Protein AF-0000000084925122 (afdb_homodimer)

Radius of gyration: 23.97 Å; Cα contacts (8 Å, |Δi|>4): 1141; chains: 2; bounding box: 58×69×66 Å

Nearest PDB structures (foldseek):
  3clu-assembly1_C  TM=8.446E-01  e=1.693E-23  Methylophilus methylotrophus
  5ol2-assembly2_E  TM=8.027E-01  e=3.101E-23  Clostridioides difficile
  1o97-assembly1_C  TM=8.244E-01  e=6.809E-23  Methylophilus methylotrophus
  3cls-assembly1_C  TM=8.286E-01  e=2.150E-22  Methylophilus methylotrophus
  1o96-assembly4_Q  TM=8.343E-01  e=4.155E-20  Methylophilus methylotrophus

Foldseek 3Di:
DEEEEEWEKDFDPPDDWDADPQQLATDCPPTDIEIFPLSLLQLQVLQVVCVVCPPVYAYEYEYEEAPVCVVRVLQSQLLGHFAYEYAHDPPVSWADLLQVLQLVLQVCPPVDHWEYEYAQAGPRPRPSCNQVNNCVSRVAAEEEAFQEWDDDDQKIWTWHADPPRDIDIDIGGIPHYYHGDPNNDDRDGGDPVSSVVSVVHYYHYHHSVVRRDDDHPDGRDHDDDPDPPDDPPPPDDPPVRSVVVVLVCCVVPPVPND/DEEEEEWEKDFDPPDDWDQDPQQLATDCPPTDIEIFPLSLLQLQVLQVVCVVCPPVYAYEYEYEEAPVCVVRVLQSQLLGHFAYEYAHDPPVSFADLLQVLQLVLLVCPPVPHWEYEYAQAGPRPRPSPNQVNNCVSRVAAEEEAFLEWDDDDQKIWTWHADPPRDIDIDIGGIPHYYHGDPNNDDRDGGDPVSSVVSVVHYYHYHHSVVRRDDDHPDGRNHDDDPPPPDDPPPPDDPPVSSVVVVLVCCVVPPVPND

Solvent-accessible surface area (backbone atoms only — not comparable to full-atom values): 26961 Å² total; per-residue (Å²): 84,36,33,37,34,46,43,49,68,29,66,48,82,86,55,89,82,43,56,25,97,84,31,45,38,67,44,66,75,94,56,56,73,40,59,26,68,27,24,43,40,21,50,38,51,53,31,52,50,32,62,74,51,40,88,54,35,45,38,38,37,36,37,70,22,44,78,74,44,52,59,44,49,44,50,47,31,18,59,52,37,61,37,36,35,39,32,43,29,78,64,48,86,73,51,29,56,65,35,53,17,41,30,53,32,54,66,49,53,92,68,66,57,37,37,35,31,21,23,44,41,47,59,85,70,37,59,53,43,36,61,62,48,25,19,60,75,65,70,34,16,71,51,55,46,24,38,32,77,46,76,58,96,63,30,39,41,35,29,27,65,28,51,93,55,30,34,38,32,34,39,33,49,61,44,30,31,41,20,18,30,87,70,45,67,79,62,74,77,60,46,70,71,37,45,59,54,27,72,72,46,57,64,48,76,40,62,34,77,81,39,52,84,64,73,75,50,44,42,63,59,30,41,47,72,48,69,76,63,77,71,74,75,72,63,76,62,57,74,69,52,24,48,51,48,47,50,46,45,36,40,71,71,32,85,80,53,118,85,36,34,38,36,46,45,48,68,31,67,48,82,86,53,88,83,41,56,27,97,81,31,44,40,67,44,68,77,94,57,57,74,38,59,26,69,27,24,42,40,21,50,40,50,54,33,53,50,33,63,74,51,40,89,53,33,46,38,38,36,37,37,69,22,45,80,72,44,53,59,44,49,45,50,46,31,16,59,52,38,62,36,36,36,39,33,43,27,81,63,48,87,73,52,30,56,65,36,54,17,42,30,53,33,53,65,48,55,91,66,66,56,37,37,36,32,21,23,45,41,47,60,85,69,36,60,53,44,36,62,63,48,26,19,59,76,67,70,34,17,71,51,56,45,25,38,33,78,48,75,58,95,63,32,38,42,37,29,26,67,30,52,94,54,31,32,38,32,34,39,32,48,61,43,29,30,40,20,18,30,88,70,44,67,78,61,75,76,60,48,70,71,37,44,60,53,28,72,72,45,58,63,49,76,41,62,36,77,81,38,54,85,64,73,73,52,43,43,64,60,30,40,48,74,48,69,77,63,75,70,73,74,73,63,77,63,57,72,68,52,24,50,52,48,47,51,48,45,38,39,71,69,32,85,79,52,118

pLDDT: mean 87.81, std 16.46, range [34.22, 98.94]

Structure (mmCIF, N/CA/C/O backbone):
data_AF-0000000084925122-model_v1
#
loop_
_entity.id
_entity.type
_entity.pdbx_description
1 polymer 'Electron transfer flavoprotein subunit beta'
#
loop_
_atom_site.group_PDB
_atom_site.id
_atom_site.type_symbol
_atom_site.label_atom_id
_atom_site.label_alt_id
_atom_site.label_comp_id
_atom_site.label_asym_id
_atom_site.label_entity_id
_atom_site.label_seq_id
_atom_site.pdbx_PDB_ins_code
_atom_site.Cartn_x
_atom_site.Cartn_y
_atom_site.Cartn_z
_atom_site.occupancy
_atom_site.B_iso_or_equiv
_atom_site.auth_seq_id
_atom_site.auth_comp_id
_atom_site.auth_asym_id
_atom_site.auth_atom_id
_atom_site.pdbx_PDB_model_num
ATOM 1 N N . MET A 1 1 ? -11.703 -18.172 -17.25 1 97 1 MET A N 1
ATOM 2 C CA . MET A 1 1 ? -11.125 -17.109 -16.438 1 97 1 MET A CA 1
ATOM 3 C C . MET A 1 1 ? -9.602 -17.109 -16.531 1 97 1 MET A C 1
ATOM 5 O O . MET A 1 1 ? -8.969 -18.156 -16.422 1 97 1 MET A O 1
ATOM 9 N N . LYS A 1 2 ? -8.992 -15.969 -16.797 1 98.56 2 LYS A N 1
ATOM 10 C CA . LYS A 1 2 ? -7.543 -15.836 -16.859 1 98.56 2 LYS A CA 1
ATOM 11 C C . LYS A 1 2 ? -6.992 -15.219 -15.578 1 98.56 2 LYS A C 1
ATOM 13 O O . LYS A 1 2 ? -7.363 -14.094 -15.211 1 98.56 2 LYS A O 1
ATOM 18 N N . VAL A 1 3 ? -6.09 -15.938 -14.953 1 98.88 3 VAL A N 1
ATOM 19 C CA . VAL A 1 3 ? -5.547 -15.523 -13.672 1 98.88 3 VAL A CA 1
ATOM 20 C C . VAL A 1 3 ? -4.039 -15.305 -13.789 1 98.88 3 VAL A C 1
ATOM 22 O O . VAL A 1 3 ? -3.34 -16.109 -14.414 1 98.88 3 VAL A O 1
ATOM 25 N N . LEU A 1 4 ? -3.555 -14.188 -13.234 1 98.94 4 LEU A N 1
ATOM 26 C CA . LEU A 1 4 ? -2.127 -13.906 -13.125 1 98.94 4 LEU A CA 1
ATOM 27 C C . LEU A 1 4 ? -1.688 -13.906 -11.664 1 98.94 4 LEU A C 1
ATOM 29 O O . LEU A 1 4 ? -2.365 -13.328 -10.805 1 98.94 4 LEU A O 1
ATOM 33 N N . VAL A 1 5 ? -0.642 -14.586 -11.359 1 98.94 5 VAL A N 1
ATOM 34 C CA . VAL A 1 5 ? -0.018 -14.484 -10.039 1 98.94 5 VAL A CA 1
ATOM 35 C C . VAL A 1 5 ? 1.437 -14.039 -10.195 1 98.94 5 VAL A C 1
ATOM 37 O O . VAL A 1 5 ? 2.195 -14.641 -10.961 1 98.94 5 VAL A O 1
ATOM 40 N N . CYS A 1 6 ? 1.812 -12.945 -9.516 1 98.88 6 CYS A N 1
ATOM 41 C CA . CYS A 1 6 ? 3.16 -12.391 -9.586 1 98.88 6 CYS A CA 1
ATOM 42 C C . CYS A 1 6 ? 3.961 -12.734 -8.336 1 98.88 6 CYS A C 1
ATOM 44 O O . CYS A 1 6 ? 3.514 -12.477 -7.219 1 98.88 6 CYS A O 1
ATOM 46 N N . ILE A 1 7 ? 5.23 -13.258 -8.586 1 98.88 7 ILE A N 1
ATOM 47 C CA . ILE A 1 7 ? 6.031 -13.703 -7.453 1 98.88 7 ILE A CA 1
ATOM 48 C C . ILE A 1 7 ? 7.445 -13.133 -7.562 1 98.88 7 ILE A C 1
ATOM 50 O O . ILE A 1 7 ? 7.891 -12.773 -8.656 1 98.88 7 ILE A O 1
ATOM 54 N N . LYS A 1 8 ? 8.016 -12.984 -6.43 1 98.38 8 LYS A N 1
ATOM 55 C CA . LYS A 1 8 ? 9.406 -12.547 -6.34 1 98.38 8 LYS A CA 1
ATOM 56 C C . LYS A 1 8 ? 10.258 -13.57 -5.602 1 98.38 8 LYS A C 1
ATOM 58 O O . LYS A 1 8 ? 9.805 -14.18 -4.625 1 98.38 8 LYS A O 1
ATOM 63 N N . GLN A 1 9 ? 11.445 -13.883 -6.129 1 97.75 9 GLN A N 1
ATOM 64 C CA . GLN A 1 9 ? 12.438 -14.625 -5.355 1 97.75 9 GLN A CA 1
ATOM 65 C C . GLN A 1 9 ? 13.227 -13.703 -4.434 1 97.75 9 GLN A C 1
ATOM 67 O O . GLN A 1 9 ? 13.672 -12.633 -4.852 1 97.75 9 GLN A O 1
ATOM 72 N N . VAL A 1 10 ? 13.367 -14.117 -3.178 1 95.38 10 VAL A N 1
ATOM 73 C CA . VAL A 1 10 ? 14.055 -13.297 -2.184 1 95.38 10 VAL A CA 1
ATOM 74 C C . VAL A 1 10 ? 15.055 -14.156 -1.415 1 95.38 10 VAL A C 1
ATOM 76 O O . VAL A 1 10 ? 14.961 -15.383 -1.409 1 95.38 10 VAL A O 1
ATOM 79 N N . PRO A 1 11 ? 16.031 -13.484 -0.81 1 92 11 PRO A N 1
ATOM 80 C CA . PRO A 1 11 ? 16.922 -14.258 0.067 1 92 11 PRO A CA 1
ATOM 81 C C . PRO A 1 11 ? 16.203 -14.773 1.315 1 92 11 PRO A C 1
ATOM 83 O O . PRO A 1 11 ? 15.234 -14.164 1.772 1 92 11 PRO A O 1
ATOM 86 N N . ASP A 1 12 ? 16.766 -15.922 1.723 1 88.88 12 ASP A N 1
ATOM 87 C CA . ASP A 1 12 ? 16.312 -16.391 3.033 1 88.88 12 ASP A CA 1
ATOM 88 C C . ASP A 1 12 ? 16.656 -15.375 4.121 1 88.88 12 ASP A C 1
ATOM 90 O O . ASP A 1 12 ? 17.828 -15.023 4.309 1 88.88 12 ASP A O 1
ATOM 94 N N . MET A 1 13 ? 15.703 -14.945 4.836 1 81.88 13 MET A N 1
ATOM 95 C CA . MET A 1 13 ? 15.867 -13.852 5.785 1 81.88 13 MET A CA 1
ATOM 96 C C . MET A 1 13 ? 16.719 -14.281 6.977 1 81.88 13 MET A C 1
ATOM 98 O O . MET A 1 13 ? 17.188 -13.445 7.75 1 81.88 13 MET A O 1
ATOM 102 N N . GLU A 1 14 ? 16.922 -15.547 7.105 1 79.94 14 GLU A N 1
ATOM 103 C CA . GLU A 1 14 ? 17.797 -16.078 8.156 1 79.94 14 GLU A CA 1
ATOM 104 C C . GLU A 1 14 ? 19.266 -15.984 7.762 1 79.94 14 GLU A C 1
ATOM 106 O O . GLU A 1 14 ? 20.141 -16.234 8.578 1 79.94 14 GLU A O 1
ATOM 111 N N . SER A 1 15 ? 19.484 -15.484 6.609 1 79.12 15 SER A N 1
ATOM 112 C CA . SER A 1 15 ? 20.859 -15.367 6.125 1 79.12 15 SER A CA 1
ATOM 113 C C . SER A 1 15 ? 21.547 -14.148 6.738 1 79.12 15 SER A C 1
ATOM 115 O O . SER A 1 15 ? 20.891 -13.25 7.254 1 79.12 15 SER A O 1
ATOM 117 N N . ARG A 1 16 ? 22.938 -14.227 6.742 1 78 16 ARG A N 1
ATOM 118 C CA . ARG A 1 16 ? 23.719 -13.07 7.148 1 78 16 ARG A CA 1
ATOM 119 C C . ARG A 1 16 ? 23.906 -12.094 5.992 1 78 16 ARG A C 1
ATOM 121 O O . ARG A 1 16 ? 24.594 -12.398 5.016 1 78 16 ARG A O 1
ATOM 128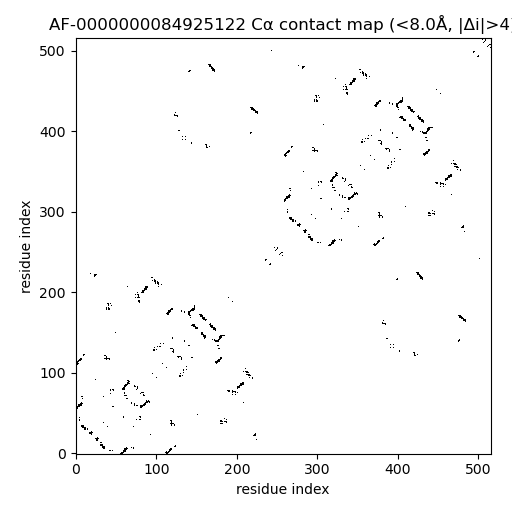 N N . PHE A 1 17 ? 23.297 -10.961 6.18 1 81.25 17 PHE A N 1
ATOM 129 C CA . PHE A 1 17 ? 23.312 -9.984 5.094 1 81.25 17 PHE A CA 1
ATOM 130 C C . PHE A 1 17 ? 24.5 -9.055 5.219 1 81.25 17 PHE A C 1
ATOM 132 O O . PHE A 1 17 ? 24.875 -8.648 6.324 1 81.25 17 PHE A O 1
ATOM 139 N N . LYS A 1 18 ? 25.125 -8.82 4.098 1 82.12 18 LYS A N 1
ATOM 140 C CA . LYS A 1 18 ? 26.125 -7.781 3.945 1 82.12 18 LYS A CA 1
ATOM 141 C C . LYS A 1 18 ? 25.812 -6.867 2.768 1 82.12 18 LYS A C 1
ATOM 143 O O . LYS A 1 18 ? 25.266 -7.316 1.757 1 82.12 18 LYS A O 1
ATOM 148 N N . ALA A 1 19 ? 26.062 -5.605 3.027 1 84.06 19 ALA A N 1
ATOM 149 C CA . ALA A 1 19 ? 25.891 -4.68 1.913 1 84.06 19 ALA A CA 1
ATOM 150 C C . ALA A 1 19 ? 26.828 -5.016 0.76 1 84.06 19 ALA A C 1
ATOM 152 O O . ALA A 1 19 ? 27.969 -5.449 0.98 1 84.06 19 ALA A O 1
ATOM 153 N N . ASN A 1 20 ? 26.312 -4.832 -0.345 1 86.5 20 ASN A N 1
ATOM 154 C CA . ASN A 1 20 ? 27.203 -5.02 -1.492 1 86.5 20 ASN A CA 1
ATOM 155 C C . ASN A 1 20 ? 28.203 -3.883 -1.619 1 86.5 20 ASN A C 1
ATOM 157 O O . ASN A 1 20 ? 28.188 -2.939 -0.828 1 86.5 20 ASN A O 1
ATOM 161 N N . SER A 1 21 ? 29.062 -3.93 -2.629 1 86.62 21 SER A N 1
ATOM 162 C CA . SER A 1 21 ? 30.156 -2.975 -2.762 1 86.62 21 SER A CA 1
ATOM 163 C C . SER A 1 21 ? 29.641 -1.562 -3.002 1 86.62 21 SER A C 1
ATOM 165 O O . SER A 1 21 ? 30.25 -0.586 -2.559 1 86.62 21 SER A O 1
ATOM 167 N N . SER A 1 22 ? 28.484 -1.466 -3.609 1 85.62 22 SER A N 1
ATOM 168 C CA . SER A 1 22 ? 27.906 -0.163 -3.918 1 85.62 22 SER A CA 1
ATOM 169 C C . SER A 1 22 ? 27.125 0.388 -2.73 1 85.62 22 SER A C 1
ATOM 171 O O . SER A 1 22 ? 26.781 1.571 -2.703 1 85.62 22 SER A O 1
ATOM 173 N N . GLY A 1 23 ? 26.75 -0.489 -1.809 1 83.75 23 GLY A N 1
ATOM 174 C CA . GLY A 1 23 ? 26.062 -0.076 -0.601 1 83.75 23 GLY A CA 1
ATOM 175 C C . GLY A 1 23 ? 24.562 0.126 -0.811 1 83.75 23 GLY A C 1
ATOM 176 O O . GLY A 1 23 ? 23.875 0.599 0.087 1 83.75 23 GLY A O 1
ATOM 177 N N . ASN A 1 24 ? 24.031 -0.193 -1.963 1 83.19 24 ASN A N 1
ATOM 178 C CA . ASN A 1 24 ? 22.641 0.105 -2.27 1 83.19 24 ASN A CA 1
ATOM 179 C C . ASN A 1 24 ? 21.781 -1.157 -2.268 1 83.19 24 ASN A C 1
ATOM 181 O O . ASN A 1 24 ? 20.562 -1.089 -2.477 1 83.19 24 ASN A O 1
ATOM 185 N N . TRP A 1 25 ? 22.453 -2.236 -2.039 1 85.69 25 TRP A N 1
ATOM 186 C CA . TRP A 1 25 ? 21.781 -3.529 -1.97 1 85.69 25 TRP A CA 1
ATOM 187 C C . TRP A 1 25 ? 22.594 -4.527 -1.163 1 85.69 25 TRP A C 1
ATOM 189 O O . TRP A 1 25 ? 23.688 -4.207 -0.69 1 85.69 25 TRP A O 1
ATOM 199 N N . TYR A 1 26 ? 22.047 -5.672 -0.87 1 84.81 26 TYR A N 1
ATOM 200 C CA . TYR A 1 26 ? 22.828 -6.707 -0.198 1 84.81 26 TYR A CA 1
ATOM 201 C C . TYR A 1 26 ? 23.656 -7.508 -1.199 1 84.81 26 TYR A C 1
ATOM 203 O O . TYR A 1 26 ? 23.266 -7.648 -2.361 1 84.81 26 TYR A O 1
ATOM 211 N N . ASP A 1 27 ? 24.766 -8.008 -0.667 1 86.62 27 ASP A N 1
ATOM 212 C CA . ASP A 1 27 ? 25.594 -8.914 -1.452 1 86.62 27 ASP A CA 1
ATOM 213 C C . ASP A 1 27 ? 24.922 -10.266 -1.635 1 86.62 27 ASP A C 1
ATOM 215 O O . ASP A 1 27 ? 24.594 -10.945 -0.656 1 86.62 27 ASP A O 1
ATOM 219 N N . GLU A 1 28 ? 24.734 -10.633 -2.812 1 88.69 28 GLU A N 1
ATOM 220 C CA . GLU A 1 28 ? 23.938 -11.82 -3.105 1 88.69 28 GLU A CA 1
ATOM 221 C C . GLU A 1 28 ? 24.781 -13.086 -3.055 1 88.69 28 GLU A C 1
ATOM 223 O O . GLU A 1 28 ? 24.25 -14.195 -3.1 1 88.69 28 GLU A O 1
ATOM 228 N N . ALA A 1 29 ? 26.047 -12.812 -2.9 1 85.75 29 ALA A N 1
ATOM 229 C CA . ALA A 1 29 ? 26.938 -13.969 -2.867 1 85.75 29 ALA A CA 1
ATOM 230 C C . ALA A 1 29 ? 26.656 -14.852 -1.654 1 85.75 29 ALA A C 1
ATOM 232 O O . ALA A 1 29 ? 26.406 -14.344 -0.556 1 85.75 29 ALA A O 1
ATOM 233 N N . ASP A 1 30 ? 26.453 -16.156 -1.784 1 85.38 30 ASP A N 1
ATOM 234 C CA . ASP A 1 30 ? 26.359 -17.188 -0.748 1 85.38 30 ASP A CA 1
ATOM 235 C C . ASP A 1 30 ? 24.984 -17.141 -0.066 1 85.38 30 ASP A C 1
ATOM 237 O O . ASP A 1 30 ? 24.859 -17.547 1.093 1 85.38 30 ASP A O 1
ATOM 241 N N . LEU A 1 31 ? 24.141 -16.422 -0.669 1 89.94 31 LEU A N 1
ATOM 242 C CA . LEU A 1 31 ? 22.797 -16.422 -0.108 1 89.94 31 LEU A CA 1
ATOM 243 C C . LEU A 1 31 ? 21.938 -17.516 -0.731 1 89.94 31 LEU A C 1
ATOM 245 O O . LEU A 1 31 ? 22.078 -17.812 -1.922 1 89.94 31 LEU A O 1
ATOM 249 N N . ALA A 1 32 ? 21.156 -18.078 0.18 1 93.12 32 ALA A N 1
ATOM 250 C CA . ALA A 1 32 ? 20.094 -18.953 -0.323 1 93.12 32 ALA A CA 1
ATOM 251 C C . ALA A 1 32 ? 18.859 -18.156 -0.697 1 93.12 32 ALA A C 1
ATOM 253 O O . ALA A 1 32 ? 18.484 -17.219 0.004 1 93.12 32 ALA A O 1
ATOM 254 N N . PHE A 1 33 ? 18.25 -18.562 -1.841 1 95.81 33 PHE A N 1
ATOM 255 C CA . PHE A 1 33 ? 17.094 -17.828 -2.336 1 95.81 33 PHE A CA 1
ATOM 256 C C . PHE A 1 33 ? 15.852 -18.719 -2.33 1 95.81 33 PHE A C 1
ATOM 258 O O . PHE A 1 33 ? 15.961 -19.953 -2.459 1 95.81 33 PHE A O 1
ATOM 265 N N . ARG A 1 34 ? 14.75 -18.062 -2.156 1 96.38 34 ARG A N 1
ATOM 266 C CA . ARG A 1 34 ? 13.469 -18.766 -2.135 1 96.38 34 ARG A CA 1
ATOM 267 C C . ARG A 1 34 ? 12.344 -17.844 -2.619 1 96.38 34 ARG A C 1
ATOM 269 O O . ARG A 1 34 ? 12.547 -16.641 -2.801 1 96.38 34 ARG A O 1
ATOM 276 N N . MET A 1 35 ? 11.227 -18.484 -2.84 1 97.81 35 MET A N 1
ATOM 277 C CA . MET A 1 35 ? 10.039 -17.688 -3.133 1 97.81 35 MET A CA 1
ATOM 278 C C . MET A 1 35 ? 9.648 -16.828 -1.936 1 97.81 35 MET A C 1
ATOM 280 O O . MET A 1 35 ? 9.664 -17.297 -0.797 1 97.81 35 MET A O 1
ATOM 284 N N . ASN A 1 36 ? 9.344 -15.562 -2.217 1 97.19 36 ASN A N 1
ATOM 285 C CA . ASN A 1 36 ? 8.836 -14.664 -1.184 1 97.19 36 ASN A CA 1
ATOM 286 C C . ASN A 1 36 ? 7.656 -15.281 -0.434 1 97.19 36 ASN A C 1
ATOM 288 O O . ASN A 1 36 ? 6.719 -15.781 -1.053 1 97.19 36 ASN A O 1
ATOM 292 N N . GLU A 1 37 ? 7.688 -15.219 0.879 1 96.06 37 GLU A N 1
ATOM 293 C CA . GLU A 1 37 ? 6.699 -15.898 1.712 1 96.06 37 GLU A CA 1
ATOM 294 C C . GLU A 1 37 ? 5.285 -15.445 1.373 1 96.06 37 GLU A C 1
ATOM 296 O O . GLU A 1 37 ? 4.379 -16.266 1.232 1 96.06 37 GLU A O 1
ATOM 301 N N . TYR A 1 38 ? 5.043 -14.188 1.256 1 97.19 38 TYR A N 1
ATOM 302 C CA . TYR A 1 38 ? 3.721 -13.641 0.97 1 97.19 38 TYR A CA 1
ATOM 303 C C . TYR A 1 38 ? 3.213 -14.125 -0.382 1 97.19 38 TYR A C 1
ATOM 305 O O . TYR A 1 38 ? 2.006 -14.289 -0.578 1 97.19 38 TYR A O 1
ATOM 313 N N . ASP A 1 39 ? 4.141 -14.352 -1.251 1 98.62 39 ASP A N 1
ATOM 314 C CA . ASP A 1 39 ? 3.764 -14.812 -2.582 1 98.62 39 ASP A CA 1
ATOM 315 C C . ASP A 1 39 ? 3.305 -16.266 -2.549 1 98.62 39 ASP A C 1
ATOM 317 O O . ASP A 1 39 ? 2.553 -16.719 -3.422 1 98.62 39 ASP A O 1
ATOM 321 N N . GLU A 1 40 ? 3.77 -17.031 -1.575 1 98.62 40 GLU A N 1
ATOM 322 C CA . GLU A 1 40 ? 3.314 -18.406 -1.442 1 98.62 40 GLU A CA 1
ATOM 323 C C . GLU A 1 40 ? 1.812 -18.469 -1.178 1 98.62 40 GLU A C 1
ATOM 325 O O . GLU A 1 40 ? 1.115 -19.328 -1.726 1 98.62 40 GLU A O 1
ATOM 330 N N . TYR A 1 41 ? 1.35 -17.562 -0.351 1 98.75 41 TYR A N 1
ATOM 331 C CA . TYR A 1 41 ? -0.085 -17.5 -0.092 1 98.75 41 TYR A CA 1
ATOM 332 C C . TYR A 1 41 ? -0.851 -17.141 -1.36 1 98.75 41 TYR A C 1
ATOM 334 O O . TYR A 1 41 ? -1.95 -17.656 -1.593 1 98.75 41 TYR A O 1
ATOM 342 N N . ALA A 1 42 ? -0.28 -16.297 -2.146 1 98.88 42 ALA A N 1
ATOM 343 C CA . ALA A 1 42 ? -0.897 -15.875 -3.4 1 98.88 42 ALA A CA 1
ATOM 344 C C . ALA A 1 42 ? -0.973 -17.031 -4.391 1 98.88 42 ALA A C 1
ATOM 346 O O . ALA A 1 42 ? -2.014 -17.266 -5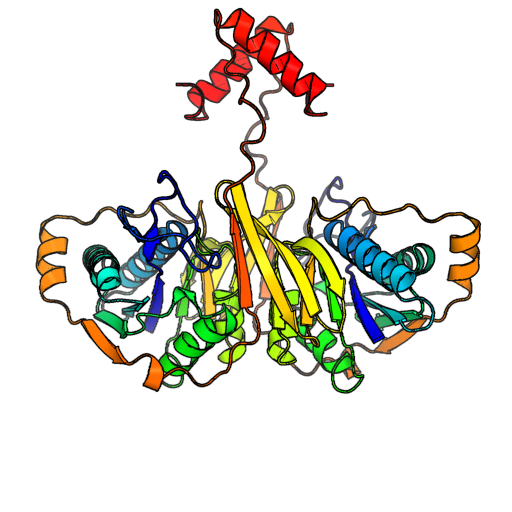.012 1 98.88 42 ALA A O 1
ATOM 347 N N . VAL A 1 43 ? 0.116 -17.781 -4.527 1 98.94 43 VAL A N 1
ATOM 348 C CA . VAL A 1 43 ? 0.151 -18.922 -5.426 1 98.94 43 VAL A CA 1
ATOM 349 C C . VAL A 1 43 ? -0.879 -19.953 -4.98 1 98.94 43 VAL A C 1
ATOM 351 O O . VAL A 1 43 ? -1.659 -20.453 -5.797 1 98.94 43 VAL A O 1
ATOM 354 N N . GLU A 1 44 ? -0.887 -20.219 -3.699 1 98.94 44 GLU A N 1
ATOM 355 C CA . GLU A 1 44 ? -1.826 -21.219 -3.178 1 98.94 44 GLU A CA 1
ATOM 356 C C . GLU A 1 44 ? -3.27 -20.812 -3.471 1 98.94 44 GLU A C 1
ATOM 358 O O . GLU A 1 44 ? -4.07 -21.641 -3.92 1 98.94 44 GLU A O 1
ATOM 363 N N . GLN A 1 45 ? -3.551 -19.547 -3.297 1 98.88 45 GLN A N 1
ATOM 364 C CA . GLN A 1 45 ? -4.922 -19.094 -3.521 1 98.88 45 GLN A CA 1
ATOM 365 C C . GLN A 1 45 ? -5.293 -19.188 -5 1 98.88 45 GLN A C 1
ATOM 367 O O . GLN A 1 45 ? -6.414 -19.547 -5.344 1 98.88 45 GLN A O 1
ATOM 372 N N . ALA A 1 46 ? -4.395 -18.797 -5.871 1 98.88 46 ALA A N 1
ATOM 373 C CA . ALA A 1 46 ? -4.613 -18.891 -7.312 1 98.88 46 ALA A CA 1
ATOM 374 C C . ALA A 1 46 ? -4.871 -20.344 -7.73 1 98.88 46 ALA A C 1
ATOM 376 O O . ALA A 1 46 ? -5.766 -20.609 -8.531 1 98.88 46 ALA A O 1
ATOM 377 N N . VAL A 1 47 ? -4.137 -21.234 -7.168 1 98.75 47 VAL A N 1
ATOM 378 C CA . VAL A 1 47 ? -4.254 -22.656 -7.496 1 98.75 47 VAL A CA 1
ATOM 379 C C . VAL A 1 47 ? -5.59 -23.203 -6.992 1 98.75 47 VAL A C 1
ATOM 381 O O . VAL A 1 47 ? -6.266 -23.953 -7.691 1 98.75 47 VAL A O 1
ATOM 384 N N . GLN A 1 48 ? -5.969 -22.797 -5.762 1 98.75 48 GLN A N 1
ATOM 385 C CA . GLN A 1 48 ? -7.266 -23.203 -5.238 1 98.75 48 GLN A CA 1
ATOM 386 C C . GLN A 1 48 ? -8.398 -22.719 -6.133 1 98.75 48 GLN A C 1
ATOM 388 O O . GLN A 1 48 ? -9.367 -23.438 -6.379 1 98.75 48 GLN A O 1
ATOM 393 N N . LEU A 1 49 ? -8.266 -21.547 -6.598 1 98.75 49 LEU A N 1
ATOM 394 C CA . LEU A 1 49 ? -9.281 -21.016 -7.5 1 98.75 49 LEU A CA 1
ATOM 395 C C . LEU A 1 49 ? -9.312 -21.797 -8.812 1 98.75 49 LEU A C 1
ATOM 397 O O . LEU A 1 49 ? -10.383 -22.109 -9.32 1 98.75 49 LEU A O 1
ATOM 401 N N . ARG A 1 50 ? -8.188 -22.078 -9.344 1 98.19 50 ARG A N 1
ATOM 402 C CA . ARG A 1 50 ? -8.062 -22.891 -10.547 1 98.19 50 ARG A CA 1
ATOM 403 C C . ARG A 1 50 ? -8.742 -24.234 -10.375 1 98.19 50 ARG A C 1
ATOM 405 O O . ARG A 1 50 ? -9.469 -24.703 -11.266 1 98.19 50 ARG A O 1
ATOM 412 N N . GLU A 1 51 ? -8.523 -24.844 -9.273 1 98.12 51 GLU A N 1
ATOM 413 C CA . GLU A 1 51 ? -9.141 -26.125 -8.977 1 98.12 51 GLU A CA 1
ATOM 414 C C . GLU A 1 51 ? -10.656 -26 -8.867 1 98.12 51 GLU A C 1
ATOM 416 O O . GLU A 1 51 ? -11.391 -26.875 -9.344 1 98.12 51 GLU A O 1
ATOM 421 N N . GLN A 1 52 ? -11.078 -25.016 -8.203 1 98.06 52 GLN A N 1
ATOM 422 C CA . GLN A 1 52 ? -12.508 -24.75 -8.062 1 98.06 52 GLN A CA 1
ATOM 423 C C . GLN A 1 52 ? -13.18 -24.625 -9.43 1 98.06 52 GLN A C 1
ATOM 425 O O . GLN A 1 52 ? -14.281 -25.125 -9.633 1 98.06 52 GLN A O 1
ATOM 430 N N . LEU A 1 53 ? -12.523 -24.031 -10.406 1 97.75 53 LEU A N 1
ATOM 431 C CA . LEU A 1 53 ? -13.148 -23.672 -11.672 1 97.75 53 LEU A CA 1
ATOM 432 C C . LEU A 1 53 ? -12.836 -24.703 -12.75 1 97.75 53 LEU A C 1
ATOM 434 O O . LEU A 1 53 ? -13.453 -24.719 -13.812 1 97.75 53 LEU A O 1
ATOM 438 N N . GLY A 1 54 ? -11.883 -25.5 -12.523 1 96.12 54 GLY A N 1
ATOM 439 C CA . GLY A 1 54 ? -11.492 -26.531 -13.477 1 96.12 54 GLY A CA 1
ATOM 440 C C . GLY A 1 54 ? -10.945 -25.953 -14.773 1 96.12 54 GLY A C 1
ATOM 441 O O . GLY A 1 54 ? -10.125 -25.031 -14.758 1 96.12 54 GLY A O 1
ATOM 442 N N . ASP A 1 55 ? -11.398 -26.453 -15.875 1 94.75 55 ASP A N 1
ATOM 443 C CA . ASP A 1 55 ? -10.867 -26.109 -17.188 1 94.75 55 ASP A CA 1
ATOM 444 C C . ASP A 1 55 ? -11.289 -24.703 -17.594 1 94.75 55 ASP A C 1
ATOM 446 O O . ASP A 1 55 ? -10.773 -24.156 -18.578 1 94.75 55 ASP A O 1
ATOM 450 N N . ALA A 1 56 ? -12.125 -24.125 -16.797 1 96.06 56 ALA A N 1
ATOM 451 C CA . ALA A 1 56 ? -12.609 -22.781 -17.094 1 96.06 56 ALA A CA 1
ATOM 452 C C . ALA A 1 56 ? -11.602 -21.719 -16.656 1 96.06 56 ALA A C 1
ATOM 454 O O . ALA A 1 56 ? -11.789 -20.531 -16.922 1 96.06 56 ALA A O 1
ATOM 455 N N . ALA A 1 57 ? -10.547 -22.172 -16.016 1 97.44 57 ALA A N 1
ATOM 456 C CA . ALA A 1 57 ? -9.547 -21.219 -15.539 1 97.44 57 ALA A CA 1
ATOM 457 C C . ALA A 1 57 ? -8.148 -21.625 -15.992 1 97.44 57 ALA A C 1
ATOM 459 O O . ALA A 1 57 ? -7.855 -22.812 -16.156 1 97.44 57 ALA A O 1
ATOM 460 N N . ASP A 1 58 ? -7.34 -20.625 -16.141 1 98 58 ASP A N 1
ATOM 461 C CA . ASP A 1 58 ? -5.926 -20.75 -16.484 1 98 58 ASP A CA 1
ATOM 462 C C . ASP A 1 58 ? -5.07 -19.797 -15.648 1 98 58 ASP A C 1
ATOM 464 O O . ASP A 1 58 ? -5.363 -18.609 -15.578 1 98 58 ASP A O 1
ATOM 468 N N . VAL A 1 59 ? -4.016 -20.406 -15.047 1 98.75 59 VAL A N 1
ATOM 469 C CA . VAL A 1 59 ? -3.199 -19.609 -14.141 1 98.75 59 VAL A CA 1
ATOM 470 C C . VAL A 1 59 ? -1.799 -19.422 -14.719 1 98.75 59 VAL A C 1
ATOM 472 O O . VAL A 1 59 ? -1.065 -20.406 -14.898 1 98.75 59 VAL A O 1
ATOM 475 N N . THR A 1 60 ? -1.426 -18.234 -14.992 1 98.88 60 THR A N 1
ATOM 476 C CA . THR A 1 60 ? -0.075 -17.844 -15.383 1 98.88 60 THR A CA 1
ATOM 477 C C . THR A 1 60 ? 0.697 -17.281 -14.195 1 98.88 60 THR A C 1
ATOM 479 O O . THR A 1 60 ? 0.202 -16.406 -13.484 1 98.88 60 THR A O 1
ATOM 482 N N . VAL A 1 61 ? 1.907 -17.828 -13.961 1 98.94 61 VAL A N 1
ATOM 483 C CA . VAL A 1 61 ? 2.789 -17.281 -12.938 1 98.94 61 VAL A CA 1
ATOM 484 C C . VAL A 1 61 ? 3.898 -16.469 -13.602 1 98.94 61 VAL A C 1
ATOM 486 O O . VAL A 1 61 ? 4.461 -16.875 -14.617 1 98.94 61 VAL A O 1
ATOM 489 N N . LEU A 1 62 ? 4.184 -15.227 -13.008 1 98.94 62 LEU A N 1
ATOM 490 C CA . LEU A 1 62 ? 5.164 -14.305 -13.562 1 98.94 62 LEU A CA 1
ATOM 491 C C . LEU A 1 62 ? 6.191 -13.898 -12.508 1 98.94 62 LEU A C 1
ATOM 493 O O . LEU A 1 62 ? 5.836 -13.617 -11.367 1 98.94 62 LEU A O 1
ATOM 497 N N . SER A 1 63 ? 7.457 -13.922 -12.875 1 98.88 63 SER A N 1
ATOM 498 C CA . SER A 1 63 ? 8.531 -13.406 -12.039 1 98.88 63 SER A CA 1
ATOM 499 C C . SER A 1 63 ? 9.516 -12.562 -12.852 1 98.88 63 SER A C 1
ATOM 501 O O . SER A 1 63 ? 9.766 -12.852 -14.016 1 98.88 63 SER A O 1
ATOM 503 N N . ILE A 1 64 ? 10.008 -11.5 -12.258 1 98.69 64 ILE A N 1
ATOM 504 C CA . ILE A 1 64 ? 10.992 -10.602 -12.836 1 98.69 64 ILE A CA 1
ATOM 505 C C . ILE A 1 64 ? 12.336 -10.781 -12.133 1 98.69 64 ILE A C 1
ATOM 507 O O . ILE A 1 64 ? 12.406 -10.75 -10.898 1 98.69 64 ILE A O 1
ATOM 511 N N . GLY A 1 65 ? 13.414 -10.977 -12.898 1 98.19 65 GLY A N 1
ATOM 512 C CA . GLY A 1 65 ? 14.719 -11.078 -12.258 1 98.19 65 GLY A CA 1
ATOM 513 C C . GLY A 1 65 ? 15.742 -11.797 -13.109 1 98.19 65 GLY A C 1
ATOM 514 O O . GLY A 1 65 ? 15.531 -12.008 -14.305 1 98.19 65 GLY A O 1
ATOM 515 N N . PRO A 1 66 ? 16.891 -12.141 -12.5 1 97.62 66 PRO A N 1
ATOM 516 C CA . PRO A 1 66 ? 17.906 -12.922 -13.211 1 97.62 66 PRO A CA 1
ATOM 517 C C . PRO A 1 66 ? 17.484 -14.375 -13.438 1 97.62 66 PRO A C 1
ATOM 519 O O . PRO A 1 66 ? 16.359 -14.758 -13.078 1 97.62 66 PRO A O 1
ATOM 522 N N . ASP A 1 67 ? 18.328 -15.18 -13.984 1 97.5 67 ASP A N 1
ATOM 523 C CA . ASP A 1 67 ? 18 -16.547 -14.367 1 97.5 67 ASP A CA 1
ATOM 524 C C . ASP A 1 67 ? 17.594 -17.375 -13.156 1 97.5 67 ASP A C 1
ATOM 526 O O . ASP A 1 67 ? 16.766 -18.281 -13.266 1 97.5 67 ASP A O 1
ATOM 530 N N . ARG A 1 68 ? 18.078 -17.016 -12.016 1 96.69 68 ARG A N 1
ATOM 531 C CA . ARG A 1 68 ? 17.844 -17.812 -10.82 1 96.69 68 ARG A CA 1
ATOM 532 C C . ARG A 1 68 ? 16.359 -17.844 -10.469 1 96.69 68 ARG A C 1
ATOM 534 O O . ARG A 1 68 ? 15.898 -18.75 -9.773 1 96.69 68 ARG A O 1
ATOM 541 N N . VAL A 1 69 ? 15.57 -16.891 -10.906 1 98.25 69 VAL A N 1
ATOM 542 C CA . VAL A 1 69 ? 14.18 -16.828 -10.469 1 98.25 69 VAL A CA 1
ATOM 543 C C . VAL A 1 69 ? 13.375 -17.953 -11.117 1 98.25 69 VAL A C 1
ATOM 545 O O . VAL A 1 69 ? 12.25 -18.234 -10.711 1 98.25 69 VAL A O 1
ATOM 548 N N . VAL A 1 70 ? 13.914 -18.641 -12.125 1 98.31 70 VAL A N 1
ATOM 549 C CA . VAL A 1 70 ? 13.273 -19.766 -12.789 1 98.31 70 VAL A CA 1
ATOM 550 C C . VAL A 1 70 ? 12.984 -20.8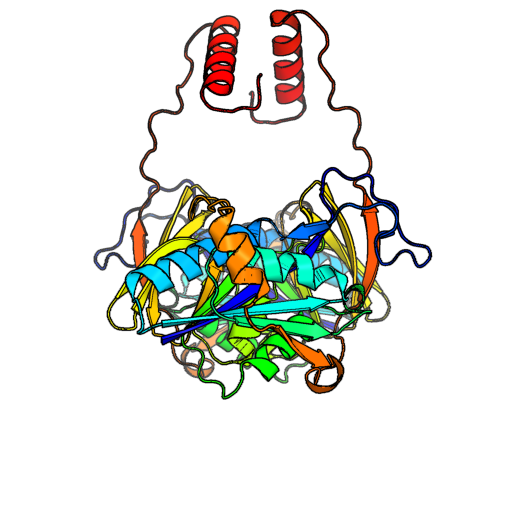59 -11.781 1 98.31 70 VAL A C 1
ATOM 552 O O . VAL A 1 70 ? 11.961 -21.547 -11.875 1 98.31 70 VAL A O 1
ATOM 555 N N . GLU A 1 71 ? 13.805 -20.969 -10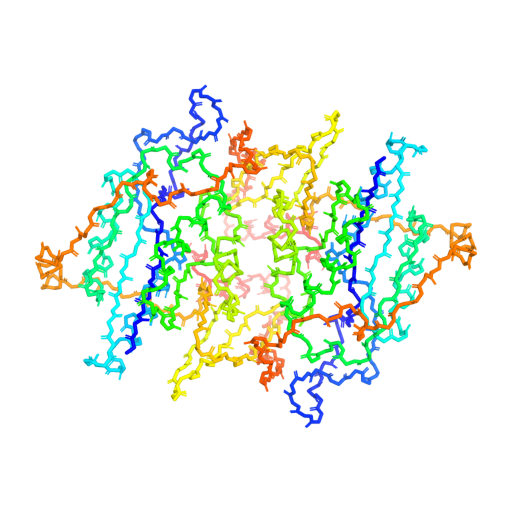.789 1 97.56 71 GLU A N 1
ATOM 556 C CA . GLU A 1 71 ? 13.57 -21.953 -9.742 1 97.56 71 GLU A CA 1
ATOM 557 C C . GLU A 1 71 ? 12.258 -21.688 -9.008 1 97.56 71 GLU A C 1
ATOM 559 O O . GLU A 1 71 ? 11.484 -22.625 -8.758 1 97.56 71 GLU A O 1
ATOM 564 N N . ALA A 1 72 ? 12.031 -20.453 -8.672 1 98.38 72 ALA A N 1
ATOM 565 C CA . ALA A 1 72 ? 10.773 -20.078 -8.023 1 98.38 72 ALA A CA 1
ATOM 566 C C . ALA A 1 72 ? 9.586 -20.328 -8.953 1 98.38 72 ALA A C 1
ATOM 568 O O . ALA A 1 72 ? 8.523 -20.766 -8.508 1 98.38 72 ALA A O 1
ATOM 569 N N . LEU A 1 73 ? 9.758 -20.078 -10.227 1 98.81 73 LEU A N 1
ATOM 570 C CA . LEU A 1 73 ? 8.711 -20.328 -11.219 1 98.81 73 LEU A CA 1
ATOM 571 C C . LEU A 1 73 ? 8.375 -21.812 -11.289 1 98.81 73 LEU A C 1
ATOM 573 O O . LEU A 1 73 ? 7.203 -22.203 -11.289 1 98.81 73 LEU A O 1
ATOM 577 N N . LYS A 1 74 ? 9.391 -22.594 -11.297 1 98.38 74 LYS A N 1
ATOM 578 C CA . LYS A 1 74 ? 9.188 -24.031 -11.344 1 98.38 74 LYS A CA 1
ATOM 579 C C . LYS A 1 74 ? 8.438 -24.531 -10.117 1 98.38 74 LYS A C 1
ATOM 581 O O . LYS A 1 74 ? 7.57 -25.406 -10.219 1 98.38 74 LYS A O 1
ATOM 586 N N . LYS A 1 75 ? 8.766 -23.969 -8.969 1 98.5 75 LYS A N 1
ATOM 587 C CA . LYS A 1 75 ? 8.055 -24.328 -7.754 1 98.5 75 LYS A CA 1
ATOM 588 C C . LYS A 1 75 ? 6.57 -23.984 -7.867 1 98.5 75 LYS A C 1
ATOM 590 O O . LYS A 1 75 ? 5.711 -24.812 -7.523 1 98.5 75 LYS A O 1
ATOM 595 N N . ALA A 1 76 ? 6.254 -22.859 -8.375 1 98.88 76 ALA A N 1
ATOM 596 C CA . ALA A 1 76 ? 4.867 -22.438 -8.539 1 98.88 76 ALA A CA 1
ATOM 597 C C . ALA A 1 76 ? 4.133 -23.344 -9.523 1 98.88 76 ALA A C 1
ATOM 599 O O . ALA A 1 76 ? 2.973 -23.703 -9.297 1 98.88 76 ALA A O 1
ATOM 600 N N . LEU A 1 77 ? 4.805 -23.719 -10.602 1 98.81 77 LEU A N 1
ATOM 601 C CA . LEU A 1 77 ? 4.238 -24.641 -11.57 1 98.81 77 LEU A CA 1
ATOM 602 C C . LEU A 1 77 ? 3.963 -26 -10.93 1 98.81 77 LEU A C 1
ATOM 604 O O . LEU A 1 77 ? 2.926 -26.609 -11.188 1 98.81 77 LEU A O 1
ATOM 608 N N . ALA A 1 78 ? 4.863 -26.391 -10.062 1 98.69 78 ALA A N 1
ATOM 609 C CA . ALA A 1 78 ? 4.707 -27.656 -9.367 1 98.69 78 ALA A CA 1
ATOM 610 C C . ALA A 1 78 ? 3.555 -27.594 -8.367 1 98.69 78 ALA A C 1
ATOM 612 O O . ALA A 1 78 ? 2.898 -28.609 -8.102 1 98.69 78 ALA A O 1
ATOM 613 N N . MET A 1 79 ? 3.316 -26.422 -7.84 1 98.56 79 MET A N 1
ATOM 614 C CA . MET A 1 79 ? 2.219 -26.25 -6.898 1 98.56 79 MET A CA 1
ATOM 615 C C . MET A 1 79 ? 0.872 -26.312 -7.609 1 98.56 79 MET A C 1
ATOM 617 O O . MET A 1 79 ? -0.149 -26.609 -6.984 1 98.56 79 MET A O 1
ATOM 621 N N . GLY A 1 80 ? 0.875 -25.859 -8.93 1 98.12 80 GLY A N 1
ATOM 622 C CA . GLY A 1 80 ? -0.388 -26.047 -9.625 1 98.12 80 GLY A CA 1
ATOM 623 C C . GLY A 1 80 ? -0.64 -25 -10.688 1 98.12 80 GLY A C 1
ATOM 624 O O . GLY A 1 80 ? -1.655 -25.031 -11.383 1 98.12 80 GLY A O 1
ATOM 625 N N . CYS A 1 81 ? 0.245 -24.062 -10.898 1 98.69 81 CYS A N 1
ATOM 626 C CA . CYS A 1 81 ? 0.096 -23.094 -11.984 1 98.69 81 CYS A CA 1
ATOM 627 C C . CYS A 1 81 ? 0.218 -23.766 -13.344 1 98.69 81 CYS A C 1
ATOM 629 O O . CYS A 1 81 ? 0.833 -24.828 -13.453 1 98.69 81 CYS A O 1
ATOM 631 N N . ASP A 1 82 ? -0.331 -23.094 -14.375 1 98.44 82 ASP A N 1
ATOM 632 C CA . ASP A 1 82 ? -0.42 -23.75 -15.68 1 98.44 82 ASP A CA 1
ATOM 633 C C . ASP A 1 82 ? 0.759 -23.359 -16.562 1 98.44 82 ASP A C 1
ATOM 635 O O . ASP A 1 82 ? 1.27 -24.203 -17.328 1 98.44 82 ASP A O 1
ATOM 639 N N . ARG A 1 83 ? 1.169 -22.203 -16.594 1 98.25 83 ARG A N 1
ATOM 640 C CA . ARG A 1 83 ? 2.279 -21.719 -17.422 1 98.25 83 ARG A CA 1
ATOM 641 C C . ARG A 1 83 ? 3.059 -20.625 -16.703 1 98.25 83 ARG A C 1
ATOM 643 O O . ARG A 1 83 ? 2.559 -20.016 -15.758 1 98.25 83 ARG A O 1
ATOM 650 N N . GLY A 1 84 ? 4.316 -20.422 -17.141 1 98.75 84 GLY A N 1
ATOM 651 C CA . GLY A 1 84 ? 5.195 -19.438 -16.5 1 98.75 84 GLY A CA 1
ATOM 652 C C . GLY A 1 84 ? 5.695 -18.375 -17.469 1 98.75 84 GLY A C 1
ATOM 653 O O . GLY A 1 84 ? 5.758 -18.609 -18.672 1 98.75 84 GLY A O 1
ATOM 654 N N . VAL A 1 85 ? 5.992 -17.25 -16.906 1 98.88 85 VAL A N 1
ATOM 655 C CA . VAL A 1 85 ? 6.625 -16.156 -17.641 1 98.88 85 VAL A CA 1
ATOM 656 C C . VAL A 1 85 ? 7.816 -15.617 -16.844 1 98.88 85 VAL A C 1
ATOM 658 O O . VAL A 1 85 ? 7.668 -15.227 -15.68 1 98.88 85 VAL A O 1
ATOM 661 N N . HIS A 1 86 ? 8.969 -15.656 -17.453 1 98.88 86 HIS A N 1
ATOM 662 C CA . HIS A 1 86 ? 10.188 -15.078 -16.922 1 98.88 86 HIS A CA 1
ATOM 663 C C . HIS A 1 86 ? 10.531 -13.766 -17.609 1 98.88 86 HIS A C 1
ATOM 665 O O . HIS A 1 86 ? 10.938 -13.766 -18.781 1 98.88 86 HIS A O 1
ATOM 671 N N . VAL A 1 87 ? 10.32 -12.648 -16.953 1 98.75 87 VAL A N 1
ATOM 672 C CA . VAL A 1 87 ? 10.828 -11.375 -17.438 1 98.75 87 VAL A CA 1
ATOM 673 C C . VAL A 1 87 ? 12.297 -11.211 -17.031 1 98.75 87 VAL A C 1
ATOM 675 O O . VAL A 1 87 ? 12.594 -10.961 -15.867 1 98.75 87 VAL A O 1
ATOM 678 N N . GLN A 1 88 ? 13.109 -11.258 -17.969 1 98.44 88 GLN A N 1
ATOM 679 C CA . GLN A 1 88 ? 14.547 -11.297 -17.734 1 98.44 88 GLN A CA 1
ATOM 680 C C . GLN A 1 88 ? 15.086 -9.898 -17.422 1 98.44 88 GLN A C 1
ATOM 682 O O . GLN A 1 88 ? 15.086 -9.023 -18.281 1 98.44 88 GLN A O 1
ATOM 687 N N . ASP A 1 89 ? 15.578 -9.766 -16.188 1 97.25 89 ASP A N 1
ATOM 688 C CA . ASP A 1 89 ? 16.156 -8.492 -15.734 1 97.25 89 ASP A CA 1
ATOM 689 C C . ASP A 1 89 ? 17.234 -8.719 -14.68 1 97.25 89 ASP A C 1
ATOM 691 O O . ASP A 1 89 ? 16.938 -8.727 -13.484 1 97.25 89 ASP A O 1
ATOM 695 N N . PRO A 1 90 ? 18.469 -8.797 -15.109 1 94.5 90 PRO A N 1
ATOM 696 C CA . PRO A 1 90 ? 19.562 -9.023 -14.164 1 94.5 90 PRO A CA 1
ATOM 697 C C . PRO A 1 90 ? 19.781 -7.844 -13.211 1 94.5 90 PRO A C 1
ATOM 699 O O . PRO A 1 90 ? 20.406 -7.992 -12.164 1 94.5 90 PRO A O 1
ATOM 702 N N . ALA A 1 91 ? 19.234 -6.66 -13.547 1 92.88 91 ALA A N 1
ATOM 703 C CA . ALA A 1 91 ? 19.438 -5.457 -12.742 1 92.88 91 ALA A CA 1
ATOM 704 C C . ALA A 1 91 ? 18.156 -5.086 -11.992 1 92.88 91 ALA A C 1
ATOM 706 O O . ALA A 1 91 ? 17.906 -3.906 -11.734 1 92.88 91 ALA A O 1
ATOM 707 N N . VAL A 1 92 ? 17.359 -6.07 -11.617 1 94.31 92 VAL A N 1
ATOM 708 C CA . VAL A 1 92 ? 16.047 -5.84 -11.016 1 94.31 92 VAL A CA 1
ATOM 709 C C . VAL A 1 92 ? 16.219 -5.137 -9.672 1 94.31 92 VAL A C 1
ATOM 711 O O . VAL A 1 92 ? 15.344 -4.359 -9.266 1 94.31 92 VAL A O 1
ATOM 714 N N . SER A 1 93 ? 17.344 -5.363 -8.992 1 89.44 93 SER A N 1
ATOM 715 C CA . SER A 1 93 ? 17.594 -4.789 -7.672 1 89.44 93 SER A CA 1
ATOM 716 C C . SER A 1 93 ? 17.688 -3.268 -7.738 1 89.44 93 SER A C 1
ATOM 718 O O . SER A 1 93 ? 17.531 -2.584 -6.727 1 89.44 93 SER A O 1
ATOM 720 N N . LEU A 1 94 ? 17.922 -2.732 -8.906 1 89.31 94 LEU A N 1
ATOM 721 C CA . LEU A 1 94 ? 18.062 -1.293 -9.086 1 89.31 94 LEU A CA 1
ATOM 722 C C . LEU A 1 94 ? 16.734 -0.645 -9.445 1 89.31 94 LEU A C 1
ATOM 724 O O . LEU A 1 94 ? 16.625 0.583 -9.492 1 89.31 94 LEU A O 1
ATOM 728 N N . LYS A 1 95 ? 15.719 -1.428 -9.609 1 92.69 95 LYS A N 1
ATOM 729 C CA . LYS A 1 95 ? 14.414 -0.906 -10.008 1 92.69 95 LYS A CA 1
ATOM 730 C C . LYS A 1 95 ? 13.555 -0.585 -8.781 1 92.69 95 LYS A C 1
ATOM 732 O O . LYS A 1 95 ? 13.539 -1.345 -7.812 1 92.69 95 LYS A O 1
ATOM 737 N N . ASP A 1 96 ? 12.875 0.489 -8.898 1 90.88 96 ASP A N 1
ATOM 738 C CA . ASP A 1 96 ? 11.961 0.841 -7.816 1 90.88 96 ASP A CA 1
ATOM 739 C C . ASP A 1 96 ? 10.594 0.188 -8.008 1 90.88 96 ASP A C 1
ATOM 741 O O . ASP A 1 96 ? 10.336 -0.429 -9.047 1 90.88 96 ASP A O 1
ATOM 745 N N . PRO A 1 97 ? 9.734 0.28 -7 1 93.25 97 PRO A N 1
ATOM 746 C CA . PRO A 1 97 ? 8.43 -0.387 -7.07 1 93.25 97 PRO A CA 1
ATOM 747 C C . PRO A 1 97 ? 7.574 0.103 -8.234 1 93.25 97 PRO A C 1
ATOM 749 O O . PRO A 1 97 ? 6.793 -0.667 -8.797 1 93.25 97 PRO A O 1
ATOM 752 N N . TRP A 1 98 ? 7.734 1.325 -8.633 1 92.56 98 TRP A N 1
ATOM 753 C CA . TRP A 1 98 ? 6.988 1.875 -9.758 1 92.56 98 TRP A CA 1
ATOM 754 C C . TRP A 1 98 ? 7.391 1.191 -11.062 1 92.56 98 TRP A C 1
ATOM 756 O O . TRP A 1 98 ? 6.531 0.832 -11.875 1 92.56 98 TRP A O 1
ATOM 766 N N . GLN A 1 99 ? 8.641 1.076 -11.242 1 94.81 99 GLN A N 1
ATOM 767 C CA . GLN A 1 99 ? 9.148 0.392 -12.43 1 94.81 99 GLN A CA 1
ATOM 768 C C . GLN A 1 99 ? 8.695 -1.063 -12.461 1 94.81 99 GLN A C 1
ATOM 770 O O . GLN A 1 99 ? 8.273 -1.566 -13.508 1 94.81 99 GLN A O 1
ATOM 775 N N . ILE A 1 100 ? 8.766 -1.721 -11.297 1 96.75 100 ILE A N 1
ATOM 776 C CA . ILE A 1 100 ? 8.336 -3.113 -11.203 1 96.75 100 ILE A CA 1
ATOM 777 C C . ILE A 1 100 ? 6.855 -3.223 -11.555 1 96.75 100 ILE A C 1
ATOM 779 O O . ILE A 1 100 ? 6.465 -4.07 -12.367 1 96.75 100 ILE A O 1
ATOM 783 N N . ALA A 1 101 ? 6.047 -2.342 -11 1 97.06 101 ALA A N 1
ATOM 784 C CA . ALA A 1 101 ? 4.613 -2.33 -11.289 1 97.06 101 ALA A CA 1
ATOM 785 C C . ALA A 1 101 ? 4.352 -2.076 -12.773 1 97.06 101 ALA A C 1
ATOM 787 O O . ALA A 1 101 ? 3.469 -2.695 -13.367 1 97.06 101 ALA A O 1
ATOM 788 N N . SER A 1 102 ? 5.129 -1.216 -13.375 1 96.38 102 SER A N 1
ATOM 789 C CA . SER A 1 102 ? 4.949 -0.873 -14.781 1 96.38 102 SER A CA 1
ATOM 790 C C . SER A 1 102 ? 5.25 -2.064 -15.688 1 96.38 102 SER A C 1
ATOM 792 O O . SER A 1 102 ? 4.555 -2.287 -16.672 1 96.38 102 SER A O 1
ATOM 794 N N . ILE A 1 103 ? 6.27 -2.836 -15.352 1 97.81 103 ILE A N 1
ATOM 795 C CA . ILE A 1 103 ? 6.609 -4.035 -16.109 1 97.81 103 ILE A CA 1
ATOM 796 C C . ILE A 1 103 ? 5.441 -5.016 -16.078 1 97.81 103 ILE A C 1
ATOM 798 O O . ILE A 1 103 ? 5.008 -5.52 -17.109 1 97.81 103 ILE A O 1
ATOM 802 N N . ILE A 1 104 ? 4.863 -5.227 -14.898 1 98.38 104 ILE A N 1
ATOM 803 C CA . ILE A 1 104 ? 3.756 -6.16 -14.727 1 98.38 104 ILE A CA 1
ATOM 804 C C . ILE A 1 104 ? 2.531 -5.652 -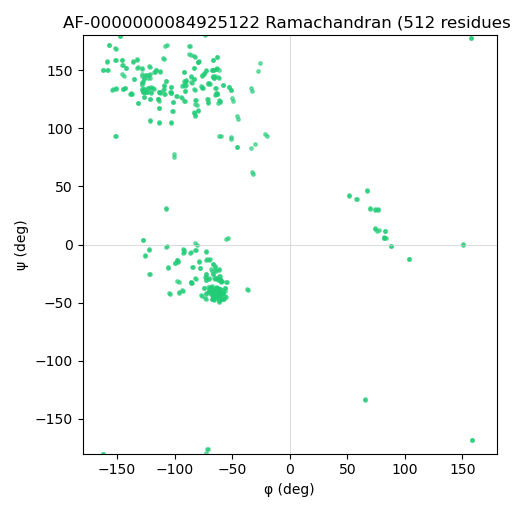15.484 1 98.38 104 ILE A C 1
ATOM 806 O O . ILE A 1 104 ? 1.892 -6.41 -16.219 1 98.38 104 ILE A O 1
ATOM 810 N N . ALA A 1 105 ? 2.236 -4.387 -15.352 1 97.88 105 ALA A N 1
ATOM 811 C CA . ALA A 1 105 ? 1.063 -3.799 -15.992 1 97.88 105 ALA A CA 1
ATOM 812 C C . ALA A 1 105 ? 1.188 -3.85 -17.516 1 97.88 105 ALA A C 1
ATOM 814 O O . ALA A 1 105 ? 0.214 -4.141 -18.219 1 97.88 105 ALA A O 1
ATOM 815 N N . THR A 1 106 ? 2.316 -3.541 -18.062 1 97.62 106 THR A N 1
ATOM 816 C CA . THR A 1 106 ? 2.553 -3.588 -19.5 1 97.62 106 THR A CA 1
ATOM 817 C C . THR A 1 106 ? 2.346 -5 -20.031 1 97.62 106 THR A C 1
ATOM 819 O O . THR A 1 106 ? 1.695 -5.188 -21.062 1 97.62 106 THR A O 1
ATOM 822 N N . TYR A 1 107 ? 2.877 -5.984 -19.328 1 97.88 107 TYR A N 1
ATOM 823 C CA . TYR A 1 107 ? 2.67 -7.371 -19.734 1 97.88 107 TYR A CA 1
ATOM 824 C C . TYR A 1 107 ? 1.188 -7.73 -19.703 1 97.88 107 TYR A C 1
ATOM 826 O O . TYR A 1 107 ? 0.684 -8.367 -20.641 1 97.88 107 TYR A O 1
ATOM 834 N N . ALA A 1 108 ? 0.518 -7.297 -18.641 1 98.12 108 ALA A N 1
ATOM 835 C CA . ALA A 1 108 ? -0.854 -7.734 -18.391 1 98.12 108 ALA A CA 1
ATOM 836 C C . ALA A 1 108 ? -1.839 -6.984 -19.281 1 98.12 108 ALA A C 1
ATOM 838 O O . ALA A 1 108 ? -2.945 -7.465 -19.531 1 98.12 108 ALA A O 1
ATOM 839 N N . LYS A 1 109 ? -1.304 -5.867 -19.719 1 95.31 109 LYS A N 1
ATOM 840 C CA . LYS A 1 109 ? -2.195 -4.992 -20.484 1 95.31 109 LYS A CA 1
ATOM 841 C C . LYS A 1 109 ? -2.711 -5.684 -21.734 1 95.31 109 LYS A C 1
ATOM 843 O O . LYS A 1 109 ? -1.933 -6.277 -22.484 1 95.31 109 LYS A O 1
ATOM 848 N N . ASP A 1 110 ? -3.916 -5.863 -22.016 1 92 110 ASP A N 1
ATOM 849 C CA . ASP A 1 110 ? -4.605 -6.348 -23.219 1 92 110 ASP A CA 1
ATOM 850 C C . ASP A 1 110 ? -4.605 -7.875 -23.266 1 92 110 ASP A C 1
ATOM 852 O O . ASP A 1 110 ? -4.812 -8.461 -24.328 1 92 110 ASP A O 1
ATOM 856 N N . LYS A 1 111 ? -4.148 -8.57 -22.266 1 96.94 111 LYS A N 1
ATOM 857 C CA . LYS A 1 111 ? -4.176 -10.031 -22.25 1 96.94 111 LYS A CA 1
ATOM 858 C C . LYS A 1 111 ? -5.441 -10.547 -21.578 1 96.94 111 LYS A C 1
ATOM 860 O O . LYS A 1 111 ? -5.688 -11.758 -21.547 1 96.94 111 LYS A O 1
ATOM 865 N N . GLY A 1 112 ? -6.172 -9.664 -21.031 1 96.81 112 GLY A N 1
ATOM 866 C CA . GLY A 1 112 ? -7.508 -10 -20.547 1 96.81 112 GLY A CA 1
ATOM 867 C C . GLY A 1 112 ? -7.504 -10.758 -19.25 1 96.81 112 GLY A C 1
ATOM 868 O O . GLY A 1 112 ? -8.344 -11.641 -19.031 1 96.81 112 GLY A O 1
ATOM 869 N N . PHE A 1 113 ? -6.496 -10.523 -18.391 1 98.69 113 PHE A N 1
ATOM 870 C CA . PHE A 1 113 ? -6.516 -11.148 -17.062 1 98.69 113 PHE A CA 1
ATOM 871 C C . PHE A 1 113 ? -7.695 -10.641 -16.25 1 98.69 113 PHE A C 1
ATOM 873 O O . PHE A 1 113 ? -7.887 -9.43 -16.109 1 98.69 113 PHE A O 1
ATOM 880 N N . ASP A 1 114 ? -8.445 -11.594 -15.672 1 98.56 114 ASP A N 1
ATOM 881 C CA . ASP A 1 114 ? -9.617 -11.266 -14.867 1 98.56 114 ASP A CA 1
ATOM 882 C C . ASP A 1 114 ? -9.219 -10.984 -13.414 1 98.56 114 ASP A C 1
ATOM 884 O O . ASP A 1 114 ? -9.859 -10.18 -12.742 1 98.56 114 ASP A O 1
ATOM 888 N N . LEU A 1 115 ? -8.219 -11.656 -12.945 1 98.75 115 LEU A N 1
ATOM 889 C CA . LEU A 1 115 ? -7.801 -11.57 -11.555 1 98.75 115 LEU A CA 1
ATOM 890 C C . LEU A 1 115 ? -6.285 -11.672 -11.43 1 98.75 115 LEU A C 1
ATOM 892 O O . LEU A 1 115 ? -5.664 -12.516 -12.086 1 98.75 115 LEU A O 1
ATOM 896 N N . ILE A 1 116 ? -5.727 -10.773 -10.641 1 98.94 116 ILE A N 1
ATOM 897 C CA . ILE A 1 116 ? -4.293 -10.781 -10.383 1 98.94 116 ILE A CA 1
ATOM 898 C C . ILE A 1 116 ? -4.035 -10.945 -8.883 1 98.94 116 ILE A C 1
ATOM 900 O O . ILE A 1 116 ? -4.629 -10.242 -8.062 1 98.94 116 ILE A O 1
ATOM 904 N N . PHE A 1 117 ? -3.156 -11.875 -8.539 1 98.94 117 PHE A N 1
ATOM 905 C CA . PHE A 1 117 ? -2.719 -12.109 -7.164 1 98.94 117 PHE A CA 1
ATOM 906 C C . PHE A 1 117 ? -1.274 -11.664 -6.973 1 98.94 117 PHE A C 1
ATOM 908 O O . PHE A 1 117 ? -0.423 -11.914 -7.832 1 98.94 117 PHE A O 1
ATOM 915 N N . THR A 1 118 ? -0.982 -11 -5.895 1 98.69 118 THR A N 1
ATOM 916 C CA . THR A 1 118 ? 0.371 -10.727 -5.426 1 98.69 118 THR A CA 1
ATOM 917 C C . THR A 1 118 ? 0.481 -10.969 -3.922 1 98.69 118 THR A C 1
ATOM 919 O O . THR A 1 118 ? -0.532 -11.031 -3.223 1 98.69 118 THR A O 1
ATOM 922 N N . GLY A 1 119 ? 1.705 -11.203 -3.414 1 98.12 119 GLY A N 1
ATOM 923 C CA . GLY A 1 119 ? 1.914 -11.008 -1.988 1 98.12 119 GLY A CA 1
ATOM 924 C C . GLY A 1 119 ? 1.721 -9.57 -1.545 1 98.12 119 GLY A C 1
ATOM 925 O O . GLY A 1 119 ? 1.818 -8.648 -2.355 1 98.12 119 GLY A O 1
ATOM 926 N N . MET A 1 120 ? 1.515 -9.43 -0.212 1 94.5 120 MET A N 1
ATOM 927 C CA . MET A 1 120 ? 1.313 -8.094 0.336 1 94.5 120 MET A CA 1
ATOM 928 C C . MET A 1 120 ? 2.564 -7.242 0.158 1 94.5 120 MET A C 1
ATOM 930 O O . MET A 1 120 ? 2.469 -6.047 -0.14 1 94.5 120 MET A O 1
ATOM 934 N N . GLN A 1 121 ? 3.678 -7.844 0.346 1 93.75 121 GLN A N 1
ATOM 935 C CA . GLN A 1 121 ? 4.977 -7.188 0.244 1 93.75 121 GLN A CA 1
ATOM 936 C C . GLN A 1 121 ? 6.09 -8.203 0.008 1 93.75 121 GLN A C 1
ATOM 938 O O . GLN A 1 121 ? 5.883 -9.406 0.158 1 93.75 121 GLN A O 1
ATOM 943 N N . SER A 1 122 ? 7.215 -7.691 -0.557 1 93.44 122 SER A N 1
ATOM 944 C CA . SER A 1 122 ? 8.406 -8.539 -0.556 1 93.44 122 SER A CA 1
ATOM 945 C C . SER A 1 122 ? 9.188 -8.391 0.744 1 93.44 122 SER A C 1
ATOM 947 O O . SER A 1 122 ? 9.297 -7.289 1.286 1 93.44 122 SER A O 1
ATOM 949 N N . GLN A 1 123 ? 9.758 -9.43 1.201 1 88.25 123 GLN A N 1
ATOM 950 C CA . GLN A 1 123 ? 10.422 -9.414 2.5 1 88.25 123 GLN A CA 1
ATOM 951 C C . GLN A 1 123 ? 11.734 -8.633 2.439 1 88.25 123 GLN A C 1
ATOM 953 O O . GLN A 1 123 ? 12.164 -8.055 3.438 1 88.25 123 GLN A O 1
ATOM 958 N N . ASP A 1 124 ? 12.312 -8.602 1.318 1 86.69 124 ASP A N 1
ATOM 959 C CA . ASP A 1 124 ? 13.633 -7.984 1.224 1 86.69 124 ASP A CA 1
ATOM 960 C C . ASP A 1 124 ? 13.523 -6.477 1.017 1 86.69 124 ASP A C 1
ATOM 962 O O . ASP A 1 124 ? 14.383 -5.715 1.468 1 86.69 124 ASP A O 1
ATOM 966 N N . ARG A 1 125 ? 12.469 -5.949 0.307 1 86.5 125 ARG A N 1
ATOM 967 C CA . ARG A 1 125 ? 12.281 -4.523 0.062 1 86.5 125 ARG A CA 1
ATOM 968 C C . ARG A 1 125 ? 11.195 -3.947 0.958 1 86.5 125 ARG A C 1
ATOM 970 O O . ARG A 1 125 ? 11.305 -2.814 1.431 1 86.5 125 ARG A O 1
ATOM 977 N N . GLY A 1 126 ? 10.156 -4.625 1.109 1 85.5 126 GLY A N 1
ATOM 978 C CA . GLY A 1 126 ? 9.109 -4.273 2.053 1 85.5 126 GLY A CA 1
ATOM 979 C C . GLY A 1 126 ? 8.336 -3.031 1.648 1 85.5 126 GLY A C 1
ATOM 980 O O . GLY A 1 126 ? 7.844 -2.291 2.506 1 85.5 126 GLY A O 1
ATOM 981 N N . SER A 1 127 ? 8.172 -2.742 0.439 1 84.44 127 SER A N 1
ATOM 982 C CA . SER A 1 127 ? 7.559 -1.484 0.026 1 84.44 127 SER A CA 1
ATOM 983 C C . SER A 1 127 ? 6.035 -1.566 0.084 1 84.44 127 SER A C 1
ATOM 985 O O . SER A 1 127 ? 5.359 -0.547 0.237 1 84.44 127 SER A O 1
ATOM 987 N N . ALA A 1 128 ? 5.488 -2.752 -0.109 1 90.38 128 ALA A N 1
ATOM 988 C CA . ALA A 1 128 ? 4.043 -2.973 -0.14 1 90.38 128 ALA A CA 1
ATOM 989 C C . ALA A 1 128 ? 3.361 -2.01 -1.108 1 90.38 128 ALA A C 1
ATOM 991 O O . ALA A 1 128 ? 2.303 -1.456 -0.801 1 90.38 128 ALA A O 1
ATOM 992 N N . GLN A 1 129 ? 3.949 -1.812 -2.266 1 93.19 129 GLN A N 1
ATOM 993 C CA . GLN A 1 129 ? 3.451 -0.807 -3.197 1 93.19 129 GLN A CA 1
ATOM 994 C C . GLN A 1 129 ? 3.094 -1.434 -4.543 1 93.19 129 GLN A C 1
ATOM 996 O O . GLN A 1 129 ? 2.193 -0.955 -5.234 1 93.19 129 GLN A O 1
ATOM 1001 N N . VAL A 1 130 ? 3.688 -2.516 -4.879 1 96.69 130 VAL A N 1
ATOM 1002 C CA . VAL A 1 130 ? 3.658 -3 -6.254 1 96.69 130 VAL A CA 1
ATOM 1003 C C . VAL A 1 130 ? 2.238 -3.426 -6.621 1 96.69 130 VAL A C 1
ATOM 1005 O O . VAL A 1 130 ? 1.711 -3.021 -7.66 1 96.69 130 VAL A O 1
ATOM 1008 N N . GLY A 1 131 ? 1.593 -4.172 -5.777 1 97.56 131 GLY A N 1
ATOM 1009 C CA . GLY A 1 131 ? 0.24 -4.617 -6.07 1 97.56 131 GLY A CA 1
ATOM 1010 C C . GLY A 1 131 ? -0.724 -3.471 -6.312 1 97.56 131 GLY A C 1
ATOM 1011 O O . GLY A 1 131 ? -1.434 -3.451 -7.32 1 97.56 131 GLY A O 1
ATOM 1012 N N . VAL A 1 132 ? -0.685 -2.504 -5.473 1 95.81 132 VAL A N 1
ATOM 1013 C CA . VAL A 1 132 ? -1.572 -1.349 -5.551 1 95.81 132 VAL A CA 1
ATOM 1014 C C . VAL A 1 132 ? -1.247 -0.531 -6.801 1 95.81 132 VAL A C 1
ATOM 1016 O O . VAL A 1 132 ? -2.15 -0.095 -7.516 1 95.81 132 VAL A O 1
ATOM 1019 N N . ALA A 1 133 ? 0.016 -0.369 -7.098 1 96.06 133 ALA A N 1
ATOM 1020 C CA . ALA A 1 133 ? 0.441 0.398 -8.266 1 96.06 133 ALA A CA 1
ATOM 1021 C C . ALA A 1 133 ? 0.024 -0.295 -9.555 1 96.06 133 ALA A C 1
ATOM 1023 O O . ALA A 1 133 ? -0.395 0.361 -10.516 1 96.06 133 ALA A O 1
ATOM 1024 N N . VAL A 1 134 ? 0.118 -1.595 -9.609 1 97.75 134 VAL A N 1
ATOM 1025 C CA . VAL A 1 134 ? -0.326 -2.352 -10.773 1 97.75 134 VAL A CA 1
ATOM 1026 C C . VAL A 1 134 ? -1.82 -2.131 -11 1 97.75 134 VAL A C 1
ATOM 1028 O O . VAL A 1 134 ? -2.256 -1.862 -12.117 1 97.75 134 VAL A O 1
ATOM 1031 N N . ALA A 1 135 ? -2.602 -2.25 -9.945 1 97.12 135 ALA A N 1
ATOM 1032 C CA . ALA A 1 135 ? -4.047 -2.059 -10.039 1 97.12 135 ALA A CA 1
ATOM 1033 C C . ALA A 1 135 ? -4.383 -0.673 -10.586 1 97.12 135 ALA A C 1
ATOM 1035 O O . ALA A 1 135 ? -5.242 -0.535 -11.461 1 97.12 135 ALA A O 1
ATOM 1036 N N . GLU A 1 136 ? -3.666 0.294 -10.117 1 93.75 136 GLU A N 1
ATOM 1037 C CA . GLU A 1 136 ? -3.895 1.664 -10.57 1 93.75 136 GLU A CA 1
ATOM 1038 C C . GLU A 1 136 ? -3.574 1.816 -12.055 1 93.75 136 GLU A C 1
ATOM 1040 O O . GLU A 1 136 ? -4.355 2.4 -12.805 1 93.75 136 GLU A O 1
ATOM 1045 N N . GLN A 1 137 ? -2.51 1.301 -12.445 1 94.38 137 GLN A N 1
ATOM 1046 C CA . GLN A 1 137 ? -2.057 1.447 -13.828 1 94.38 137 GLN A CA 1
ATOM 1047 C C . GLN A 1 137 ? -2.986 0.714 -14.789 1 94.38 137 GLN A C 1
ATOM 1049 O O . GLN A 1 137 ? -3.16 1.139 -15.938 1 94.38 137 GLN A O 1
ATOM 1054 N N . LEU A 1 138 ? -3.662 -0.292 -14.266 1 96.31 138 LEU A N 1
ATOM 1055 C CA . LEU A 1 138 ? -4.547 -1.087 -15.117 1 96.31 138 LEU A CA 1
ATOM 1056 C C . LEU A 1 138 ? -5.992 -0.614 -14.984 1 96.31 138 LEU A C 1
ATOM 1058 O O . LEU A 1 138 ? -6.859 -1.035 -15.75 1 96.31 138 LEU A O 1
ATOM 1062 N N . GLY A 1 139 ? -6.242 0.177 -13.992 1 93.25 139 GLY A N 1
ATOM 1063 C CA . GLY A 1 139 ? -7.617 0.57 -13.711 1 93.25 139 GLY A CA 1
ATOM 1064 C C . GLY A 1 139 ? -8.438 -0.54 -13.078 1 93.25 139 GLY A C 1
ATOM 1065 O O . GLY A 1 139 ? -9.641 -0.651 -13.336 1 93.25 139 GLY A O 1
ATOM 1066 N N . TYR A 1 140 ? -7.809 -1.44 -12.32 1 96.62 140 TYR A N 1
ATOM 1067 C CA . TYR A 1 140 ? -8.469 -2.564 -11.664 1 96.62 140 TYR A CA 1
ATOM 1068 C C . TYR A 1 140 ? -8.914 -2.191 -10.258 1 96.62 140 TYR A C 1
ATOM 1070 O O . TYR A 1 140 ? -8.266 -1.396 -9.578 1 96.62 140 TYR A O 1
ATOM 1078 N N . SER A 1 141 ? -10.078 -2.846 -9.82 1 95.12 141 SER A N 1
ATOM 1079 C CA . SER A 1 141 ? -10.375 -2.826 -8.391 1 95.12 141 SER A CA 1
ATOM 1080 C C . SER A 1 141 ? -9.305 -3.561 -7.59 1 95.12 141 SER A C 1
ATOM 1082 O O . SER A 1 141 ? -8.641 -4.453 -8.117 1 95.12 141 SER A O 1
ATOM 1084 N N . CYS A 1 142 ? -9.156 -3.061 -6.27 1 96 142 CYS A N 1
ATOM 1085 C CA . CYS A 1 142 ? -8.047 -3.621 -5.504 1 96 142 CYS A CA 1
ATOM 1086 C C . CYS A 1 142 ? -8.43 -3.783 -4.035 1 96 142 CYS A C 1
ATOM 1088 O O . CYS A 1 142 ? -9.07 -2.906 -3.455 1 96 142 CYS A O 1
ATOM 1090 N N . ALA A 1 143 ? -8.133 -4.871 -3.457 1 95 143 ALA A N 1
ATOM 1091 C CA . ALA A 1 143 ? -8.195 -5.102 -2.018 1 95 143 ALA A CA 1
ATOM 1092 C C . ALA A 1 143 ? -6.879 -5.672 -1.497 1 95 143 ALA A C 1
ATOM 1094 O O . ALA A 1 143 ? -6.32 -6.598 -2.088 1 95 143 ALA A O 1
ATOM 1095 N N . THR A 1 144 ? -6.418 -5.082 -0.388 1 93.31 144 THR A N 1
ATOM 1096 C CA . THR A 1 144 ? -5.137 -5.52 0.155 1 93.31 144 THR A CA 1
ATOM 1097 C C . THR A 1 144 ? -5.336 -6.277 1.467 1 93.31 144 THR A C 1
ATOM 1099 O O . THR A 1 144 ? -6.414 -6.227 2.059 1 93.31 144 THR A O 1
ATOM 1102 N N . THR A 1 145 ? -4.309 -7.102 1.88 1 92.19 145 THR A N 1
ATOM 1103 C CA . THR A 1 145 ? -4.203 -7.746 3.184 1 92.19 145 THR A CA 1
ATOM 1104 C C . THR A 1 145 ? -5.297 -8.797 3.357 1 92.19 145 THR A C 1
ATOM 1106 O O . THR A 1 145 ? -5.965 -8.844 4.395 1 92.19 145 THR A O 1
ATOM 1109 N N . LEU A 1 146 ? -5.473 -9.57 2.391 1 95.25 146 LEU A N 1
ATOM 1110 C CA . LEU A 1 146 ? -6.523 -10.586 2.445 1 95.25 146 LEU A CA 1
ATOM 1111 C C . LEU A 1 146 ? -6.18 -11.672 3.453 1 95.25 146 LEU A C 1
ATOM 1113 O O . LEU A 1 146 ? -5.051 -12.18 3.469 1 95.25 146 LEU A O 1
ATOM 1117 N N . VAL A 1 147 ? -7.254 -12.047 4.188 1 94.06 147 VAL A N 1
ATOM 1118 C CA . VAL A 1 147 ? -7.16 -13.188 5.094 1 94.06 147 VAL A CA 1
ATOM 1119 C C . VAL A 1 147 ? -8.297 -14.164 4.812 1 94.06 147 VAL A C 1
ATOM 1121 O O . VAL A 1 147 ? -8.453 -15.164 5.52 1 94.06 147 VAL A O 1
ATOM 1124 N N . GLY A 1 148 ? -9.055 -13.906 3.865 1 96.25 148 GLY A N 1
ATOM 1125 C CA . GLY A 1 148 ? -10.133 -14.75 3.365 1 96.25 148 GLY A CA 1
ATOM 1126 C C . GLY A 1 148 ? -10.516 -14.438 1.931 1 96.25 148 GLY A C 1
ATOM 1127 O O . GLY A 1 148 ? -10.43 -13.289 1.495 1 96.25 148 GLY A O 1
ATOM 1128 N N . PHE A 1 149 ? -10.977 -15.453 1.263 1 97.88 149 PHE A N 1
ATOM 1129 C CA . PHE A 1 149 ? -11.25 -15.312 -0.162 1 97.88 149 PHE A CA 1
ATOM 1130 C C . PHE A 1 149 ? -12.367 -16.25 -0.596 1 97.88 149 PHE A C 1
ATOM 1132 O O . PHE A 1 149 ? -12.383 -17.422 -0.218 1 97.88 149 PHE A O 1
ATOM 1139 N N . SER A 1 150 ? -13.266 -15.695 -1.339 1 97.94 150 SER A N 1
ATOM 1140 C CA . SER A 1 150 ? -14.211 -16.516 -2.09 1 97.94 150 SER A CA 1
ATOM 1141 C C . SER A 1 150 ? -14.555 -15.875 -3.43 1 97.94 150 SER A C 1
ATOM 1143 O O . SER A 1 150 ? -14.398 -14.664 -3.605 1 97.94 150 SER A O 1
ATOM 1145 N N . PHE A 1 151 ? -14.953 -16.766 -4.391 1 98.25 151 PHE A N 1
ATOM 1146 C CA . PHE A 1 151 ? -15.266 -16.281 -5.734 1 98.25 151 PHE A CA 1
ATOM 1147 C C . PHE A 1 151 ? -16.516 -16.969 -6.273 1 98.25 151 PHE A C 1
ATOM 1149 O O . PHE A 1 151 ? -16.641 -18.188 -6.203 1 98.25 151 PHE A O 1
ATOM 1156 N N . ALA A 1 152 ? -17.422 -16.141 -6.754 1 97 152 ALA A N 1
ATOM 1157 C CA . ALA A 1 152 ? -18.609 -16.641 -7.426 1 97 152 ALA A CA 1
ATOM 1158 C C . ALA A 1 152 ? -19.156 -15.602 -8.414 1 97 152 ALA A C 1
ATOM 1160 O O . ALA A 1 152 ? -19.203 -14.406 -8.109 1 97 152 ALA A O 1
ATOM 1161 N N . ASP A 1 153 ? -19.5 -15.984 -9.664 1 95 153 ASP A N 1
ATOM 1162 C CA . ASP A 1 153 ? -20.219 -15.188 -10.648 1 95 153 ASP A CA 1
ATOM 1163 C C . ASP A 1 153 ? -19.469 -13.891 -10.961 1 95 153 ASP A C 1
ATOM 1165 O O . ASP A 1 153 ? -20.062 -12.812 -10.969 1 95 153 ASP A O 1
ATOM 1169 N N . GLY A 1 154 ? -18.234 -13.992 -11.023 1 95.88 154 GLY A N 1
ATOM 1170 C CA . GLY A 1 154 ? -17.438 -12.844 -11.43 1 95.88 154 GLY A CA 1
ATOM 1171 C C . GLY A 1 154 ? -17.156 -11.883 -10.289 1 95.88 154 GLY A C 1
ATOM 1172 O O . GLY A 1 154 ? -16.625 -10.789 -10.516 1 95.88 154 GLY A O 1
ATOM 1173 N N . VAL A 1 155 ? -17.453 -12.344 -9.039 1 96.44 155 VAL A N 1
ATOM 1174 C CA . VAL A 1 155 ? -17.297 -11.469 -7.883 1 96.44 155 VAL A CA 1
ATOM 1175 C C . VAL A 1 155 ? -16.375 -12.125 -6.859 1 96.44 155 VAL A C 1
ATOM 1177 O O . VAL A 1 155 ? -16.547 -13.289 -6.512 1 96.44 155 VAL A O 1
ATOM 1180 N N . VAL A 1 156 ? -15.383 -11.273 -6.414 1 97.38 156 VAL A N 1
ATOM 1181 C CA . VAL A 1 156 ? -14.508 -11.68 -5.316 1 97.38 156 VAL A CA 1
ATOM 1182 C C . VAL A 1 156 ? -15.07 -11.148 -3.994 1 97.38 156 VAL A C 1
ATOM 1184 O O . VAL A 1 156 ? -15.398 -9.969 -3.879 1 97.38 156 VAL A O 1
ATOM 1187 N N . THR A 1 157 ? -15.25 -12.016 -3.041 1 96.12 157 THR A N 1
ATOM 1188 C CA . THR A 1 157 ? -15.484 -11.617 -1.659 1 96.12 157 THR A CA 1
ATOM 1189 C C . THR A 1 157 ? -14.211 -11.773 -0.827 1 96.12 157 THR A C 1
ATOM 1191 O O . THR A 1 157 ? -13.742 -12.898 -0.612 1 96.12 157 THR A O 1
ATOM 1194 N N . ALA A 1 158 ? -13.703 -10.648 -0.365 1 95.38 158 ALA A N 1
ATOM 1195 C CA . ALA A 1 158 ? -12.422 -10.641 0.337 1 95.38 158 ALA A CA 1
ATOM 1196 C C . ALA A 1 158 ? -12.602 -10.242 1.801 1 95.38 158 ALA A C 1
ATOM 1198 O O . ALA A 1 158 ? -13.219 -9.219 2.102 1 95.38 158 ALA A O 1
ATOM 1199 N N . LYS A 1 159 ? -12.117 -11.086 2.691 1 93.69 159 LYS A N 1
ATOM 1200 C CA . LYS A 1 159 ? -11.977 -10.719 4.098 1 93.69 159 LYS A CA 1
ATOM 1201 C C . LYS A 1 159 ? -10.609 -10.117 4.375 1 93.69 159 LYS A C 1
ATOM 1203 O O . LYS A 1 159 ? -9.586 -10.68 3.986 1 93.69 159 LYS A O 1
ATOM 1208 N N . ARG A 1 160 ? -10.68 -8.992 5.082 1 91.31 160 ARG A N 1
ATOM 1209 C CA . ARG A 1 160 ? -9.445 -8.258 5.352 1 91.31 160 ARG A CA 1
ATOM 1210 C C . ARG A 1 160 ? -9.227 -8.086 6.852 1 91.31 160 ARG A C 1
ATOM 1212 O O . ARG A 1 160 ? -10.188 -7.988 7.617 1 91.31 160 ARG A O 1
ATOM 1219 N N . GLU A 1 161 ? -7.973 -8.109 7.242 1 84.25 161 GLU A N 1
ATOM 1220 C CA . GLU A 1 161 ? -7.602 -7.77 8.609 1 84.25 161 GLU A CA 1
ATOM 1221 C C . GLU A 1 161 ? -7.289 -6.285 8.75 1 84.25 161 GLU A C 1
ATOM 1223 O O . GLU A 1 161 ? -6.473 -5.746 7.996 1 84.25 161 GLU A O 1
ATOM 1228 N N . LEU A 1 162 ? -8 -5.641 9.648 1 76.38 162 LEU A N 1
ATOM 1229 C CA . LEU A 1 162 ? -7.82 -4.223 9.945 1 76.38 162 LEU A CA 1
ATOM 1230 C C . LEU A 1 162 ? -7.137 -4.027 11.297 1 76.38 162 LEU A C 1
ATOM 1232 O O . LEU A 1 162 ? -6.832 -5.004 11.984 1 76.38 162 LEU A O 1
ATOM 1236 N N . GLU A 1 163 ? -6.781 -2.779 11.547 1 70.25 163 GLU A N 1
ATOM 1237 C CA . GLU A 1 163 ? -6.113 -2.49 12.812 1 70.25 163 GLU A CA 1
ATOM 1238 C C . GLU A 1 163 ? -7.047 -2.732 13.992 1 70.25 163 GLU A C 1
ATOM 1240 O O . GLU A 1 163 ? -8.266 -2.58 13.875 1 70.25 163 GLU A O 1
ATOM 1245 N N . GLY A 1 164 ? -6.469 -3.115 15.141 1 65.62 164 GLY A N 1
ATOM 1246 C CA . GLY A 1 164 ? -7.234 -3.305 16.359 1 65.62 164 GLY A CA 1
ATOM 1247 C C . GLY A 1 164 ? -8.078 -4.566 16.344 1 65.62 164 GLY A C 1
ATOM 1248 O O . GLY A 1 164 ? -9.047 -4.68 17.094 1 65.62 164 GLY A O 1
ATOM 1249 N N . GLY A 1 165 ? -7.805 -5.422 15.414 1 66.69 165 GLY A N 1
ATOM 1250 C CA . GLY A 1 165 ? -8.531 -6.68 15.367 1 66.69 165 GLY A CA 1
ATOM 1251 C C . GLY A 1 165 ? -9.812 -6.602 14.57 1 66.69 165 GLY A C 1
ATOM 1252 O O . GLY A 1 165 ? -10.516 -7.602 14.414 1 66.69 165 GLY A O 1
ATOM 1253 N N . LEU A 1 166 ? -10.141 -5.461 14.039 1 67.38 166 LEU A N 1
ATOM 1254 C CA . LEU A 1 166 ? -11.312 -5.309 13.188 1 67.38 166 LEU A CA 1
ATOM 1255 C C . LEU A 1 166 ? -11.148 -6.086 11.883 1 67.38 166 LEU A C 1
ATOM 1257 O O . LEU A 1 166 ? -10.016 -6.328 11.445 1 67.38 166 LEU A O 1
ATOM 1261 N N . LYS A 1 167 ? -12.352 -6.59 11.484 1 78.56 167 LYS A N 1
ATOM 1262 C CA . LYS A 1 167 ? -12.367 -7.262 10.188 1 78.56 167 LYS A CA 1
ATOM 1263 C C . LYS A 1 167 ? -13.383 -6.621 9.25 1 78.56 167 LYS A C 1
ATOM 1265 O O . LYS A 1 167 ? -14.391 -6.066 9.695 1 78.56 167 LYS A O 1
ATOM 1270 N N . GLY A 1 168 ? -12.984 -6.582 8 1 85.62 168 GLY A N 1
ATOM 1271 C CA . GLY A 1 168 ? -13.867 -6.078 6.969 1 85.62 168 GLY A CA 1
ATOM 1272 C C . GLY A 1 168 ? -14.016 -7.027 5.789 1 85.62 168 GLY A C 1
ATOM 1273 O O . GLY A 1 168 ? -13.117 -7.836 5.527 1 85.62 168 GLY A O 1
ATOM 1274 N N . VAL A 1 169 ? -15.227 -6.984 5.242 1 90.81 169 VAL A N 1
ATOM 1275 C CA . VAL A 1 169 ? -15.461 -7.742 4.02 1 90.81 169 VAL A CA 1
ATOM 1276 C C . VAL A 1 169 ? -15.727 -6.781 2.861 1 90.81 169 VAL A C 1
ATOM 1278 O O . VAL A 1 169 ? -16.516 -5.852 2.984 1 90.81 169 VAL A O 1
ATOM 1281 N N . VAL A 1 170 ? -15.016 -7.039 1.777 1 92 170 VAL A N 1
ATOM 1282 C CA . VAL A 1 170 ? -15.211 -6.207 0.595 1 92 170 VAL A CA 1
ATOM 1283 C C . VAL A 1 170 ? -15.547 -7.086 -0.607 1 92 170 VAL A C 1
ATOM 1285 O O . VAL A 1 170 ? -15.086 -8.227 -0.698 1 92 170 VAL A O 1
ATOM 1288 N N . LYS A 1 171 ? -16.375 -6.52 -1.44 1 93.25 171 LYS A N 1
ATOM 1289 C CA . LYS A 1 171 ? -16.703 -7.164 -2.707 1 93.25 171 LYS A CA 1
ATOM 1290 C C . LYS A 1 171 ? -16.109 -6.406 -3.887 1 93.25 171 LYS A C 1
ATOM 1292 O O . LYS A 1 171 ? -16.188 -5.18 -3.953 1 93.25 171 LYS A O 1
ATOM 1297 N N . LEU A 1 172 ? -15.484 -7.223 -4.777 1 95.44 172 LEU A N 1
ATOM 1298 C CA . LEU A 1 172 ? -14.859 -6.68 -5.977 1 95.44 172 LEU A CA 1
ATOM 1299 C C . LEU A 1 172 ? -15.391 -7.371 -7.227 1 95.44 172 LEU A C 1
ATOM 1301 O O . LEU A 1 172 ? -15.422 -8.602 -7.297 1 95.44 172 LEU A O 1
ATOM 1305 N N . LYS A 1 173 ? -15.758 -6.574 -8.141 1 94.81 173 LYS A N 1
ATOM 1306 C CA . LYS A 1 173 ? -16.016 -7.148 -9.461 1 94.81 173 LYS A CA 1
ATOM 1307 C C . LYS A 1 173 ? -14.727 -7.316 -10.258 1 94.81 173 LYS A C 1
ATOM 1309 O O . LYS A 1 173 ? -13.844 -6.457 -10.211 1 94.81 173 LYS A O 1
ATOM 1314 N N . THR A 1 174 ? -14.664 -8.367 -10.977 1 96.94 174 THR A N 1
ATOM 1315 C CA . THR A 1 174 ? -13.523 -8.539 -11.867 1 96.94 174 THR A CA 1
ATOM 1316 C C . THR A 1 174 ? -13.641 -7.617 -13.078 1 96.94 174 THR A C 1
ATOM 1318 O O . THR A 1 174 ? -14.75 -7.305 -13.523 1 96.94 174 THR A O 1
ATOM 1321 N N . PRO A 1 175 ? -12.516 -7.129 -13.609 1 97.81 175 PRO A N 1
ATOM 1322 C CA . PRO A 1 175 ? -11.133 -7.453 -13.258 1 97.81 175 PRO A CA 1
ATOM 1323 C C . PRO A 1 175 ? -10.688 -6.797 -11.953 1 97.81 175 PRO A C 1
ATOM 1325 O O . PRO A 1 175 ? -11.125 -5.688 -11.633 1 97.81 175 PRO A O 1
ATOM 1328 N N . ALA A 1 176 ? -9.852 -7.492 -11.203 1 98.31 176 ALA A N 1
ATOM 1329 C CA . ALA A 1 176 ? -9.438 -7.031 -9.883 1 98.31 176 ALA A CA 1
ATOM 1330 C C . ALA A 1 176 ? -8.039 -7.539 -9.539 1 98.31 176 ALA A C 1
ATOM 1332 O O . ALA A 1 176 ? -7.527 -8.453 -10.18 1 98.31 176 ALA A O 1
ATOM 1333 N N . LEU A 1 177 ? -7.418 -6.848 -8.602 1 98.5 177 LEU A N 1
ATOM 1334 C CA . LEU A 1 177 ? -6.156 -7.277 -8.008 1 98.5 177 LEU A CA 1
ATOM 1335 C C . LEU A 1 177 ? -6.277 -7.414 -6.496 1 98.5 177 LEU A C 1
ATOM 1337 O O . LEU A 1 177 ? -6.871 -6.559 -5.84 1 98.5 177 LEU A O 1
ATOM 1341 N N . VAL A 1 178 ? -5.754 -8.516 -5.93 1 98.19 178 VAL A N 1
ATOM 1342 C CA . VAL A 1 178 ? -5.77 -8.719 -4.484 1 98.19 178 VAL A CA 1
ATOM 1343 C C . VAL A 1 178 ? -4.355 -9.023 -3.992 1 98.19 178 VAL A C 1
ATOM 1345 O O . VAL A 1 178 ? -3.59 -9.711 -4.676 1 98.19 178 VAL A O 1
ATOM 1348 N N . THR A 1 179 ? -4.02 -8.516 -2.836 1 97.75 179 THR A N 1
ATOM 1349 C CA . THR A 1 179 ? -2.748 -8.852 -2.209 1 97.75 179 THR A CA 1
ATOM 1350 C C . THR A 1 179 ? -2.959 -9.781 -1.021 1 97.75 179 THR A C 1
ATOM 1352 O O . THR A 1 179 ? -3.883 -9.586 -0.228 1 97.75 179 THR A O 1
ATOM 1355 N N . CYS A 1 180 ? -2.096 -10.734 -0.868 1 98 180 CYS A N 1
ATOM 1356 C CA . CYS A 1 180 ? -2.297 -11.844 0.055 1 98 180 CYS A CA 1
ATOM 1357 C C . CYS A 1 180 ? -1.3 -11.781 1.206 1 98 180 CYS A C 1
ATOM 1359 O O . CYS A 1 180 ? -0.167 -11.328 1.028 1 98 180 CYS A O 1
ATOM 1361 N N . GLN A 1 181 ? -1.763 -12.273 2.34 1 94.5 181 GLN A N 1
ATOM 1362 C CA . GLN A 1 181 ? -0.872 -12.297 3.494 1 94.5 181 GLN A CA 1
ATOM 1363 C C . GLN A 1 181 ? -1.165 -13.5 4.387 1 94.5 181 GLN A C 1
ATOM 1365 O O . GLN A 1 181 ? -2.045 -14.305 4.082 1 94.5 181 GLN A O 1
ATOM 1370 N N . LEU A 1 182 ? -0.375 -13.57 5.453 1 93.12 182 LEU A N 1
ATOM 1371 C CA . LEU A 1 182 ? -0.518 -14.625 6.453 1 93.12 182 LEU A CA 1
ATOM 1372 C C . LEU A 1 182 ? -1.955 -14.711 6.953 1 93.12 182 LEU A C 1
ATOM 1374 O O . LEU A 1 182 ? -2.584 -13.68 7.219 1 93.12 182 LEU A O 1
ATOM 1378 N N . GLY A 1 183 ? -2.529 -15.961 7.07 1 93.5 183 GLY A N 1
ATOM 1379 C CA . GLY A 1 183 ? -3.883 -16.172 7.559 1 93.5 183 GLY A CA 1
ATOM 1380 C C . GLY A 1 183 ? -4.871 -16.484 6.457 1 93.5 183 GLY A C 1
ATOM 1381 O O . GLY A 1 183 ? -5.977 -16.969 6.727 1 93.5 183 GLY A O 1
ATOM 1382 N N . LEU A 1 184 ? -4.449 -16.281 5.258 1 96.81 184 LEU A N 1
ATOM 1383 C CA . LEU A 1 184 ? -5.344 -16.516 4.125 1 96.81 184 LEU A CA 1
ATOM 1384 C C . LEU A 1 184 ? -5.551 -18 3.889 1 96.81 184 LEU A C 1
ATOM 1386 O O . LEU A 1 184 ? -6.676 -18.453 3.658 1 96.81 184 LEU A O 1
ATOM 1390 N N . ASN A 1 185 ? -4.43 -18.734 3.91 1 97.75 185 ASN A N 1
ATOM 1391 C CA . ASN A 1 185 ? -4.414 -20.172 3.631 1 97.75 185 ASN A CA 1
ATOM 1392 C C . ASN A 1 185 ? -3.131 -20.828 4.133 1 97.75 185 ASN A C 1
ATOM 1394 O O . ASN A 1 185 ? -2.334 -20.188 4.824 1 97.75 185 ASN A O 1
ATOM 1398 N N . VAL A 1 186 ? -3.029 -22.141 3.918 1 97.81 186 VAL A N 1
ATOM 1399 C CA . VAL A 1 186 ? -1.819 -22.906 4.18 1 97.81 186 VAL A CA 1
ATOM 1400 C C . VAL A 1 186 ? -1.235 -23.422 2.863 1 97.81 186 VAL A C 1
ATOM 1402 O O . VAL A 1 186 ? -1.765 -24.359 2.262 1 97.81 186 VAL A O 1
ATOM 1405 N N . PRO A 1 187 ? -0.156 -22.812 2.422 1 98.38 187 PRO A N 1
ATOM 1406 C CA . PRO A 1 187 ? 0.414 -23.219 1.134 1 98.38 187 PRO A CA 1
ATOM 1407 C C . PRO A 1 187 ? 0.792 -24.703 1.09 1 98.38 187 PRO A C 1
ATOM 1409 O O . PRO A 1 187 ? 1.421 -25.203 2.021 1 98.38 187 PRO A O 1
ATOM 1412 N N . ARG A 1 188 ? 0.481 -25.375 -0.008 1 97.94 188 ARG A N 1
ATOM 1413 C CA . ARG A 1 188 ? 0.779 -26.797 -0.171 1 97.94 188 ARG A CA 1
ATOM 1414 C C . ARG A 1 188 ? 2.246 -27 -0.531 1 97.94 188 ARG A C 1
ATOM 1416 O O . ARG A 1 188 ? 2.891 -26.109 -1.082 1 97.94 188 ARG A O 1
ATOM 1423 N N . TYR A 1 189 ? 2.691 -28.141 -0.267 1 96 189 TYR A N 1
ATOM 1424 C CA . TYR A 1 189 ? 3.965 -28.594 -0.811 1 96 189 TYR A CA 1
ATOM 1425 C C . TYR A 1 189 ? 3.758 -29.359 -2.115 1 96 189 TYR A C 1
ATOM 1427 O O . TYR A 1 189 ? 2.852 -30.188 -2.219 1 96 189 TYR A O 1
ATOM 1435 N N . PRO A 1 190 ? 4.613 -29.047 -3.043 1 96.31 190 PRO A N 1
ATOM 1436 C CA . PRO A 1 190 ? 4.48 -29.828 -4.273 1 96.31 190 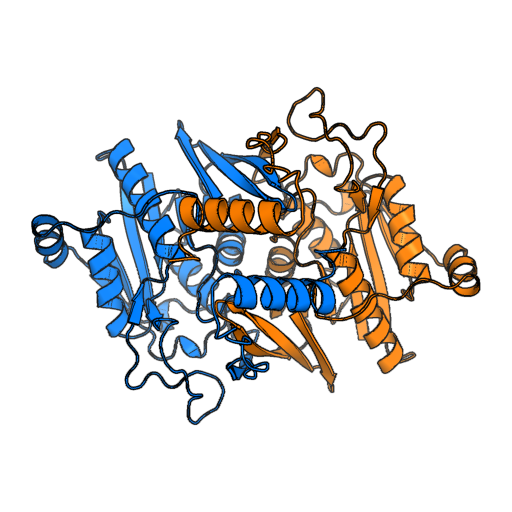PRO A CA 1
ATOM 1437 C C . PRO A 1 190 ? 4.809 -31.297 -4.066 1 96.31 190 PRO A C 1
ATOM 1439 O O . PRO A 1 190 ? 5.727 -31.641 -3.314 1 96.31 190 PRO A O 1
ATOM 1442 N N . THR A 1 191 ? 4.062 -32.125 -4.762 1 95.12 191 THR A N 1
ATOM 1443 C CA . THR A 1 191 ? 4.352 -33.531 -4.738 1 95.12 191 THR A CA 1
ATOM 1444 C C . THR A 1 191 ? 5.383 -33.906 -5.805 1 95.12 191 THR A C 1
ATOM 1446 O O . THR A 1 191 ? 5.598 -33.125 -6.75 1 95.12 191 THR A O 1
ATOM 1449 N N . LEU A 1 192 ? 5.957 -35.062 -5.676 1 95.31 192 LEU A N 1
ATOM 1450 C CA . LEU A 1 192 ? 6.988 -35.5 -6.613 1 95.31 192 LEU A CA 1
ATOM 1451 C C . LEU A 1 192 ? 6.426 -35.594 -8.023 1 95.31 192 LEU A C 1
ATOM 1453 O O . LEU A 1 192 ? 7.02 -35.094 -8.977 1 95.31 192 LEU A O 1
ATOM 1457 N N . PRO A 1 193 ? 5.293 -36.25 -8.234 1 96 193 PRO A N 1
ATOM 1458 C CA . PRO A 1 193 ? 4.727 -36.281 -9.586 1 96 193 PRO A CA 1
ATOM 1459 C C . PRO A 1 193 ? 4.488 -34.906 -10.172 1 96 193 PRO A C 1
ATOM 1461 O O . PRO A 1 193 ? 4.746 -34.656 -11.352 1 96 193 PRO A O 1
ATOM 1464 N N . ASN A 1 194 ? 4.016 -33.969 -9.367 1 95.25 194 ASN A N 1
ATOM 1465 C CA . ASN A 1 194 ? 3.76 -32.594 -9.836 1 95.25 194 ASN A CA 1
ATOM 1466 C C . ASN A 1 194 ? 5.055 -31.875 -10.195 1 95.25 194 ASN A C 1
ATOM 1468 O O . ASN A 1 194 ? 5.082 -31.078 -11.133 1 95.25 194 ASN A O 1
ATOM 1472 N N . ILE A 1 195 ? 6.035 -32.188 -9.43 1 96.31 195 ILE A N 1
ATOM 1473 C CA . ILE A 1 195 ? 7.348 -31.609 -9.711 1 96.31 195 ILE A CA 1
ATOM 1474 C C . ILE A 1 195 ? 7.832 -32.094 -11.078 1 96.31 195 ILE A C 1
ATOM 1476 O O . ILE A 1 195 ? 8.352 -31.297 -11.875 1 96.31 195 ILE A O 1
ATOM 1480 N N . MET A 1 196 ? 7.637 -33.312 -11.406 1 96.25 196 MET A N 1
ATOM 1481 C CA . MET A 1 196 ? 8.055 -33.875 -12.68 1 96.25 196 MET A CA 1
ATOM 1482 C C . MET A 1 196 ? 7.254 -33.281 -13.828 1 96.25 196 MET A C 1
ATOM 1484 O O . MET A 1 196 ? 7.816 -32.969 -14.883 1 96.25 196 MET A O 1
ATOM 1488 N N . LYS A 1 197 ? 6.035 -33.125 -13.641 1 95.75 197 LYS A N 1
ATOM 1489 C CA . LYS A 1 197 ? 5.172 -32.562 -14.664 1 95.75 197 LYS A CA 1
ATOM 1490 C C . LYS A 1 197 ? 5.527 -31.094 -14.922 1 95.75 197 LYS A C 1
ATOM 1492 O O . LYS A 1 197 ? 5.441 -30.609 -16.062 1 95.75 197 LYS A O 1
ATOM 1497 N N . ALA A 1 198 ? 5.852 -30.422 -13.867 1 95.88 198 ALA A N 1
ATOM 1498 C CA . ALA A 1 198 ? 6.199 -29 -13.961 1 95.88 198 ALA A CA 1
ATOM 1499 C C . ALA A 1 198 ? 7.406 -28.797 -14.875 1 95.88 198 ALA A C 1
ATOM 1501 O O . ALA A 1 198 ? 7.52 -27.766 -15.539 1 95.88 198 ALA A O 1
ATOM 1502 N N . LYS A 1 199 ? 8.289 -29.766 -14.883 1 94.94 199 LYS A N 1
ATOM 1503 C CA . LYS A 1 199 ? 9.5 -29.672 -15.703 1 94.94 199 LYS A CA 1
ATOM 1504 C C . LYS A 1 199 ? 9.148 -29.562 -17.188 1 94.94 199 LYS A C 1
ATOM 1506 O O . LYS A 1 199 ? 9.922 -29 -17.969 1 94.94 199 LYS A O 1
ATOM 1511 N N . LYS A 1 200 ? 8 -29.984 -17.531 1 96.12 200 LYS A N 1
ATOM 1512 C CA . LYS A 1 200 ? 7.594 -30.016 -18.922 1 96.12 200 LYS A CA 1
ATOM 1513 C C . LYS A 1 200 ? 6.754 -28.781 -19.266 1 96.12 200 LYS A C 1
ATOM 1515 O O . LYS A 1 200 ? 6.48 -28.516 -20.438 1 96.12 200 LYS A O 1
ATOM 1520 N N . LYS A 1 201 ? 6.297 -28.062 -18.344 1 96.81 201 LYS A N 1
ATOM 1521 C CA . LYS A 1 201 ? 5.461 -26.891 -18.594 1 96.81 201 LYS A CA 1
ATOM 1522 C C . LYS A 1 201 ? 6.285 -25.734 -19.156 1 96.81 201 LYS A C 1
ATOM 1524 O O . LYS A 1 201 ? 7.453 -25.562 -18.797 1 96.81 201 LYS A O 1
ATOM 1529 N N . GLU A 1 202 ? 5.641 -24.953 -19.922 1 96.25 202 GLU A N 1
ATOM 1530 C CA . GLU A 1 202 ? 6.305 -23.875 -20.625 1 96.25 202 GLU A CA 1
ATOM 1531 C C . GLU A 1 202 ? 6.586 -22.703 -19.688 1 96.25 202 GLU A C 1
ATOM 1533 O O . GLU A 1 202 ? 5.738 -22.328 -18.875 1 96.25 202 GLU A O 1
ATOM 1538 N N . ILE A 1 203 ? 7.758 -22.203 -19.828 1 98.44 203 ILE A N 1
ATOM 1539 C CA . ILE A 1 203 ? 8.125 -20.906 -19.25 1 98.44 203 ILE A CA 1
ATOM 1540 C C . ILE A 1 203 ? 8.586 -19.969 -20.375 1 98.44 203 ILE A C 1
ATOM 1542 O O . ILE A 1 203 ? 9.68 -20.141 -20.922 1 98.44 203 ILE A O 1
ATOM 1546 N N . ALA A 1 204 ? 7.766 -19.016 -20.703 1 98.25 204 ALA A N 1
ATOM 1547 C CA . ALA A 1 204 ? 8.133 -18.031 -21.719 1 98.25 204 ALA A CA 1
ATOM 1548 C C . ALA A 1 204 ? 9.117 -17.016 -21.156 1 98.25 204 ALA A C 1
ATOM 1550 O O . ALA A 1 204 ? 8.953 -16.531 -20.031 1 98.25 204 ALA A O 1
ATOM 1551 N N . ALA A 1 205 ? 10.156 -16.719 -21.922 1 98.19 205 ALA A N 1
ATOM 1552 C CA . ALA A 1 205 ? 11.133 -15.711 -21.547 1 98.19 205 ALA A CA 1
ATOM 1553 C C . ALA A 1 205 ? 10.914 -14.414 -22.312 1 98.19 205 ALA A C 1
ATOM 1555 O O . ALA A 1 205 ? 10.797 -14.43 -23.547 1 98.19 205 ALA A O 1
ATOM 1556 N N . ILE A 1 206 ? 10.867 -13.305 -21.594 1 97.44 206 ILE A N 1
ATOM 1557 C CA . ILE A 1 206 ? 10.703 -11.977 -22.172 1 97.44 206 ILE A CA 1
ATOM 1558 C C . ILE A 1 206 ? 11.812 -11.055 -21.672 1 97.44 206 ILE A C 1
ATOM 1560 O O . ILE A 1 206 ? 12 -10.906 -20.469 1 97.44 206 ILE A O 1
ATOM 1564 N N . PRO A 1 207 ? 12.562 -10.367 -22.609 1 96.69 207 PRO A N 1
ATOM 1565 C CA . PRO A 1 207 ? 13.531 -9.383 -22.141 1 96.69 207 PRO A CA 1
ATOM 1566 C C . PRO A 1 207 ? 12.875 -8.219 -21.406 1 96.69 207 PRO A C 1
ATOM 1568 O O . PRO A 1 207 ? 11.922 -7.617 -21.906 1 96.69 207 PRO A O 1
ATOM 1571 N N . GLY A 1 208 ? 13.383 -7.914 -20.219 1 95 208 GLY A N 1
ATOM 1572 C CA . GLY A 1 208 ? 12.836 -6.84 -19.406 1 95 208 GLY A CA 1
ATOM 1573 C C . GLY A 1 208 ? 12.773 -5.512 -20.141 1 95 208 GLY A C 1
ATOM 1574 O O . GLY A 1 208 ? 11.836 -4.738 -19.953 1 95 208 GLY A O 1
ATOM 1575 N N . VAL A 1 209 ? 13.672 -5.246 -21.016 1 91.75 209 VAL A N 1
ATOM 1576 C CA . VAL A 1 209 ? 13.797 -3.982 -21.734 1 91.75 209 VAL A CA 1
ATOM 1577 C C . VAL A 1 209 ? 12.625 -3.812 -22.688 1 91.75 209 VAL A C 1
ATOM 1579 O O . VAL A 1 209 ? 12.258 -2.688 -23.031 1 91.75 209 VAL A O 1
ATOM 1582 N N . ASP A 1 210 ? 11.945 -4.914 -23.078 1 92.12 210 ASP A N 1
ATOM 1583 C CA . ASP A 1 210 ? 10.836 -4.879 -24.016 1 92.12 210 ASP A CA 1
ATOM 1584 C C . ASP A 1 210 ? 9.547 -4.422 -23.328 1 92.12 210 ASP A C 1
ATOM 1586 O O . ASP A 1 210 ? 8.602 -3.996 -24 1 92.12 210 ASP A O 1
ATOM 1590 N N . VAL A 1 211 ? 9.57 -4.445 -21.953 1 92.44 211 VAL A N 1
ATOM 1591 C CA . VAL A 1 211 ? 8.305 -4.184 -21.266 1 92.44 211 VAL A CA 1
ATOM 1592 C C . VAL A 1 211 ? 8.492 -3.047 -20.266 1 92.44 211 VAL A C 1
ATOM 1594 O O . VAL A 1 211 ? 7.516 -2.549 -19.703 1 92.44 211 VAL A O 1
ATOM 1597 N N . LEU A 1 212 ? 9.641 -2.65 -20.047 1 88.56 212 LEU A N 1
ATOM 1598 C CA . LEU A 1 212 ? 9.844 -1.486 -19.188 1 88.56 212 LEU A CA 1
ATOM 1599 C C . LEU A 1 212 ? 9.641 -0.193 -19.984 1 88.56 212 LEU A C 1
ATOM 1601 O O . LEU A 1 212 ? 10.406 0.107 -20.891 1 88.56 212 LEU A O 1
ATOM 1605 N N . LYS A 1 213 ? 8.633 0.64 -19.5 1 84.69 213 LYS A N 1
ATOM 1606 C CA . LYS A 1 213 ? 8.289 1.851 -20.234 1 84.69 213 LYS A CA 1
ATOM 1607 C C . LYS A 1 213 ? 8.438 3.09 -19.359 1 84.69 213 LYS A C 1
ATOM 1609 O O . LYS A 1 213 ? 8.305 4.219 -19.844 1 84.69 213 LYS A O 1
ATOM 1614 N N . GLU A 1 214 ? 8.742 2.877 -18.109 1 85.81 214 GLU A N 1
ATOM 1615 C CA . GLU A 1 214 ? 8.75 4 -17.172 1 85.81 214 GLU A CA 1
ATOM 1616 C C . GLU A 1 214 ? 10.148 4.227 -16.594 1 85.81 214 GLU A C 1
ATOM 1618 O O . GLU A 1 214 ? 10.906 3.273 -16.406 1 85.81 214 GLU A O 1
ATOM 1623 N N . GLU A 1 215 ? 10.461 5.418 -16.297 1 85.69 215 GLU A N 1
ATOM 1624 C CA . GLU A 1 215 ? 11.695 5.77 -15.602 1 85.69 215 GLU A CA 1
ATOM 1625 C C . GLU A 1 215 ? 11.547 5.594 -14.094 1 85.69 215 GLU A C 1
ATOM 1627 O O . GLU A 1 215 ? 10.43 5.59 -13.57 1 85.69 215 GLU A O 1
ATOM 1632 N N . ALA A 1 216 ? 12.766 5.539 -13.484 1 85.75 216 ALA A N 1
ATOM 1633 C CA . ALA A 1 216 ? 12.773 5.418 -12.031 1 85.75 216 ALA A CA 1
ATOM 1634 C C . ALA A 1 216 ? 12.32 6.719 -11.367 1 85.75 216 ALA A C 1
ATOM 1636 O O . ALA A 1 216 ? 12.688 7.809 -11.812 1 85.75 216 ALA A O 1
ATOM 1637 N N . LEU A 1 217 ? 11.547 6.566 -10.359 1 83.44 217 LEU A N 1
ATOM 1638 C CA . LEU A 1 217 ? 11.094 7.738 -9.625 1 83.44 217 LEU A CA 1
ATOM 1639 C C . LEU A 1 217 ? 11.812 7.855 -8.281 1 83.44 217 LEU A C 1
ATOM 1641 O O . LEU A 1 217 ? 11.812 8.922 -7.66 1 83.44 217 LEU A O 1
ATOM 1645 N N . ALA A 1 218 ? 12.391 6.734 -7.797 1 82.44 218 ALA A N 1
ATOM 1646 C CA . ALA A 1 218 ? 13.086 6.668 -6.512 1 82.44 218 ALA A CA 1
ATOM 1647 C C . ALA A 1 218 ? 14.312 5.766 -6.598 1 82.44 218 ALA A C 1
ATOM 1649 O O . ALA A 1 218 ? 14.375 4.867 -7.438 1 82.44 218 ALA A O 1
ATOM 1650 N N . ALA A 1 219 ? 15.266 6.105 -5.734 1 83.06 219 ALA A N 1
ATOM 1651 C CA . ALA A 1 219 ? 16.469 5.281 -5.707 1 83.06 219 ALA A CA 1
ATOM 1652 C C . ALA A 1 219 ? 16.797 4.832 -4.285 1 83.06 219 ALA A C 1
ATOM 1654 O O . ALA A 1 219 ? 16.656 5.605 -3.336 1 83.06 219 ALA A O 1
ATOM 1655 N N . THR A 1 220 ? 17.203 3.535 -4.207 1 79.88 220 THR A N 1
ATOM 1656 C CA . THR A 1 220 ? 17.734 3.076 -2.93 1 79.88 220 THR A CA 1
ATOM 1657 C C . THR A 1 220 ? 19.109 3.674 -2.68 1 79.88 220 THR A C 1
ATOM 1659 O O . THR A 1 220 ? 20.016 3.533 -3.508 1 79.88 220 THR A O 1
ATOM 1662 N N . ALA A 1 221 ? 19.203 4.281 -1.581 1 83.31 221 ALA A N 1
ATOM 1663 C CA . ALA A 1 221 ? 20.469 4.938 -1.261 1 83.31 221 ALA A CA 1
ATOM 1664 C C . ALA A 1 221 ? 21.375 4.012 -0.453 1 83.31 221 ALA A C 1
ATOM 1666 O O . ALA A 1 221 ? 22.594 3.971 -0.676 1 83.31 221 ALA A O 1
ATOM 1667 N N . SER A 1 222 ? 20.781 3.27 0.477 1 79.31 222 SER A N 1
ATOM 1668 C CA . SER A 1 222 ? 21.562 2.352 1.297 1 79.31 222 SER A CA 1
ATOM 1669 C C . SER A 1 222 ? 20.672 1.312 1.966 1 79.31 222 SER A C 1
ATOM 1671 O O . SER A 1 222 ? 19.469 1.535 2.145 1 79.31 222 SER A O 1
ATOM 1673 N N . VAL A 1 223 ? 21.312 0.189 2.152 1 73.69 223 VAL A N 1
ATOM 1674 C CA . VAL A 1 223 ? 20.688 -0.88 2.922 1 73.69 223 VAL A CA 1
ATOM 1675 C C . VAL A 1 223 ? 21.625 -1.339 4.031 1 73.69 223 VAL A C 1
ATOM 1677 O O . VAL A 1 223 ? 22.844 -1.467 3.818 1 73.69 223 VAL A O 1
ATOM 1680 N N . TYR A 1 224 ? 21.016 -1.405 5.238 1 75.19 224 TYR A N 1
ATOM 1681 C CA . TYR A 1 224 ? 21.875 -1.843 6.336 1 75.19 224 TYR A CA 1
ATOM 1682 C C . TYR A 1 224 ? 21.078 -2.668 7.348 1 75.19 224 TYR A C 1
ATOM 1684 O O . TYR A 1 224 ? 19.875 -2.5 7.484 1 75.19 224 TYR A O 1
ATOM 1692 N N . PRO A 1 225 ? 21.719 -3.656 7.969 1 68 225 PRO A N 1
ATOM 1693 C CA . PRO A 1 225 ? 21.062 -4.441 9.016 1 68 225 PRO A CA 1
ATOM 1694 C C . PRO A 1 225 ? 20.75 -3.617 10.258 1 68 225 PRO A C 1
ATOM 1696 O O . PRO A 1 225 ? 21.391 -2.596 10.516 1 68 225 PRO A O 1
ATOM 1699 N N . PRO A 1 226 ? 19.562 -3.957 10.875 1 60.81 226 PRO A N 1
ATOM 1700 C CA . PRO A 1 226 ? 19.266 -3.229 12.117 1 60.81 226 PRO A CA 1
ATOM 1701 C C . PRO A 1 226 ? 20.438 -3.238 13.094 1 60.81 226 PRO A C 1
ATOM 1703 O O . PRO A 1 226 ? 21.219 -4.195 13.125 1 60.81 226 PRO A O 1
ATOM 1706 N N . ALA A 1 227 ? 20.734 -1.972 13.453 1 55.16 227 ALA A N 1
ATOM 1707 C CA . ALA A 1 227 ? 21.75 -1.963 14.5 1 55.16 227 ALA A CA 1
ATOM 1708 C C . ALA A 1 227 ? 21.438 -2.982 15.586 1 55.16 227 ALA A C 1
ATOM 1710 O O . ALA A 1 227 ? 20.266 -3.145 15.969 1 55.16 227 ALA A O 1
ATOM 1711 N N . ARG A 1 228 ? 22.266 -3.979 15.594 1 42.91 228 ARG A N 1
ATOM 1712 C CA . ARG A 1 228 ? 22.078 -4.926 16.688 1 42.91 228 ARG A CA 1
ATOM 1713 C C . ARG A 1 228 ? 21.578 -4.215 17.938 1 42.91 228 ARG A C 1
ATOM 1715 O O . ARG A 1 228 ? 22.281 -3.373 18.5 1 42.91 228 ARG A O 1
ATOM 1722 N N . LYS A 1 229 ? 20.328 -3.582 17.828 1 41.78 229 LYS A N 1
ATOM 1723 C CA . LYS A 1 229 ? 19.969 -3.188 19.188 1 41.78 229 LYS A CA 1
ATOM 1724 C C . LYS A 1 229 ? 20.484 -4.191 20.203 1 41.78 229 LYS A C 1
ATOM 1726 O O . LYS A 1 229 ? 20.672 -5.367 19.891 1 41.78 229 LYS A O 1
ATOM 1731 N N . GLY A 1 230 ? 21.062 -3.738 21.266 1 37.22 230 GLY A N 1
ATOM 1732 C CA . GLY A 1 230 ? 21.531 -4.594 22.344 1 37.22 230 GLY A CA 1
ATOM 1733 C C . GLY A 1 230 ? 20.75 -5.887 22.453 1 37.22 230 GLY A C 1
ATOM 1734 O O . GLY A 1 230 ? 19.641 -6.004 21.922 1 37.22 230 GLY A O 1
ATOM 1735 N N . GLY A 1 231 ? 21.406 -6.98 22.922 1 34.22 231 GLY A N 1
ATOM 1736 C CA . GLY A 1 231 ? 21.219 -8.375 23.281 1 34.22 231 GLY A CA 1
ATOM 1737 C C . GLY A 1 231 ? 19.828 -8.68 23.797 1 34.22 231 GLY A C 1
ATOM 1738 O O . GLY A 1 231 ? 19.281 -7.918 24.594 1 34.22 231 GLY A O 1
ATOM 1739 N N . GLY A 1 232 ? 18.891 -8.977 22.875 1 37.62 232 GLY A N 1
ATOM 1740 C CA . GLY A 1 232 ? 17.938 -9.781 23.609 1 37.62 232 GLY A CA 1
ATOM 1741 C C . GLY A 1 232 ? 18.531 -10.406 24.859 1 37.62 232 GLY A C 1
ATOM 1742 O O . GLY A 1 232 ? 19.688 -10.812 24.875 1 37.62 232 GLY A O 1
ATOM 1743 N N . ILE A 1 233 ? 18.297 -9.688 25.875 1 38.22 233 ILE A N 1
ATOM 1744 C CA . ILE A 1 233 ? 18.797 -10.305 27.094 1 38.22 233 ILE A CA 1
ATOM 1745 C C . ILE A 1 233 ? 18.406 -11.773 27.125 1 38.22 233 ILE A C 1
ATOM 1747 O O . ILE A 1 233 ? 17.219 -12.109 27.109 1 38.22 233 ILE A O 1
ATOM 1751 N N . VAL A 1 234 ? 19.188 -12.539 26.5 1 39.41 234 VAL A N 1
ATOM 1752 C CA . VAL A 1 234 ? 19 -13.961 26.797 1 39.41 234 VAL A CA 1
ATOM 1753 C C . VAL A 1 234 ? 19.016 -14.188 28.297 1 39.41 234 VAL A C 1
ATOM 1755 O O . VAL A 1 234 ? 20 -13.898 28.969 1 39.41 234 VAL A O 1
ATOM 1758 N N . LEU A 1 235 ? 17.812 -14.148 28.859 1 42.72 235 LEU A N 1
ATOM 1759 C CA . LEU A 1 235 ? 17.75 -14.531 30.266 1 42.72 235 LEU A CA 1
ATOM 1760 C C . LEU A 1 235 ? 18.203 -15.969 30.469 1 42.72 235 LEU A C 1
ATOM 1762 O O . LEU A 1 235 ? 17.703 -16.875 29.797 1 42.72 235 LEU A O 1
ATOM 1766 N N . GLU A 1 236 ? 19.422 -16.078 30.75 1 41.56 236 GLU A N 1
ATOM 1767 C CA . GLU A 1 236 ? 19.938 -17.375 31.188 1 41.56 236 GLU A CA 1
ATOM 1768 C C . GLU A 1 236 ? 19.672 -17.609 32.688 1 41.56 236 GLU A C 1
ATOM 1770 O O . GLU A 1 236 ? 19.656 -16.656 33.469 1 41.56 236 GLU A O 1
ATOM 1775 N N . GLY A 1 237 ? 19.047 -18.625 33.125 1 49.12 237 GLY A N 1
ATOM 1776 C CA . GLY A 1 237 ? 18.734 -19.109 34.469 1 49.12 237 GLY A CA 1
ATOM 1777 C C . GLY A 1 237 ? 17.547 -20.047 34.5 1 49.12 237 GLY A C 1
ATOM 1778 O O . GLY A 1 237 ? 17.047 -20.469 33.438 1 49.12 237 GLY A O 1
ATOM 1779 N N . ASP A 1 238 ? 17.297 -20.516 35.656 1 51.5 238 ASP A N 1
ATOM 1780 C CA . ASP A 1 238 ? 16.141 -21.406 35.719 1 51.5 238 ASP A CA 1
ATOM 1781 C C . ASP A 1 238 ? 14.852 -20.672 35.344 1 51.5 238 ASP A C 1
ATOM 1783 O O . ASP A 1 238 ? 14.805 -19.438 35.375 1 51.5 238 ASP A O 1
ATOM 1787 N N . LEU A 1 239 ? 13.984 -21.406 34.844 1 47.88 239 LEU A N 1
ATOM 1788 C CA . LEU A 1 239 ? 12.711 -20.922 34.312 1 47.88 239 LEU A CA 1
ATOM 1789 C C . LEU A 1 239 ? 12.172 -19.781 35.156 1 47.88 239 LEU A C 1
ATOM 1791 O O . LEU A 1 239 ? 11.672 -18.781 34.594 1 47.88 239 LEU A O 1
ATOM 1795 N N . ASN A 1 240 ? 12.352 -19.922 36.375 1 51.5 240 ASN A N 1
ATOM 1796 C CA . ASN A 1 240 ? 11.82 -18.922 37.312 1 51.5 240 ASN A CA 1
ATOM 1797 C C . ASN A 1 240 ? 12.586 -17.609 37.188 1 51.5 240 ASN A C 1
ATOM 1799 O O . ASN A 1 240 ? 11.977 -16.531 37.219 1 51.5 240 ASN A O 1
ATOM 1803 N N . GLU A 1 241 ? 13.852 -17.75 37 1 55.12 241 GLU A N 1
ATOM 1804 C CA . GLU A 1 241 ? 14.688 -16.562 36.938 1 55.12 241 GLU A CA 1
ATOM 1805 C C . GLU A 1 241 ? 14.508 -15.812 35.625 1 55.12 241 GLU A C 1
ATOM 1807 O O . GLU A 1 241 ? 14.469 -14.586 35.594 1 55.12 241 GLU A O 1
ATOM 1812 N N . MET A 1 242 ? 14.359 -16.625 34.719 1 52.75 242 MET A N 1
ATOM 1813 C CA . MET A 1 242 ? 14.211 -16.031 33.406 1 52.75 242 MET A CA 1
ATOM 1814 C C . MET A 1 242 ? 12.883 -15.305 33.281 1 52.75 242 MET A C 1
ATOM 1816 O O . MET A 1 242 ? 12.805 -14.242 32.656 1 52.75 242 MET A O 1
ATOM 1820 N N . ALA A 1 243 ? 11.93 -15.859 33.875 1 57.81 243 ALA A N 1
ATOM 1821 C CA . ALA A 1 243 ? 10.609 -15.234 33.875 1 57.81 243 ALA A CA 1
ATOM 1822 C C . ALA A 1 243 ? 10.641 -13.898 34.625 1 57.81 243 ALA A C 1
ATOM 1824 O O . ALA A 1 243 ? 10.055 -12.914 34.156 1 57.81 243 ALA A O 1
ATOM 1825 N N . ASP A 1 244 ? 11.266 -13.883 35.688 1 58.56 244 ASP A N 1
ATOM 1826 C CA . ASP A 1 244 ? 11.391 -12.656 36.469 1 58.56 244 ASP A CA 1
ATOM 1827 C C . ASP A 1 244 ? 12.133 -11.578 35.688 1 58.56 244 ASP A C 1
ATOM 1829 O O . ASP A 1 244 ? 11.742 -10.414 35.688 1 58.56 244 ASP A O 1
ATOM 1833 N N . LYS A 1 245 ? 13.125 -12.047 35.031 1 61.59 245 LYS A N 1
ATOM 1834 C CA . LYS A 1 245 ? 13.914 -11.102 34.281 1 61.59 245 LYS A CA 1
ATOM 1835 C C . LYS A 1 245 ? 13.125 -10.57 33.062 1 61.59 245 LYS A C 1
ATOM 1837 O O . LYS A 1 245 ? 13.188 -9.383 32.75 1 61.59 245 LYS A O 1
ATOM 1842 N N . LEU A 1 246 ? 12.484 -11.539 32.562 1 60.28 246 LEU A N 1
ATOM 1843 C CA . LEU A 1 246 ? 11.648 -11.125 31.438 1 60.28 246 LEU A CA 1
ATOM 1844 C C . LEU A 1 246 ? 10.594 -10.125 31.891 1 60.28 246 LEU A C 1
ATOM 1846 O O . LEU A 1 246 ? 10.367 -9.109 31.219 1 60.28 246 LEU A O 1
ATOM 1850 N N . LEU A 1 247 ? 9.977 -10.422 33 1 58.12 247 LEU A N 1
ATOM 1851 C CA . LEU A 1 247 ? 8.984 -9.508 33.531 1 58.12 247 LEU A CA 1
ATOM 1852 C C . LEU A 1 247 ? 9.617 -8.164 33.875 1 58.12 247 LEU A C 1
ATOM 1854 O O . LEU A 1 247 ? 8.992 -7.117 33.688 1 58.12 247 LEU A O 1
ATOM 1858 N N . GLY A 1 248 ? 10.719 -8.242 34.344 1 60.5 248 GLY A N 1
ATOM 1859 C CA . GLY A 1 248 ? 11.438 -7.008 34.656 1 60.5 248 GLY A CA 1
ATOM 1860 C C . GLY A 1 248 ? 11.719 -6.172 33.438 1 60.5 248 GLY A C 1
ATOM 1861 O O . GLY A 1 248 ? 11.516 -4.957 33.438 1 60.5 248 GLY A O 1
ATOM 1862 N N . ILE A 1 249 ? 12.148 -6.91 32.531 1 60.88 249 ILE A N 1
ATOM 1863 C CA . ILE A 1 249 ? 12.492 -6.211 31.297 1 60.88 249 ILE A CA 1
ATOM 1864 C C . ILE A 1 249 ? 11.227 -5.641 30.656 1 60.88 249 ILE A C 1
ATOM 1866 O O . ILE A 1 249 ? 11.227 -4.504 30.172 1 60.88 249 ILE A O 1
ATOM 1870 N N . LEU A 1 250 ? 10.273 -6.488 30.609 1 55.16 250 LEU A N 1
ATOM 1871 C CA . LEU A 1 250 ? 9.016 -6.031 30.016 1 55.16 250 LEU A CA 1
ATOM 1872 C C . LEU A 1 250 ? 8.445 -4.855 30.812 1 55.16 250 LEU A C 1
ATOM 1874 O O . LEU A 1 250 ? 7.879 -3.928 30.234 1 55.16 250 LEU A O 1
ATOM 1878 N N . LYS A 1 251 ? 8.523 -4.891 32.094 1 54.22 251 LYS A N 1
ATOM 1879 C CA . LYS A 1 251 ? 8.102 -3.781 32.969 1 54.22 251 LYS A CA 1
ATOM 1880 C C . LYS A 1 251 ? 8.922 -2.527 32.656 1 54.22 251 LYS A C 1
ATOM 1882 O O . LYS A 1 251 ? 8.391 -1.416 32.688 1 54.22 251 LYS A O 1
ATOM 1887 N N . GLU A 1 252 ? 10.125 -2.814 32.5 1 56.03 252 GLU A N 1
ATOM 1888 C CA . GLU A 1 252 ? 11.023 -1.682 32.312 1 56.03 252 GLU A CA 1
ATOM 1889 C C . GLU A 1 252 ? 10.906 -1.142 30.875 1 56.03 252 GLU A C 1
ATOM 1891 O O . GLU A 1 252 ? 10.945 0.072 30.672 1 56.03 252 GLU A O 1
ATOM 1896 N N . LYS A 1 253 ? 10.875 -2.164 30.109 1 51.56 253 LYS A N 1
ATOM 1897 C CA . LYS A 1 253 ? 11.008 -1.678 28.734 1 51.56 253 LYS A CA 1
ATOM 1898 C C . LYS A 1 253 ? 9.641 -1.564 28.062 1 51.56 253 LYS A C 1
ATOM 1900 O O . LYS A 1 253 ? 9.508 -0.91 27.031 1 51.56 253 LYS A O 1
ATOM 1905 N N . THR A 1 254 ? 8.727 -2.391 28.422 1 48.5 254 THR A N 1
ATOM 1906 C CA . THR A 1 254 ? 7.418 -2.275 27.781 1 48.5 254 THR A CA 1
ATOM 1907 C C . THR A 1 254 ? 6.355 -1.854 28.797 1 48.5 254 THR A C 1
ATOM 1909 O O . THR A 1 254 ? 6.434 -2.209 29.969 1 48.5 254 THR A O 1
ATOM 1912 N N . ALA A 1 255 ? 5.621 -0.763 28.531 1 43.72 255 ALA A N 1
ATOM 1913 C CA . ALA A 1 255 ? 4.496 -0.333 29.359 1 43.72 255 ALA A CA 1
ATOM 1914 C C . ALA A 1 255 ? 3.473 -1.453 29.516 1 43.72 255 ALA A C 1
ATOM 1916 O O . ALA A 1 255 ? 2.385 -1.237 30.062 1 43.72 255 ALA A O 1
ATOM 1917 N N . VAL A 1 256 ? 3.646 -2.557 29.078 1 39.41 256 VAL A N 1
ATOM 1918 C CA . VAL A 1 256 ? 2.59 -3.562 29.094 1 39.41 256 VAL A CA 1
ATOM 1919 C C . VAL A 1 256 ? 2.379 -4.07 30.516 1 39.41 256 VAL A C 1
ATOM 1921 O O . VAL A 1 256 ? 1.268 -4.453 30.891 1 39.41 256 VAL A O 1
ATOM 1924 N N . VAL A 1 257 ? 3.564 -4.297 31.219 1 39.97 257 VAL A N 1
ATOM 1925 C CA . VAL A 1 257 ? 3.322 -4.836 32.562 1 39.97 257 VAL A CA 1
ATOM 1926 C C . VAL A 1 257 ? 3.449 -3.727 33.594 1 39.97 257 VAL A C 1
ATOM 1928 O O . VAL A 1 257 ? 4.508 -3.105 33.719 1 39.97 257 VAL A O 1
ATOM 1931 N N . ARG A 1 258 ? 2.309 -2.906 33.625 1 35.88 258 ARG A N 1
ATOM 1932 C CA . ARG A 1 258 ? 2.211 -2.074 34.812 1 35.88 258 ARG A CA 1
ATOM 1933 C C . ARG A 1 258 ? 1.865 -2.914 36.031 1 35.88 258 ARG A C 1
ATOM 1935 O O . ARG A 1 258 ? 1.1 -3.875 35.938 1 35.88 258 ARG A O 1
ATOM 1942 N N . MET B 1 1 ? 8.555 26.234 -0.916 1 96.94 1 MET B N 1
ATOM 1943 C CA . MET B 1 1 ? 8.125 24.844 -1.035 1 96.94 1 MET B CA 1
ATOM 1944 C C . MET B 1 1 ? 6.664 24.688 -0.611 1 96.94 1 MET B C 1
ATOM 1946 O O . MET B 1 1 ? 6.258 25.219 0.429 1 96.94 1 MET B O 1
ATOM 1950 N N . LYS B 1 2 ? 5.855 24.031 -1.416 1 98.56 2 LYS B N 1
ATOM 1951 C CA . LYS B 1 2 ? 4.453 23.781 -1.091 1 98.56 2 LYS B CA 1
ATOM 1952 C C . LYS B 1 2 ? 4.258 22.344 -0.597 1 98.56 2 LYS B C 1
ATOM 1954 O O . LYS B 1 2 ? 4.555 21.391 -1.315 1 98.56 2 LYS B O 1
ATOM 1959 N N . VAL B 1 3 ? 3.719 22.25 0.594 1 98.88 3 VAL B N 1
ATOM 1960 C CA . VAL B 1 3 ? 3.553 20.953 1.235 1 98.88 3 VAL B CA 1
ATOM 1961 C C . VAL B 1 3 ? 2.068 20.672 1.48 1 98.88 3 VAL B C 1
ATOM 1963 O O . VAL B 1 3 ? 1.332 21.562 1.909 1 98.88 3 VAL B O 1
ATOM 1966 N N . LEU B 1 4 ? 1.629 19.469 1.145 1 98.94 4 LEU B N 1
ATOM 1967 C CA . LEU B 1 4 ? 0.287 18.984 1.459 1 98.94 4 LEU B CA 1
ATOM 1968 C C . LEU B 1 4 ? 0.337 17.844 2.475 1 98.94 4 LEU B C 1
ATOM 1970 O O . LEU B 1 4 ? 1.157 16.938 2.352 1 98.94 4 LEU B O 1
ATOM 1974 N N . VAL B 1 5 ? -0.448 17.922 3.494 1 98.94 5 VAL B N 1
ATOM 1975 C CA . VAL B 1 5 ? -0.632 16.812 4.406 1 98.94 5 VAL B CA 1
ATOM 1976 C C . VAL B 1 5 ? -2.107 16.422 4.457 1 98.94 5 VAL B C 1
ATOM 1978 O O . VAL B 1 5 ? -2.975 17.266 4.668 1 98.94 5 VAL B O 1
ATOM 1981 N N . CYS B 1 6 ? -2.406 15.125 4.191 1 98.88 6 CYS B N 1
ATOM 1982 C CA . CYS B 1 6 ? -3.775 14.617 4.172 1 98.88 6 CYS B CA 1
ATOM 1983 C C . CYS B 1 6 ? -4.078 13.812 5.43 1 98.88 6 CYS B C 1
ATOM 1985 O O . CYS B 1 6 ? -3.34 12.891 5.777 1 98.88 6 CYS B O 1
ATOM 1987 N N . ILE B 1 7 ? -5.273 14.164 6.059 1 98.88 7 ILE B N 1
ATOM 1988 C CA . ILE B 1 7 ? -5.605 13.516 7.324 1 98.88 7 ILE B CA 1
ATOM 1989 C C . ILE B 1 7 ? -7.047 13.023 7.289 1 98.88 7 ILE B C 1
ATOM 1991 O O . ILE B 1 7 ? -7.863 13.523 6.516 1 98.88 7 ILE B O 1
ATOM 1995 N N . LYS B 1 8 ? -7.25 12 8.039 1 98.38 8 LYS B N 1
ATOM 1996 C CA . LYS B 1 8 ? -8.586 11.445 8.211 1 98.38 8 LYS B CA 1
ATOM 1997 C C . LYS B 1 8 ? -9.008 11.469 9.68 1 98.38 8 LYS B C 1
ATOM 1999 O O . LYS B 1 8 ? -8.188 11.227 10.57 1 98.38 8 LYS B O 1
ATOM 2004 N N . GLN B 1 9 ? -10.242 11.875 9.969 1 97.69 9 GLN B N 1
ATOM 2005 C CA . GLN B 1 9 ? -10.82 11.656 11.289 1 97.69 9 GLN B CA 1
ATOM 2006 C C . GLN B 1 9 ? -11.398 10.25 11.414 1 97.69 9 GLN B C 1
ATOM 2008 O O . GLN B 1 9 ? -12.102 9.781 10.523 1 97.69 9 GLN B O 1
ATOM 2013 N N . VAL B 1 10 ? -11.078 9.594 12.523 1 95.25 10 VAL B N 1
ATOM 2014 C CA . VAL B 1 10 ? -11.531 8.227 12.742 1 95.25 10 VAL B CA 1
ATOM 2015 C C . VAL B 1 10 ? -12.109 8.094 14.148 1 95.25 10 VAL B C 1
ATOM 2017 O O . VAL B 1 10 ? -11.836 8.922 15.023 1 95.25 10 VAL B O 1
ATOM 2020 N N . PRO B 1 11 ? -12.93 7.051 14.328 1 91.81 11 PRO B N 1
ATOM 2021 C CA . PRO B 1 11 ? -13.367 6.797 15.703 1 91.81 11 PRO B CA 1
ATOM 2022 C C . PRO B 1 11 ? -12.234 6.332 16.609 1 91.81 11 PRO B C 1
ATOM 2024 O O . PRO B 1 11 ? -11.266 5.734 16.141 1 91.81 11 PRO B O 1
ATOM 2027 N N . ASP B 1 12 ? -12.461 6.727 17.875 1 88.62 12 ASP B N 1
ATOM 2028 C CA . ASP B 1 12 ? -11.562 6.145 18.875 1 88.62 12 ASP B CA 1
ATOM 2029 C C . ASP B 1 12 ? -11.68 4.621 18.891 1 88.62 12 ASP B C 1
ATOM 2031 O O . ASP B 1 12 ? -12.766 4.082 19.109 1 88.62 12 ASP B O 1
ATOM 2035 N N . MET B 1 13 ? -10.625 3.947 18.703 1 81.5 13 MET B N 1
ATOM 2036 C CA . MET B 1 13 ? -10.633 2.498 18.531 1 81.5 13 MET B CA 1
ATOM 2037 C C . MET B 1 13 ? -10.992 1.793 19.828 1 81.5 13 MET B C 1
ATOM 2039 O O . MET B 1 13 ? -11.312 0.603 19.828 1 81.5 13 MET B O 1
ATOM 2043 N N . GLU B 1 14 ? -10.977 2.523 20.906 1 79.69 14 GLU B N 1
ATOM 2044 C CA . GLU B 1 14 ? -11.383 1.977 22.188 1 79.69 14 GLU B CA 1
ATOM 2045 C C . GLU B 1 14 ? -12.898 2 22.359 1 79.69 14 GLU B C 1
ATOM 2047 O O . GLU B 1 14 ? -13.438 1.433 23.312 1 79.69 14 GLU B O 1
ATOM 2052 N N . SER B 1 15 ? -13.531 2.467 21.359 1 78.88 15 SER B N 1
ATOM 2053 C CA . SER B 1 15 ? -14.984 2.545 21.406 1 78.88 15 SER B CA 1
ATOM 2054 C C . SER B 1 15 ? -15.625 1.191 21.109 1 78.88 15 SER B C 1
ATOM 2056 O O . SER B 1 15 ? -14.977 0.306 20.547 1 78.88 15 SER B O 1
ATOM 2058 N N . ARG B 1 16 ? -16.922 1.04 21.609 1 77.88 16 ARG B N 1
ATOM 2059 C CA . ARG B 1 16 ? -17.688 -0.143 21.25 1 77.88 16 ARG B CA 1
ATOM 2060 C C . ARG B 1 16 ? -18.359 0.028 19.891 1 77.88 16 ARG B C 1
ATOM 2062 O O . ARG B 1 16 ? -19.281 0.837 19.75 1 77.88 16 ARG B O 1
ATOM 2069 N N . PHE B 1 17 ? -17.891 -0.776 18.984 1 81 17 PHE B N 1
ATOM 2070 C CA . PHE B 1 17 ? -18.391 -0.636 17.625 1 81 17 PHE B CA 1
ATOM 2071 C C . PHE B 1 17 ? -19.609 -1.518 17.391 1 81 17 PHE B C 1
ATOM 2073 O O . PHE B 1 17 ? -19.672 -2.646 17.891 1 81 17 PHE B O 1
ATOM 2080 N N . LYS B 1 18 ? -20.562 -0.932 16.734 1 82.06 18 LYS B N 1
ATOM 2081 C CA . LYS B 1 18 ? -21.719 -1.66 16.203 1 82.06 18 LYS B CA 1
ATOM 2082 C C . LYS B 1 18 ? -21.922 -1.362 14.727 1 82.06 18 LYS B C 1
ATOM 2084 O O . LYS B 1 18 ? -21.656 -0.245 14.273 1 82.06 18 LYS B O 1
ATOM 2089 N N . ALA B 1 19 ? -22.266 -2.438 14.047 1 83.94 19 ALA B N 1
ATOM 2090 C CA . ALA B 1 19 ? -22.578 -2.217 12.633 1 83.94 19 ALA B CA 1
ATOM 2091 C C . ALA B 1 19 ? -23.781 -1.285 12.477 1 83.94 19 ALA B C 1
ATOM 2093 O O . ALA B 1 19 ? -24.703 -1.32 13.289 1 83.94 19 ALA B O 1
ATOM 2094 N N . ASN B 1 20 ? -23.672 -0.53 11.5 1 86.31 20 ASN B N 1
ATOM 2095 C CA . ASN B 1 20 ? -24.828 0.309 11.227 1 86.31 20 ASN B CA 1
ATOM 2096 C C . ASN B 1 20 ? -25.984 -0.501 10.633 1 86.31 20 ASN B C 1
ATOM 2098 O O . ASN B 1 20 ? -25.844 -1.706 10.414 1 86.31 20 ASN B O 1
ATOM 2102 N N . SER B 1 21 ? -27.094 0.154 10.344 1 86.5 21 SER B N 1
ATOM 2103 C CA . SER B 1 21 ? -28.312 -0.544 9.914 1 86.5 21 SER B CA 1
ATOM 2104 C C . SER B 1 21 ? -28.094 -1.233 8.57 1 86.5 21 SER B C 1
ATOM 2106 O O . SER B 1 21 ? -28.672 -2.295 8.312 1 86.5 21 SER B O 1
ATOM 2108 N N . SER B 1 22 ? -27.234 -0.693 7.762 1 85.44 22 SER B N 1
ATOM 2109 C CA . SER B 1 22 ? -26.969 -1.254 6.441 1 85.44 22 SER B CA 1
ATOM 2110 C C . SER B 1 22 ? -25.938 -2.377 6.508 1 85.44 22 SER B C 1
ATOM 2112 O O . SER B 1 22 ? -25.781 -3.133 5.547 1 85.44 22 SER B O 1
ATOM 2114 N N . GLY B 1 23 ? -25.172 -2.406 7.59 1 83.5 23 GLY B N 1
ATOM 2115 C CA . GLY B 1 23 ? -24.188 -3.465 7.797 1 83.5 23 GLY B CA 1
ATOM 2116 C C . GLY B 1 23 ? -22.891 -3.23 7.051 1 83.5 23 GLY B C 1
ATOM 2117 O O . GLY B 1 23 ? -22.016 -4.098 7.039 1 83.5 23 GLY B O 1
ATOM 2118 N N . ASN B 1 24 ? -22.719 -2.096 6.414 1 82.81 24 ASN B N 1
ATOM 2119 C CA . ASN B 1 24 ? -21.547 -1.871 5.566 1 82.81 24 ASN B CA 1
ATOM 2120 C C . ASN B 1 24 ? -20.562 -0.908 6.219 1 82.81 24 ASN B C 1
ATOM 2122 O O . ASN B 1 24 ? -19.5 -0.627 5.66 1 82.81 24 ASN B O 1
ATOM 2126 N N . TRP B 1 25 ? -20.953 -0.454 7.359 1 85.5 25 TRP B N 1
ATOM 2127 C CA . TRP B 1 25 ? -20.109 0.453 8.133 1 85.5 25 TRP B CA 1
ATOM 2128 C C . TRP B 1 25 ? -20.484 0.41 9.609 1 85.5 25 TRP B C 1
ATOM 2130 O O . TRP B 1 25 ? -21.406 -0.303 10.008 1 85.5 25 TRP B O 1
ATOM 2140 N N . TYR B 1 26 ? -19.703 1.041 10.453 1 84.69 26 TYR B N 1
ATOM 2141 C CA . TYR B 1 26 ? -20.078 1.127 11.867 1 84.69 26 TYR B CA 1
ATOM 2142 C C . TYR B 1 26 ? -21.047 2.273 12.109 1 84.69 26 TYR B C 1
ATOM 2144 O O . TYR B 1 26 ? -21.031 3.273 11.383 1 84.69 26 TYR B O 1
ATOM 2152 N N . ASP B 1 27 ? -21.844 2.061 13.148 1 86.56 27 ASP B N 1
ATOM 2153 C CA . ASP B 1 27 ? -22.75 3.117 13.602 1 86.56 27 ASP B CA 1
ATOM 2154 C C . ASP B 1 27 ? -21.969 4.25 14.266 1 86.56 27 ASP B C 1
ATOM 2156 O O . ASP B 1 27 ? -21.266 4.027 15.25 1 86.56 27 ASP B O 1
ATOM 2160 N N . GLU B 1 28 ? -22.125 5.383 13.766 1 88.62 28 GLU B N 1
ATOM 2161 C CA . GLU B 1 28 ? -21.297 6.5 14.203 1 88.62 28 GLU B CA 1
ATOM 2162 C C . GLU B 1 28 ? -21.891 7.184 15.43 1 88.62 28 GLU B C 1
ATOM 2164 O O . GLU B 1 28 ? -21.25 8.031 16.047 1 88.62 28 GLU B O 1
ATOM 2169 N N . ALA B 1 29 ? -23.062 6.715 15.719 1 85.81 29 ALA B N 1
ATOM 2170 C CA . ALA B 1 29 ? -23.719 7.332 16.859 1 85.81 29 ALA B CA 1
ATOM 2171 C C . ALA B 1 29 ? -22.938 7.07 18.156 1 85.81 29 ALA B C 1
ATOM 2173 O O . ALA B 1 29 ? -22.438 5.961 18.359 1 85.81 29 ALA B O 1
ATOM 2174 N N . ASP B 1 30 ? -22.625 8.062 18.984 1 85.5 30 ASP B N 1
ATOM 2175 C CA . ASP B 1 30 ? -22.062 7.996 20.328 1 85.5 30 ASP B CA 1
ATOM 2176 C C . ASP B 1 30 ? -20.562 7.664 20.281 1 85.5 30 ASP B C 1
ATOM 2178 O O . ASP B 1 30 ? -20.016 7.102 21.234 1 85.5 30 ASP B O 1
ATOM 2182 N N . LEU B 1 31 ? -20.062 7.75 19.125 1 90 31 LEU B N 1
ATOM 2183 C CA . LEU B 1 31 ? -18.625 7.527 19.031 1 90 31 LEU B CA 1
ATOM 2184 C C . LEU B 1 31 ? -17.859 8.836 19.188 1 90 31 LEU B C 1
ATOM 2186 O O . LEU B 1 31 ? -18.312 9.883 18.734 1 90 31 LEU B O 1
ATOM 2190 N N . ALA B 1 32 ? -16.75 8.664 19.906 1 93.06 32 ALA B N 1
ATOM 2191 C CA . ALA B 1 32 ? -15.797 9.766 19.906 1 93.06 32 ALA B CA 1
ATOM 2192 C C . ALA B 1 32 ? -14.859 9.68 18.703 1 93.06 32 ALA B C 1
ATOM 2194 O O . ALA B 1 32 ? -14.43 8.594 18.312 1 93.06 32 ALA B O 1
ATOM 2195 N N . PHE B 1 33 ? -14.594 10.883 18.125 1 95.75 33 PHE B N 1
ATOM 2196 C CA . PHE B 1 33 ? -13.766 10.922 16.922 1 95.75 33 PHE B CA 1
ATOM 2197 C C . PHE B 1 33 ? -12.469 11.688 17.188 1 95.75 33 PHE B C 1
ATOM 2199 O O . PHE B 1 33 ? -12.438 12.578 18.047 1 95.75 33 PHE B O 1
ATOM 2206 N N . ARG B 1 34 ? -11.484 11.281 16.469 1 96.38 34 ARG B N 1
ATOM 2207 C CA . ARG B 1 34 ? -10.172 11.906 16.578 1 96.38 34 ARG B CA 1
ATOM 2208 C C . ARG B 1 34 ? -9.398 11.82 15.266 1 96.38 34 ARG B C 1
ATOM 2210 O O . ARG B 1 34 ? -9.82 11.125 14.336 1 96.38 34 ARG B O 1
ATOM 2217 N N . MET B 1 35 ? -8.336 12.555 15.242 1 97.75 35 MET B N 1
ATOM 2218 C CA . MET B 1 35 ? -7.422 12.414 14.109 1 97.75 35 MET B CA 1
ATOM 2219 C C . MET B 1 35 ? -6.805 11.023 14.078 1 97.75 35 MET B C 1
ATOM 2221 O O . MET B 1 35 ? -6.391 10.5 15.117 1 97.75 35 MET B O 1
ATOM 2225 N N . ASN B 1 36 ? -6.797 10.438 12.883 1 97.19 36 ASN B N 1
ATOM 2226 C CA . ASN B 1 36 ? -6.121 9.156 12.688 1 97.19 36 ASN B CA 1
ATOM 2227 C C . ASN B 1 36 ? -4.691 9.195 13.219 1 97.19 36 ASN B C 1
ATOM 2229 O O . ASN B 1 36 ? -3.934 10.117 12.914 1 97.19 36 ASN B O 1
ATOM 2233 N N . GLU B 1 37 ? -4.305 8.172 13.977 1 96.06 37 GLU B N 1
ATOM 2234 C CA . GLU B 1 37 ? -3.02 8.164 14.672 1 96.06 37 GLU B CA 1
ATOM 2235 C C . GLU B 1 37 ? -1.861 8.312 13.688 1 96.06 37 GLU B C 1
ATOM 2237 O O . GLU B 1 37 ? -0.939 9.094 13.914 1 96.06 37 GLU B O 1
ATOM 2242 N N . TYR B 1 38 ? -1.859 7.59 12.617 1 97.12 38 TYR B N 1
ATOM 2243 C CA . TYR B 1 38 ? -0.787 7.633 11.625 1 97.12 38 TYR B CA 1
ATOM 2244 C C . TYR B 1 38 ? -0.668 9.016 11.008 1 97.12 38 TYR B C 1
ATOM 2246 O O . TYR B 1 38 ? 0.427 9.445 10.633 1 97.12 38 TYR B O 1
ATOM 2254 N N . ASP B 1 39 ? -1.775 9.68 10.93 1 98.62 39 ASP B N 1
ATOM 2255 C CA . ASP B 1 39 ? -1.778 11.016 10.344 1 98.62 39 ASP B CA 1
ATOM 2256 C C . ASP B 1 39 ? -1.128 12.023 11.281 1 98.62 39 ASP B C 1
ATOM 2258 O O . ASP B 1 39 ? -0.638 13.07 10.844 1 98.62 39 ASP B O 1
ATOM 2262 N N . GLU B 1 40 ? -1.146 11.75 12.57 1 98.62 40 GLU B N 1
ATOM 2263 C CA . GLU B 1 40 ? -0.48 12.633 13.516 1 98.62 40 GLU B CA 1
ATOM 2264 C C . GLU B 1 40 ? 1.021 12.703 13.25 1 98.62 40 GLU B C 1
ATOM 2266 O O . GLU B 1 40 ? 1.624 13.773 13.328 1 98.62 40 GLU B O 1
ATOM 2271 N N . TYR B 1 41 ? 1.59 11.562 12.945 1 98.75 41 TYR B N 1
ATOM 2272 C CA . TYR B 1 41 ? 3.006 11.531 12.602 1 98.75 41 TYR B CA 1
ATOM 2273 C C . TYR B 1 41 ? 3.273 12.336 11.328 1 98.75 41 TYR B C 1
ATOM 2275 O O . TYR B 1 41 ? 4.305 13.008 11.219 1 98.75 41 TYR B O 1
ATOM 2283 N N . ALA B 1 42 ? 2.365 12.258 10.414 1 98.88 42 ALA B N 1
ATOM 2284 C CA . ALA B 1 42 ? 2.486 12.984 9.156 1 98.88 42 ALA B CA 1
ATOM 2285 C C . ALA B 1 42 ? 2.412 14.492 9.383 1 98.88 42 ALA B C 1
ATOM 2287 O O . ALA B 1 42 ? 3.225 15.25 8.844 1 98.88 42 ALA B O 1
ATOM 2288 N N . VAL B 1 43 ? 1.46 14.93 10.188 1 98.94 43 VAL B N 1
ATOM 2289 C CA . VAL B 1 43 ? 1.311 16.344 10.5 1 98.94 43 VAL B CA 1
ATOM 2290 C C . VAL B 1 43 ? 2.568 16.859 11.195 1 98.94 43 VAL B C 1
ATOM 2292 O O . VAL B 1 43 ? 3.115 17.906 10.82 1 98.94 43 VAL B O 1
ATOM 2295 N N . GLU B 1 44 ? 3.014 16.109 12.164 1 98.94 44 GLU B N 1
ATOM 2296 C CA . GLU B 1 44 ? 4.203 16.516 12.906 1 98.94 44 GLU B CA 1
ATOM 2297 C C . GLU B 1 44 ? 5.402 16.672 11.984 1 98.94 44 GLU B C 1
ATOM 2299 O O . GLU B 1 44 ? 6.133 17.672 12.062 1 98.94 44 GLU B O 1
ATOM 2304 N N . GLN B 1 45 ? 5.543 15.734 11.062 1 98.88 45 GLN B N 1
ATOM 2305 C CA . GLN B 1 45 ? 6.695 15.805 10.172 1 98.88 45 GLN B CA 1
ATOM 2306 C C . GLN B 1 45 ? 6.586 16.984 9.219 1 98.88 45 GLN B C 1
ATOM 2308 O O . GLN B 1 45 ? 7.582 17.656 8.93 1 98.88 45 GLN B O 1
ATOM 2313 N N . ALA B 1 46 ? 5.414 17.25 8.703 1 98.88 46 ALA B N 1
ATOM 2314 C CA . ALA B 1 46 ? 5.176 18.406 7.832 1 98.88 46 ALA B CA 1
ATOM 2315 C C . ALA B 1 46 ? 5.492 19.703 8.555 1 98.88 46 ALA B C 1
ATOM 2317 O O . ALA B 1 46 ? 6.117 20.609 7.984 1 98.88 46 ALA B O 1
ATOM 2318 N N . VAL B 1 47 ? 5.113 19.781 9.789 1 98.75 47 VAL B N 1
ATOM 2319 C CA . VAL B 1 47 ? 5.324 20.984 10.594 1 98.75 47 VAL B CA 1
ATOM 2320 C C . VAL B 1 47 ? 6.816 21.172 10.867 1 98.75 47 VAL B C 1
ATOM 2322 O O . VAL B 1 47 ? 7.336 22.281 10.781 1 98.75 47 VAL B O 1
ATOM 2325 N N . GLN B 1 48 ? 7.496 20.047 11.195 1 98.75 48 GLN B N 1
ATOM 2326 C CA . GLN B 1 48 ? 8.938 20.125 11.398 1 98.75 48 GLN B CA 1
ATOM 2327 C C . GLN B 1 48 ? 9.648 20.625 10.141 1 98.75 48 GLN B C 1
ATOM 2329 O O . GLN B 1 48 ? 10.578 21.422 10.227 1 98.75 48 GLN B O 1
ATOM 2334 N N . LEU B 1 49 ? 9.211 20.172 9.047 1 98.75 49 LEU B N 1
ATOM 2335 C CA . LEU B 1 49 ? 9.797 20.609 7.789 1 98.75 49 LEU B CA 1
ATOM 2336 C C . LEU B 1 49 ? 9.523 22.094 7.562 1 98.75 49 LEU B C 1
ATOM 2338 O O . LEU B 1 49 ? 10.414 22.844 7.145 1 98.75 49 LEU B O 1
ATOM 2342 N N . ARG B 1 50 ? 8.344 22.516 7.805 1 98.19 50 ARG B N 1
ATOM 2343 C CA . ARG B 1 50 ? 7.961 23.922 7.707 1 98.19 50 ARG B CA 1
ATOM 2344 C C . ARG B 1 50 ? 8.852 24.797 8.586 1 98.19 50 ARG B C 1
ATOM 2346 O O . ARG B 1 50 ? 9.312 25.844 8.148 1 98.19 50 ARG B O 1
ATOM 2353 N N . GLU B 1 51 ? 9.086 24.359 9.766 1 98.12 51 GLU B N 1
ATOM 2354 C CA . GLU B 1 51 ? 9.945 25.078 10.695 1 98.12 51 GLU B CA 1
ATOM 2355 C C . GLU B 1 51 ? 11.383 25.141 10.188 1 98.12 51 GLU B C 1
ATOM 2357 O O . GLU B 1 51 ? 12.047 26.172 10.297 1 98.12 51 GLU B O 1
ATOM 2362 N N . GLN B 1 52 ? 11.844 24.062 9.727 1 98.06 52 GLN B N 1
ATOM 2363 C CA . GLN B 1 52 ? 13.188 23.984 9.164 1 98.06 52 GLN B CA 1
ATOM 2364 C C . GLN B 1 52 ? 13.367 25 8.031 1 98.06 52 GLN B C 1
ATOM 2366 O O . GLN B 1 52 ? 14.414 25.641 7.926 1 98.06 52 GLN B O 1
ATOM 2371 N N . LEU B 1 53 ? 12.352 25.234 7.219 1 97.75 53 LEU B N 1
ATOM 2372 C CA . LEU B 1 53 ? 12.484 26 5.992 1 97.75 53 LEU B CA 1
ATOM 2373 C C . LEU B 1 53 ? 12 27.438 6.203 1 97.75 53 LEU B C 1
ATOM 2375 O O . LEU B 1 53 ? 12.25 28.312 5.367 1 97.75 53 LEU B O 1
ATOM 2379 N N . GLY B 1 54 ? 11.297 27.656 7.227 1 96.12 54 GLY B N 1
ATOM 2380 C CA . GLY B 1 54 ? 10.789 28.984 7.523 1 96.12 54 GLY B CA 1
ATOM 2381 C C . GLY B 1 54 ? 9.781 29.484 6.504 1 96.12 54 GLY B C 1
ATOM 2382 O O . GLY B 1 54 ? 8.883 28.734 6.098 1 96.12 54 GLY B O 1
ATOM 2383 N N . ASP B 1 55 ? 9.922 30.688 6.059 1 94.75 55 ASP B N 1
ATOM 2384 C CA . ASP B 1 55 ? 8.961 31.344 5.18 1 94.75 55 ASP B CA 1
ATOM 2385 C C . ASP B 1 55 ? 9.023 30.766 3.77 1 94.75 55 ASP B C 1
ATOM 2387 O O . ASP B 1 55 ? 8.156 31.047 2.941 1 94.75 55 ASP B O 1
ATOM 2391 N N . ALA B 1 56 ? 9.969 29.906 3.564 1 96.06 56 ALA B N 1
ATOM 2392 C CA . ALA B 1 56 ? 10.133 29.297 2.244 1 96.06 56 ALA B CA 1
ATOM 2393 C C . ALA B 1 56 ? 9.172 28.125 2.057 1 96.06 56 ALA B C 1
ATOM 2395 O O . ALA B 1 56 ? 9.094 27.562 0.969 1 96.06 56 ALA B O 1
ATOM 2396 N N . ALA B 1 57 ? 8.453 27.812 3.102 1 97.44 57 ALA B N 1
ATOM 2397 C CA . ALA B 1 57 ? 7.531 26.688 3.012 1 97.44 57 ALA B CA 1
ATOM 2398 C C . ALA B 1 57 ? 6.129 27.078 3.471 1 97.44 57 ALA B C 1
ATOM 2400 O O . ALA B 1 57 ? 5.977 27.953 4.332 1 97.44 57 ALA B O 1
ATOM 2401 N N . ASP B 1 58 ? 5.191 26.406 2.92 1 98 58 ASP B N 1
ATOM 2402 C CA . ASP B 1 58 ? 3.777 26.547 3.264 1 98 58 ASP B CA 1
ATOM 2403 C C . ASP B 1 58 ? 3.1 25.172 3.334 1 98 58 ASP B C 1
ATOM 2405 O O . ASP B 1 58 ? 3.227 24.375 2.412 1 98 58 ASP B O 1
ATOM 2409 N N . VAL B 1 59 ? 2.389 24.984 4.465 1 98.75 59 VAL B N 1
ATOM 2410 C CA . VAL B 1 59 ? 1.796 23.672 4.684 1 98.75 59 VAL B CA 1
ATOM 2411 C C . VAL B 1 59 ? 0.273 23.766 4.648 1 98.75 59 VAL B C 1
ATOM 2413 O O . VAL B 1 59 ? -0.33 24.453 5.484 1 98.75 59 VAL B O 1
ATOM 2416 N N . THR B 1 60 ? -0.334 23.125 3.732 1 98.88 60 THR B N 1
ATOM 2417 C CA . THR B 1 60 ? -1.781 22.953 3.639 1 98.88 60 THR B CA 1
ATOM 2418 C C . THR B 1 60 ? -2.211 21.609 4.191 1 98.88 60 THR B C 1
ATOM 2420 O O . THR B 1 60 ? -1.651 20.562 3.816 1 98.88 60 THR B O 1
ATOM 2423 N N . VAL B 1 61 ? -3.188 21.625 5.113 1 98.94 61 VAL B N 1
ATOM 2424 C CA . VAL B 1 61 ? -3.773 20.375 5.602 1 98.94 61 VAL B CA 1
ATOM 2425 C C . VAL B 1 61 ? -5.141 20.156 4.961 1 98.94 61 VAL B C 1
ATOM 2427 O O . VAL B 1 61 ? -5.934 21.094 4.836 1 98.94 61 VAL B O 1
ATOM 2430 N N . LEU B 1 62 ? -5.402 18.875 4.504 1 98.94 62 LEU B N 1
ATOM 2431 C CA . LEU B 1 62 ? -6.637 18.516 3.803 1 98.94 62 LEU B CA 1
ATOM 2432 C C . LEU B 1 62 ? -7.324 17.328 4.469 1 98.94 62 LEU B C 1
ATOM 2434 O O . LEU B 1 62 ? -6.668 16.359 4.832 1 98.94 62 LEU B O 1
ATOM 2438 N N . SER B 1 63 ? -8.617 17.438 4.656 1 98.88 63 SER B N 1
ATOM 2439 C CA . SER B 1 63 ? -9.438 16.328 5.125 1 98.88 63 SER B CA 1
ATOM 2440 C C . SER B 1 63 ? -10.734 16.219 4.328 1 98.88 63 SER B C 1
ATOM 2442 O O . SER B 1 63 ? -11.305 17.234 3.92 1 98.88 63 SER B O 1
ATOM 2444 N N . ILE B 1 64 ? -11.164 15.008 4.066 1 98.69 64 ILE B N 1
ATOM 2445 C CA . ILE B 1 64 ? -12.406 14.695 3.371 1 98.69 64 ILE B CA 1
ATOM 2446 C C . ILE B 1 64 ? -13.414 14.109 4.355 1 98.69 64 ILE B C 1
ATOM 2448 O O . ILE B 1 64 ? -13.102 13.172 5.09 1 98.69 64 ILE B O 1
ATOM 2452 N N . GLY B 1 65 ? -14.641 14.641 4.383 1 98.25 65 GLY B N 1
ATOM 2453 C CA . GLY B 1 65 ? -15.648 14.055 5.25 1 98.25 65 GLY B CA 1
ATOM 2454 C C . GLY B 1 65 ? -16.781 15.008 5.59 1 98.25 65 GLY B C 1
ATOM 2455 O O . GLY B 1 65 ? -16.922 16.047 4.953 1 98.25 65 GLY B O 1
ATOM 2456 N N . PRO B 1 66 ? -17.609 14.625 6.57 1 97.69 66 PRO B N 1
ATOM 2457 C CA . PRO B 1 66 ? -18.672 15.523 7.035 1 97.69 66 PRO B CA 1
ATOM 2458 C C . PRO B 1 66 ? -18.141 16.703 7.832 1 97.69 66 PRO B C 1
ATOM 2460 O O . PRO B 1 66 ? -16.922 16.859 7.973 1 97.69 66 PRO B O 1
ATOM 2463 N N . ASP B 1 67 ? -19 17.516 8.352 1 97.5 67 ASP B N 1
ATOM 2464 C CA . ASP B 1 67 ? -18.609 18.75 9.023 1 97.5 67 ASP B CA 1
ATOM 2465 C C . ASP B 1 67 ? -17.719 18.469 10.234 1 97.5 67 ASP B C 1
ATOM 2467 O O . ASP B 1 67 ? -16.844 19.281 10.578 1 97.5 67 ASP B O 1
ATOM 2471 N N . ARG B 1 68 ? -17.859 17.328 10.805 1 96.69 68 ARG B N 1
ATOM 2472 C CA . ARG B 1 68 ? -17.141 17.016 12.039 1 96.69 68 ARG B CA 1
ATOM 2473 C C . ARG B 1 68 ? -15.633 16.984 11.805 1 96.69 68 ARG B C 1
ATOM 2475 O O . ARG B 1 68 ? -14.852 17.156 12.742 1 96.69 68 ARG B O 1
ATOM 2482 N N . VAL B 1 69 ? -15.172 16.797 10.594 1 98.25 69 VAL B N 1
ATOM 2483 C CA . VAL B 1 69 ? -13.742 16.641 10.367 1 98.25 69 VAL B CA 1
ATOM 2484 C C . VAL B 1 69 ? -13.039 17.969 10.547 1 98.25 69 VAL B C 1
ATOM 2486 O O . VAL B 1 69 ? -11.805 18.031 10.648 1 98.25 69 VAL B O 1
ATOM 2489 N N . VAL B 1 70 ? -13.758 19.078 10.609 1 98.31 70 VAL B N 1
ATOM 2490 C CA . VAL B 1 70 ? -13.203 20.422 10.82 1 98.31 70 VAL B CA 1
ATOM 2491 C C . VAL B 1 70 ? -12.453 20.453 12.148 1 98.31 70 VAL B C 1
ATOM 2493 O O . VAL B 1 70 ? -11.422 21.125 12.266 1 98.31 70 VAL B O 1
ATOM 2496 N N . GLU B 1 71 ? -12.891 19.688 13.094 1 97.56 71 GLU B N 1
ATOM 2497 C CA . GLU B 1 71 ? -12.203 19.609 14.375 1 97.56 71 GLU B CA 1
ATOM 2498 C C . GLU B 1 71 ? -10.773 19.078 14.203 1 97.56 71 GLU B C 1
ATOM 2500 O O . GLU B 1 71 ? -9.836 19.625 14.789 1 97.56 71 GLU B O 1
ATOM 2505 N N . ALA B 1 72 ? -10.633 18.047 13.43 1 98.38 72 ALA B N 1
ATOM 2506 C CA . ALA B 1 72 ? -9.305 17.5 13.148 1 98.38 72 ALA B CA 1
ATOM 2507 C C . ALA B 1 72 ? -8.445 18.516 12.391 1 98.38 72 ALA B C 1
ATOM 2509 O O . ALA B 1 72 ? -7.246 18.625 12.641 1 98.38 72 ALA B O 1
ATOM 2510 N N . LEU B 1 73 ? -9.055 19.25 11.492 1 98.81 73 LEU B N 1
ATOM 2511 C CA . LEU B 1 73 ? -8.352 20.297 10.75 1 98.81 73 LEU B CA 1
ATOM 2512 C C . LEU B 1 73 ? -7.844 21.375 11.695 1 98.81 73 LEU B C 1
ATOM 2514 O O . LEU B 1 73 ? -6.691 21.797 11.594 1 98.81 73 LEU B O 1
ATOM 2518 N N . LYS B 1 74 ? -8.68 21.766 12.578 1 98.44 74 LYS B N 1
ATOM 2519 C CA . LYS B 1 74 ? -8.297 22.797 13.539 1 98.44 74 LYS B CA 1
ATOM 2520 C C . LYS B 1 74 ? -7.129 22.328 14.406 1 98.44 74 LYS B C 1
ATOM 2522 O O . LYS B 1 74 ? -6.223 23.109 14.711 1 98.44 74 LYS B O 1
ATOM 2527 N N . LYS B 1 75 ? -7.168 21.062 14.781 1 98.5 75 LYS B N 1
ATOM 2528 C CA . LYS B 1 75 ? -6.059 20.516 15.555 1 98.5 75 LYS B CA 1
ATOM 2529 C C . LYS B 1 75 ? -4.75 20.578 14.773 1 98.5 75 LYS B C 1
ATOM 2531 O O . LYS B 1 75 ? -3.719 21 15.305 1 98.5 75 LYS B O 1
ATOM 2536 N N . ALA B 1 76 ? -4.785 20.25 13.531 1 98.88 76 ALA B N 1
ATOM 2537 C CA . ALA B 1 76 ? -3.596 20.281 12.688 1 98.88 76 ALA B CA 1
ATOM 2538 C C . ALA B 1 76 ? -3.084 21.719 12.531 1 98.88 76 ALA B C 1
ATOM 2540 O O . ALA B 1 76 ? -1.875 21.953 12.555 1 98.88 76 ALA B O 1
ATOM 2541 N N . LEU B 1 77 ? -3.994 22.656 12.359 1 98.81 77 LEU B N 1
ATOM 2542 C CA . LEU B 1 77 ? -3.635 24.062 12.273 1 98.81 77 LEU B CA 1
ATOM 2543 C C . LEU B 1 77 ? -2.977 24.547 13.562 1 98.81 77 LEU B C 1
ATOM 2545 O O . LEU B 1 77 ? -1.996 25.281 13.531 1 98.81 77 LEU B O 1
ATOM 2549 N N . ALA B 1 78 ? -3.5 24.031 14.664 1 98.69 78 ALA B N 1
ATOM 2550 C CA . ALA B 1 78 ? -2.945 24.391 15.969 1 98.69 78 ALA B CA 1
ATOM 2551 C C . ALA B 1 78 ? -1.561 23.781 16.172 1 98.69 78 ALA B C 1
ATOM 2553 O O . ALA B 1 78 ? -0.714 24.359 16.859 1 98.69 78 ALA B O 1
ATOM 2554 N N . MET B 1 79 ? -1.343 22.656 15.547 1 98.56 79 MET B N 1
ATOM 2555 C CA . MET B 1 79 ? -0.043 22 15.633 1 98.56 79 MET B CA 1
ATOM 2556 C C . MET B 1 79 ? 1.008 22.75 14.828 1 98.56 79 MET B C 1
ATOM 2558 O O . MET B 1 79 ? 2.205 22.641 15.102 1 98.56 79 MET B O 1
ATOM 2562 N N . GLY B 1 80 ? 0.536 23.422 13.711 1 98.12 80 GLY B N 1
ATOM 2563 C CA . GLY B 1 80 ? 1.528 24.234 13.023 1 98.12 80 GLY B CA 1
ATOM 2564 C C . GLY B 1 80 ? 1.273 24.359 11.531 1 98.12 80 GLY B C 1
ATOM 2565 O O . GLY B 1 80 ? 2.01 25.047 10.82 1 98.12 80 GLY B O 1
ATOM 2566 N N . CYS B 1 81 ? 0.245 23.766 10.992 1 98.69 81 CYS B N 1
ATOM 2567 C CA . CYS B 1 81 ? -0.1 23.938 9.586 1 98.69 81 CYS B CA 1
ATOM 2568 C C . CYS B 1 81 ? -0.548 25.359 9.305 1 98.69 81 CYS B C 1
ATOM 2570 O O . CYS B 1 81 ? -1.004 26.062 10.211 1 98.69 81 CYS B O 1
ATOM 2572 N N . ASP B 1 82 ? -0.46 25.75 8.008 1 98.44 82 ASP B N 1
ATOM 2573 C CA . ASP B 1 82 ? -0.692 27.156 7.68 1 98.44 82 ASP B CA 1
ATOM 2574 C C . ASP B 1 82 ? -2.135 27.375 7.234 1 98.44 82 ASP B C 1
ATOM 2576 O O . ASP B 1 82 ? -2.732 28.406 7.555 1 98.44 82 ASP B O 1
ATOM 2580 N N . ARG B 1 83 ? -2.701 26.562 6.488 1 98.19 83 ARG B N 1
ATOM 2581 C CA . ARG B 1 83 ? -4.07 26.688 5.996 1 98.19 83 ARG B CA 1
ATOM 2582 C C . ARG B 1 83 ? -4.738 25.328 5.871 1 98.19 83 ARG B C 1
ATOM 2584 O O . ARG B 1 83 ? -4.055 24.297 5.84 1 98.19 83 ARG B O 1
ATOM 2591 N N . GLY B 1 84 ? -6.078 25.312 5.859 1 98.75 84 GLY B N 1
ATOM 2592 C CA . GLY B 1 84 ? -6.844 24.078 5.809 1 98.75 84 GLY B CA 1
ATOM 2593 C C . GLY B 1 84 ? -7.77 24 4.609 1 98.75 84 GLY B C 1
ATOM 2594 O O . GLY B 1 84 ? -8.18 25.031 4.066 1 98.75 84 GLY B O 1
ATOM 2595 N N . VAL B 1 85 ? -8.039 22.797 4.207 1 98.81 85 VAL B N 1
ATOM 2596 C CA . VAL B 1 85 ? -9.016 22.516 3.166 1 98.81 85 VAL B CA 1
ATOM 2597 C C . VAL B 1 85 ? -9.961 21.406 3.631 1 98.81 85 VAL B C 1
ATOM 2599 O O . VAL B 1 85 ? -9.516 20.312 3.992 1 98.81 85 VAL B O 1
ATOM 2602 N N . HIS B 1 86 ? -11.227 21.734 3.652 1 98.88 86 HIS B N 1
ATOM 2603 C CA . HIS B 1 86 ? -12.289 20.781 3.939 1 98.88 86 HIS B CA 1
ATOM 2604 C C . HIS B 1 86 ? -13.023 20.359 2.668 1 98.88 86 HIS B C 1
ATOM 2606 O O . HIS B 1 86 ? -13.766 21.156 2.094 1 98.88 86 HIS B O 1
ATOM 2612 N N . VAL B 1 87 ? -12.773 19.172 2.186 1 98.75 87 VAL B N 1
ATOM 2613 C CA . VAL B 1 87 ? -13.594 18.609 1.115 1 98.75 87 VAL B CA 1
ATOM 2614 C C . VAL B 1 87 ? -14.859 17.984 1.703 1 98.75 87 VAL B C 1
ATOM 2616 O O . VAL B 1 87 ? -14.812 16.922 2.316 1 98.75 87 VAL B O 1
ATOM 2619 N N . GLN B 1 88 ? -15.922 18.594 1.425 1 98.44 88 GLN B N 1
ATOM 2620 C CA . GLN B 1 88 ? -17.188 18.234 2.055 1 98.44 88 GLN B CA 1
ATOM 2621 C C . GLN B 1 88 ? -17.797 17 1.394 1 98.44 88 GLN B C 1
ATOM 2623 O O . GLN B 1 88 ? -18.188 17.047 0.227 1 98.44 88 GLN B O 1
ATOM 2628 N N . ASP B 1 89 ? -17.891 15.938 2.195 1 97.25 89 ASP B N 1
ATOM 2629 C CA . ASP B 1 89 ? -18.469 14.688 1.715 1 97.25 89 ASP B CA 1
ATOM 2630 C C . ASP B 1 89 ? -19.109 13.898 2.857 1 97.25 89 ASP B C 1
ATOM 2632 O O . ASP B 1 89 ? -18.453 13.078 3.498 1 97.25 89 ASP B O 1
ATOM 2636 N N . PRO B 1 90 ? -20.406 14.086 3.064 1 94.56 90 PRO B N 1
ATOM 2637 C CA . PRO B 1 90 ? -21.094 13.383 4.145 1 94.56 90 PRO B CA 1
ATOM 2638 C C . PRO B 1 90 ? -21.172 11.875 3.914 1 94.56 90 PRO B C 1
ATOM 2640 O O . PRO B 1 90 ? -21.406 11.109 4.855 1 94.56 90 PRO B O 1
ATOM 2643 N N . ALA B 1 91 ? -20.938 11.406 2.672 1 92.88 91 ALA B N 1
ATOM 2644 C CA . ALA B 1 91 ? -21.047 9.992 2.338 1 92.88 91 ALA B CA 1
ATOM 2645 C C . ALA B 1 91 ? -19.672 9.375 2.115 1 92.88 91 ALA B C 1
ATOM 2647 O O . ALA B 1 91 ? -19.516 8.438 1.323 1 92.88 91 ALA B O 1
ATOM 2648 N N . VAL B 1 92 ? -18.656 9.875 2.801 1 94.31 92 VAL B N 1
ATOM 2649 C CA . VAL B 1 92 ? -17.281 9.469 2.574 1 94.31 92 VAL B CA 1
ATOM 2650 C C . VAL B 1 92 ? -17.109 7.992 2.92 1 94.31 92 VAL B C 1
ATOM 2652 O O . VAL B 1 92 ? -16.281 7.297 2.322 1 94.31 92 VAL B O 1
ATOM 2655 N N . SER B 1 93 ? -17.922 7.48 3.859 1 89.44 93 SER B N 1
ATOM 2656 C CA . SER B 1 93 ? -17.812 6.098 4.309 1 89.44 93 SER B CA 1
ATOM 2657 C C . SER B 1 93 ? -18.141 5.125 3.184 1 89.44 93 SER B C 1
ATOM 2659 O O . SER B 1 93 ? -17.781 3.951 3.24 1 89.44 93 SER B O 1
ATOM 2661 N N . LEU B 1 94 ? -18.812 5.594 2.168 1 89.31 94 LEU B N 1
ATOM 2662 C CA . LEU B 1 94 ? -19.219 4.75 1.052 1 89.31 94 LEU B CA 1
ATOM 2663 C C . LEU B 1 94 ? -18.172 4.77 -0.061 1 89.31 94 LEU B C 1
ATOM 2665 O O . LEU B 1 94 ? -18.281 4.004 -1.024 1 89.31 94 LEU B O 1
ATOM 2669 N N . LYS B 1 95 ? -17.172 5.559 0.084 1 92.62 95 LYS B N 1
ATOM 2670 C CA . LYS B 1 95 ? -16.141 5.684 -0.95 1 92.62 95 LYS B CA 1
ATOM 2671 C C . LYS B 1 95 ? -15 4.699 -0.718 1 92.62 95 LYS B C 1
ATOM 2673 O O . LYS B 1 95 ? -14.57 4.5 0.419 1 92.62 95 LYS B O 1
ATOM 2678 N N . ASP B 1 96 ? -14.555 4.164 -1.783 1 90.75 96 ASP B N 1
ATOM 2679 C CA . ASP B 1 96 ? -13.414 3.264 -1.674 1 90.75 96 ASP B CA 1
ATOM 2680 C C . ASP B 1 96 ? -12.094 4.039 -1.745 1 90.75 96 ASP B C 1
ATOM 2682 O O . ASP B 1 96 ? -12.094 5.246 -1.997 1 90.75 96 ASP B O 1
ATOM 2686 N N . PRO B 1 97 ? -10.977 3.355 -1.476 1 93.19 97 PRO B N 1
ATOM 2687 C CA . PRO B 1 97 ? -9.68 4.035 -1.437 1 93.19 97 PRO B CA 1
ATOM 2688 C C . PRO B 1 97 ? -9.32 4.688 -2.77 1 93.19 97 PRO B C 1
ATOM 2690 O O . PRO B 1 97 ? -8.648 5.723 -2.791 1 93.19 97 PRO B O 1
ATOM 2693 N N . TRP B 1 98 ? -9.773 4.148 -3.855 1 92.56 98 TRP B N 1
ATOM 2694 C CA . TRP B 1 98 ? -9.508 4.711 -5.176 1 92.56 98 TRP B CA 1
ATOM 2695 C C . TRP B 1 98 ? -10.195 6.062 -5.336 1 92.56 98 TRP B C 1
ATOM 2697 O O . TRP B 1 98 ? -9.594 7.02 -5.832 1 92.56 98 TRP B O 1
ATOM 2707 N N . GLN B 1 99 ? -11.406 6.098 -4.961 1 94.81 99 GLN B N 1
ATOM 2708 C CA . GLN B 1 99 ? -12.156 7.348 -5.016 1 94.81 99 GLN B CA 1
ATOM 2709 C C . GLN B 1 99 ? -11.523 8.406 -4.113 1 94.81 99 GLN B C 1
ATOM 2711 O O . GLN B 1 99 ? -11.391 9.562 -4.508 1 94.81 99 GLN B O 1
ATOM 2716 N N . ILE B 1 100 ? -11.125 7.969 -2.906 1 96.75 100 ILE B N 1
ATOM 2717 C CA . ILE B 1 100 ? -10.492 8.891 -1.968 1 96.75 100 ILE B CA 1
ATOM 2718 C C . ILE B 1 100 ? -9.203 9.438 -2.568 1 96.75 100 ILE B C 1
ATOM 2720 O O . ILE B 1 100 ? -8.961 10.648 -2.557 1 96.75 100 ILE B O 1
ATOM 2724 N N . ALA B 1 101 ? -8.391 8.562 -3.131 1 97.06 101 ALA B N 1
ATOM 2725 C CA . ALA B 1 101 ? -7.141 8.969 -3.766 1 97.06 101 ALA B CA 1
ATOM 2726 C C . ALA B 1 101 ? -7.402 9.922 -4.926 1 97.06 101 ALA B C 1
ATOM 2728 O O . ALA B 1 101 ? -6.672 10.898 -5.113 1 97.06 101 ALA B O 1
ATOM 2729 N N . SER B 1 102 ? -8.445 9.68 -5.676 1 96.38 102 SER B N 1
ATOM 2730 C CA . SER B 1 102 ? -8.773 10.516 -6.832 1 96.38 102 SER B CA 1
ATOM 2731 C C . SER B 1 102 ? -9.164 11.922 -6.406 1 96.38 102 SER B C 1
ATOM 2733 O O . SER B 1 102 ? -8.789 12.898 -7.062 1 96.38 102 SER B O 1
ATOM 2735 N N . ILE B 1 103 ? -9.898 12.039 -5.332 1 97.81 103 ILE B N 1
ATOM 2736 C CA . ILE B 1 103 ? -10.281 13.344 -4.801 1 97.81 103 ILE B CA 1
ATOM 2737 C C . ILE B 1 103 ? -9.031 14.141 -4.426 1 97.81 103 ILE B C 1
ATOM 2739 O O . ILE B 1 103 ? -8.883 15.297 -4.82 1 97.81 103 ILE B O 1
ATOM 2743 N N . ILE B 1 104 ? -8.094 13.508 -3.746 1 98.38 104 ILE B N 1
ATOM 2744 C CA . ILE B 1 104 ? -6.863 14.156 -3.309 1 98.38 104 ILE B CA 1
ATOM 2745 C C . ILE B 1 104 ? -6.027 14.555 -4.523 1 98.38 104 ILE B C 1
ATOM 2747 O O . ILE B 1 104 ? -5.547 15.688 -4.613 1 98.38 104 ILE B O 1
ATOM 2751 N N . ALA B 1 105 ? -5.895 13.656 -5.465 1 97.88 105 ALA B N 1
ATOM 2752 C CA . ALA B 1 105 ? -5.082 13.906 -6.652 1 97.88 105 ALA B CA 1
ATOM 2753 C C . ALA B 1 105 ? -5.672 15.031 -7.492 1 97.88 105 ALA B C 1
ATOM 2755 O O . ALA B 1 105 ? -4.934 15.875 -8.008 1 97.88 105 ALA B O 1
ATOM 2756 N N . THR B 1 106 ? -6.941 15.062 -7.699 1 97.62 106 THR B N 1
ATOM 2757 C CA . THR B 1 106 ? -7.609 16.109 -8.461 1 97.62 106 THR B CA 1
ATOM 2758 C C . THR B 1 106 ? -7.379 17.484 -7.812 1 97.62 106 THR B C 1
ATOM 2760 O O . THR B 1 106 ? -7.07 18.453 -8.5 1 97.62 106 THR B O 1
ATOM 2763 N N . TYR B 1 107 ? -7.516 17.531 -6.496 1 97.88 107 TYR B N 1
ATOM 2764 C CA . TYR B 1 107 ? -7.25 18.781 -5.789 1 97.88 107 TYR B CA 1
ATOM 2765 C C . TYR B 1 107 ? -5.801 19.219 -5.977 1 97.88 107 TYR B C 1
ATOM 2767 O O . TYR B 1 107 ? -5.531 20.391 -6.227 1 97.88 107 TYR B O 1
ATOM 2775 N N . ALA B 1 108 ? -4.898 18.25 -5.863 1 98.12 108 ALA B N 1
ATOM 2776 C CA . ALA B 1 108 ? -3.471 18.547 -5.824 1 98.12 108 ALA B CA 1
ATOM 2777 C C . ALA B 1 108 ? -2.936 18.844 -7.223 1 98.12 108 ALA B C 1
ATOM 2779 O O . ALA B 1 108 ? -1.907 19.516 -7.375 1 98.12 108 ALA B O 1
ATOM 2780 N N . LYS B 1 109 ? -3.75 18.359 -8.133 1 95.31 109 LYS B N 1
ATOM 2781 C CA . LYS B 1 109 ? -3.279 18.453 -9.516 1 95.31 109 LYS B CA 1
ATOM 2782 C C . LYS B 1 109 ? -3.092 19.906 -9.93 1 95.31 109 LYS B C 1
ATOM 2784 O O . LYS B 1 109 ? -3.971 20.75 -9.703 1 95.31 109 LYS B O 1
ATOM 2789 N N . ASP B 1 110 ? -2.029 20.422 -10.336 1 92 110 ASP B N 1
ATOM 2790 C CA . ASP B 1 110 ? -1.69 21.703 -10.922 1 92 110 ASP B CA 1
ATOM 2791 C C . ASP B 1 110 ? -1.478 22.766 -9.836 1 92 110 ASP B C 1
ATOM 2793 O O . ASP B 1 110 ? -1.528 23.969 -10.117 1 92 110 ASP B O 1
ATOM 2797 N N . LYS B 1 111 ? -1.501 22.422 -8.586 1 96.94 111 LYS B N 1
ATOM 2798 C CA . LYS B 1 111 ? -1.255 23.391 -7.512 1 96.94 111 LYS B CA 1
ATOM 2799 C C . LYS B 1 111 ? 0.222 23.422 -7.129 1 96.94 111 LYS B C 1
ATOM 2801 O O . LYS B 1 111 ? 0.639 24.234 -6.309 1 96.94 111 LYS B O 1
ATOM 2806 N N . GLY B 1 112 ? 0.954 22.531 -7.688 1 96.75 112 GLY B N 1
ATOM 2807 C CA . GLY B 1 112 ? 2.402 22.594 -7.586 1 96.75 112 GLY B CA 1
ATOM 2808 C C . GLY B 1 112 ? 2.926 22.141 -6.234 1 96.75 112 GLY B C 1
ATOM 2809 O O . GLY B 1 112 ? 3.908 22.688 -5.73 1 96.75 112 GLY B O 1
ATOM 2810 N N . PHE B 1 113 ? 2.221 21.219 -5.57 1 98.69 113 PHE B N 1
ATOM 2811 C CA . PHE B 1 113 ? 2.746 20.656 -4.328 1 98.69 113 PHE B CA 1
ATOM 2812 C C . PHE B 1 113 ? 4.039 19.891 -4.578 1 98.69 113 PHE B C 1
ATOM 2814 O O . PHE B 1 113 ? 4.086 19.016 -5.441 1 98.69 113 PHE B O 1
ATOM 2821 N N . ASP B 1 114 ? 5.066 20.234 -3.764 1 98.56 114 ASP B N 1
ATOM 2822 C CA . ASP B 1 114 ? 6.371 19.594 -3.889 1 98.56 114 ASP B CA 1
ATOM 2823 C C . ASP B 1 114 ? 6.418 18.281 -3.1 1 98.56 114 ASP B C 1
ATOM 2825 O O . ASP B 1 114 ? 7.121 17.344 -3.482 1 98.56 114 ASP B O 1
ATOM 2829 N N . LEU B 1 115 ? 5.719 18.234 -2.012 1 98.75 115 LEU B N 1
ATOM 2830 C CA . LEU B 1 115 ? 5.758 17.094 -1.104 1 98.75 115 LEU B CA 1
ATOM 2831 C C . LEU B 1 115 ? 4.391 16.859 -0.474 1 98.75 115 LEU B C 1
ATOM 2833 O O . LEU B 1 115 ? 3.725 17.797 -0.05 1 98.75 115 LEU B O 1
ATOM 2837 N N . ILE B 1 116 ? 3.986 15.594 -0.477 1 98.94 116 ILE B N 1
ATOM 2838 C CA . ILE B 1 116 ? 2.721 15.203 0.138 1 98.94 116 ILE B CA 1
ATOM 2839 C C . ILE B 1 116 ? 2.979 14.18 1.243 1 98.94 116 ILE B C 1
ATOM 2841 O O . ILE B 1 116 ? 3.691 13.195 1.034 1 98.94 116 ILE B O 1
ATOM 2845 N N . PHE B 1 117 ? 2.4 14.422 2.412 1 98.94 117 PHE B N 1
ATOM 2846 C CA . PHE B 1 117 ? 2.459 13.508 3.549 1 98.94 117 PHE B CA 1
ATOM 2847 C C . PHE B 1 117 ? 1.1 12.859 3.795 1 98.94 117 PHE B C 1
ATOM 2849 O O . PHE B 1 117 ? 0.067 13.531 3.729 1 98.94 117 PHE B O 1
ATOM 2856 N N . THR B 1 118 ? 1.078 11.586 4.059 1 98.69 118 THR B N 1
ATOM 2857 C CA . THR B 1 118 ? -0.081 10.859 4.566 1 98.69 118 THR B CA 1
ATOM 2858 C C . THR B 1 118 ? 0.328 9.898 5.684 1 98.69 118 THR B C 1
ATOM 2860 O O . THR B 1 118 ? 1.509 9.578 5.832 1 98.69 118 THR B O 1
ATOM 2863 N N . GLY B 1 119 ? -0.631 9.516 6.555 1 98.06 119 GLY B N 1
ATOM 2864 C CA . GLY B 1 119 ? -0.405 8.312 7.344 1 98.06 119 GLY B CA 1
ATOM 2865 C C . GLY B 1 119 ? -0.292 7.059 6.496 1 98.06 119 GLY B C 1
ATOM 2866 O O . GLY B 1 119 ? -0.77 7.023 5.359 1 98.06 119 GLY B O 1
ATOM 2867 N N . MET B 1 120 ? 0.295 6.023 7.129 1 94.44 120 MET B N 1
ATOM 2868 C CA . MET B 1 120 ? 0.462 4.758 6.418 1 94.44 120 MET B CA 1
ATOM 2869 C C . MET B 1 120 ? -0.892 4.145 6.078 1 94.44 120 MET B C 1
ATOM 2871 O O . MET B 1 120 ? -1.071 3.586 4.996 1 94.44 120 MET B O 1
ATOM 2875 N N . GLN B 1 121 ? -1.787 4.238 6.992 1 93.69 121 GLN B N 1
ATOM 2876 C CA . GLN B 1 121 ? -3.129 3.684 6.859 1 93.69 121 GLN B CA 1
ATOM 2877 C C . GLN B 1 121 ? -4.105 4.367 7.812 1 93.69 121 GLN B C 1
ATOM 2879 O O . GLN B 1 121 ? -3.689 5.082 8.727 1 93.69 121 GLN B O 1
ATOM 2884 N N . SER B 1 122 ? -5.41 4.281 7.449 1 93.31 122 SER B N 1
ATOM 2885 C CA . SER B 1 122 ? -6.402 4.672 8.445 1 93.31 122 SER B CA 1
ATOM 2886 C C . SER B 1 122 ? -6.75 3.51 9.367 1 93.31 122 SER B C 1
ATOM 2888 O O . SER B 1 122 ? -6.84 2.363 8.922 1 93.31 122 SER B O 1
ATOM 2890 N N . GLN B 1 123 ? -7 3.789 10.578 1 88 123 GLN B N 1
ATOM 2891 C CA . GLN B 1 123 ? -7.215 2.732 11.562 1 88 123 GLN B CA 1
ATOM 2892 C C . GLN B 1 123 ? -8.578 2.072 11.367 1 88 123 GLN B C 1
ATOM 2894 O O . GLN B 1 123 ? -8.75 0.893 11.688 1 88 123 GLN B O 1
ATOM 2899 N N . ASP B 1 124 ? -9.477 2.785 10.852 1 86.44 124 ASP B N 1
ATOM 2900 C CA . ASP B 1 124 ? -10.836 2.256 10.758 1 86.44 124 ASP B CA 1
ATOM 2901 C C . ASP B 1 124 ? -11.016 1.424 9.492 1 86.44 124 ASP B C 1
ATOM 2903 O O . ASP B 1 124 ? -11.797 0.472 9.477 1 86.44 124 ASP B O 1
ATOM 2907 N N . ARG B 1 125 ? -10.328 1.747 8.352 1 86.25 125 ARG B N 1
ATOM 2908 C CA . ARG B 1 125 ? -10.445 1.007 7.094 1 86.25 125 ARG B CA 1
ATOM 2909 C C . ARG B 1 125 ? -9.219 0.129 6.863 1 86.25 125 ARG B C 1
ATOM 2911 O O . ARG B 1 125 ? -9.336 -0.985 6.352 1 86.25 125 ARG B O 1
ATOM 2918 N N . GLY B 1 126 ? -8.102 0.619 7.133 1 85.25 126 GLY B N 1
ATOM 2919 C CA . GLY B 1 126 ? -6.871 -0.153 7.109 1 85.25 126 GLY B CA 1
ATOM 2920 C C . GLY B 1 126 ? -6.449 -0.565 5.711 1 85.25 126 GLY B C 1
ATOM 2921 O O . GLY B 1 126 ? -5.824 -1.611 5.527 1 85.25 126 GLY B O 1
ATOM 2922 N N . SER B 1 127 ? -6.723 0.157 4.719 1 84.19 127 SER B N 1
ATOM 2923 C CA . SER B 1 127 ? -6.461 -0.285 3.354 1 84.19 127 SER B CA 1
ATOM 2924 C C . SER B 1 127 ? -5.004 -0.061 2.969 1 84.19 127 SER B C 1
ATOM 2926 O O . SER B 1 127 ? -4.473 -0.757 2.102 1 84.19 127 SER B O 1
ATOM 2928 N N . ALA B 1 128 ? -4.371 0.946 3.545 1 90.19 128 ALA B N 1
ATOM 2929 C CA . ALA B 1 128 ? -2.994 1.316 3.23 1 90.19 128 ALA B CA 1
ATOM 2930 C C . ALA B 1 128 ? -2.801 1.484 1.727 1 90.19 128 ALA B C 1
ATOM 2932 O O . ALA B 1 128 ? -1.794 1.041 1.17 1 90.19 128 ALA B O 1
ATOM 2933 N N . GLN B 1 129 ? -3.76 2.115 1.077 1 93.25 129 GLN B N 1
ATOM 2934 C CA . GLN B 1 129 ? -3.732 2.201 -0.379 1 93.25 129 GLN B CA 1
ATOM 2935 C C . GLN B 1 129 ? -3.725 3.654 -0.844 1 93.25 129 GLN B C 1
ATOM 2937 O O . GLN B 1 129 ? -3.17 3.971 -1.897 1 93.25 129 GLN B O 1
ATOM 2942 N N . VAL B 1 130 ? -4.227 4.535 -0.07 1 96.69 130 VAL B N 1
ATOM 2943 C CA . VAL B 1 130 ? -4.562 5.871 -0.554 1 96.69 130 VAL B CA 1
ATOM 2944 C C . VAL B 1 130 ? -3.285 6.625 -0.912 1 96.69 130 VAL B C 1
ATOM 2946 O O . VAL B 1 130 ? -3.176 7.195 -2 1 96.69 130 VAL B O 1
ATOM 2949 N N . GLY B 1 131 ? -2.303 6.594 -0.057 1 97.56 131 GLY B N 1
ATOM 2950 C CA . GLY B 1 131 ? -1.063 7.301 -0.338 1 97.56 131 GLY B CA 1
ATOM 2951 C C . GLY B 1 131 ? -0.401 6.852 -1.628 1 97.56 131 GLY B C 1
ATOM 2952 O O . GLY B 1 131 ? -0.053 7.68 -2.473 1 97.56 131 GLY B O 1
ATOM 2953 N N . VAL B 1 132 ? -0.319 5.586 -1.813 1 95.88 132 VAL B N 1
ATOM 2954 C CA . VAL B 1 132 ? 0.322 5.008 -2.988 1 95.88 132 VAL B CA 1
ATOM 2955 C C . VAL B 1 132 ? -0.495 5.332 -4.238 1 95.88 132 VAL B C 1
ATOM 2957 O O . VAL B 1 132 ? 0.063 5.699 -5.273 1 95.88 132 VAL B O 1
ATOM 2960 N N . ALA B 1 133 ? -1.799 5.254 -4.133 1 96.06 133 ALA B N 1
ATOM 2961 C CA . ALA B 1 133 ? -2.676 5.539 -5.266 1 96.06 133 ALA B CA 1
ATOM 2962 C C . ALA B 1 133 ? -2.592 7.008 -5.672 1 96.06 133 ALA B C 1
ATOM 2964 O O . ALA B 1 133 ? -2.596 7.328 -6.863 1 96.06 133 ALA B O 1
ATOM 2965 N N . VAL B 1 134 ? -2.502 7.902 -4.723 1 97.75 134 VAL B N 1
ATOM 2966 C CA . VAL B 1 134 ? -2.342 9.32 -5.012 1 97.75 134 VAL B CA 1
ATOM 2967 C C . VAL B 1 134 ? -1.042 9.555 -5.781 1 97.75 134 VAL B C 1
ATOM 2969 O O . VAL B 1 134 ? -1.026 10.258 -6.793 1 97.75 134 VAL B O 1
ATOM 2972 N N . ALA B 1 135 ? 0.042 8.969 -5.301 1 97.12 135 ALA B N 1
ATOM 2973 C CA . ALA B 1 135 ? 1.339 9.117 -5.957 1 97.12 135 ALA B CA 1
ATOM 2974 C C . ALA B 1 135 ? 1.278 8.641 -7.406 1 97.12 135 ALA B C 1
ATOM 2976 O O . ALA B 1 135 ? 1.788 9.312 -8.305 1 97.12 135 ALA B O 1
ATOM 2977 N N . GLU B 1 136 ? 0.612 7.559 -7.602 1 93.81 136 GLU B N 1
ATOM 2978 C CA . GLU B 1 136 ? 0.484 7.012 -8.945 1 93.81 136 GLU B CA 1
ATOM 2979 C C . GLU B 1 136 ? -0.309 7.949 -9.852 1 93.81 136 GLU B C 1
ATOM 2981 O O . GLU B 1 136 ? 0.098 8.219 -10.984 1 93.81 136 GLU B O 1
ATOM 2986 N N . GLN B 1 137 ? -1.358 8.43 -9.383 1 94.38 137 GLN B N 1
ATOM 2987 C CA . GLN B 1 137 ? -2.238 9.273 -10.18 1 94.38 137 GLN B CA 1
ATOM 2988 C C . GLN B 1 137 ? -1.564 10.602 -10.523 1 94.38 137 GLN B C 1
ATOM 2990 O O . GLN B 1 137 ? -1.821 11.18 -11.578 1 94.38 137 GLN B O 1
ATOM 2995 N N . LEU B 1 138 ? -0.622 10.992 -9.688 1 96.31 138 LEU B N 1
ATOM 2996 C CA . LEU B 1 138 ? 0.058 12.266 -9.891 1 96.31 138 LEU B CA 1
ATOM 2997 C C . LEU B 1 138 ? 1.384 12.062 -10.617 1 96.31 138 LEU B C 1
ATOM 2999 O O . LEU B 1 138 ? 2.014 13.031 -11.055 1 96.31 138 LEU B O 1
ATOM 3003 N N . GLY B 1 139 ? 1.825 10.836 -10.664 1 93.25 139 GLY B N 1
ATOM 3004 C CA . GLY B 1 139 ? 3.145 10.562 -11.219 1 93.25 139 GLY B CA 1
ATOM 3005 C C . GLY B 1 139 ? 4.273 10.969 -10.281 1 93.25 139 GLY B C 1
ATOM 3006 O O . GLY B 1 139 ? 5.332 11.398 -10.734 1 93.25 139 GLY B O 1
ATOM 3007 N N . TYR B 1 140 ? 4.059 10.922 -8.969 1 96.62 140 TYR B N 1
ATOM 3008 C CA . TYR B 1 140 ? 5.047 11.289 -7.961 1 96.62 140 TYR B CA 1
ATOM 3009 C C . TYR B 1 140 ? 5.859 10.07 -7.527 1 96.62 140 TYR B C 1
ATOM 3011 O O . TYR B 1 140 ? 5.348 8.953 -7.496 1 96.62 140 TYR B O 1
ATOM 3019 N N . SER B 1 141 ? 7.184 10.359 -7.156 1 95.19 141 SER B N 1
ATOM 3020 C CA . SER B 1 141 ? 7.914 9.344 -6.406 1 95.19 141 SER B CA 1
ATOM 3021 C C . SER B 1 141 ? 7.273 9.094 -5.047 1 95.19 141 SER B C 1
ATOM 3023 O O . SER B 1 141 ? 6.617 9.969 -4.492 1 95.19 141 SER B O 1
ATOM 3025 N N . CYS B 1 142 ? 7.473 7.758 -4.57 1 96.06 142 CYS B N 1
ATOM 3026 C CA . CYS B 1 142 ? 6.754 7.41 -3.35 1 96.06 142 CYS B CA 1
ATOM 3027 C C . CYS B 1 142 ? 7.598 6.496 -2.465 1 96.06 142 CYS B C 1
ATOM 3029 O O . CYS B 1 142 ? 8.258 5.586 -2.961 1 96.06 142 CYS B O 1
ATOM 3031 N N . ALA B 1 143 ? 7.656 6.758 -1.228 1 95.06 143 ALA B N 1
ATOM 3032 C CA . ALA B 1 143 ? 8.203 5.863 -0.209 1 95.06 143 ALA B CA 1
ATOM 3033 C C . ALA B 1 143 ? 7.219 5.676 0.941 1 95.06 143 ALA B C 1
ATOM 3035 O O . ALA B 1 143 ? 6.637 6.645 1.436 1 95.06 143 ALA B O 1
ATOM 3036 N N . THR B 1 144 ? 7.051 4.398 1.319 1 93.5 144 THR B N 1
ATOM 3037 C CA . THR B 1 144 ? 6.086 4.105 2.373 1 93.5 144 THR B CA 1
ATOM 3038 C C . THR B 1 144 ? 6.797 3.676 3.654 1 93.5 144 THR B C 1
ATOM 3040 O O . THR B 1 144 ? 7.992 3.367 3.633 1 93.5 144 THR B O 1
ATOM 3043 N N . THR B 1 145 ? 6.086 3.781 4.836 1 92.25 145 THR B N 1
ATOM 3044 C CA . THR B 1 145 ? 6.496 3.24 6.125 1 92.25 145 THR B CA 1
ATOM 3045 C C . THR B 1 145 ? 7.727 3.969 6.652 1 92.25 145 THR B C 1
ATOM 3047 O O . THR B 1 145 ? 8.688 3.336 7.098 1 92.25 145 THR B O 1
ATOM 3050 N N . LEU B 1 146 ? 7.699 5.219 6.594 1 95.25 146 LEU B N 1
ATOM 3051 C CA . LEU B 1 146 ? 8.852 6.004 7.031 1 95.25 146 LEU B CA 1
ATOM 3052 C C . LEU B 1 146 ? 9.008 5.945 8.547 1 95.25 146 LEU B C 1
ATOM 3054 O O . LEU B 1 146 ? 8.031 6.105 9.281 1 95.25 146 LEU B O 1
ATOM 3058 N N . VAL B 1 147 ? 10.297 5.801 8.922 1 94.06 147 VAL B N 1
ATOM 3059 C CA . VAL B 1 147 ? 10.656 5.883 10.336 1 94.06 147 VAL B CA 1
ATOM 3060 C C . VAL B 1 147 ? 11.781 6.902 10.523 1 94.06 147 VAL B C 1
ATOM 3062 O O . VAL B 1 147 ? 12.297 7.07 11.625 1 94.06 147 VAL B O 1
ATOM 3065 N N . GLY B 1 148 ? 12.156 7.547 9.516 1 96.12 148 GLY B N 1
ATOM 3066 C CA . GLY B 1 148 ? 13.133 8.625 9.492 1 96.12 148 GLY B CA 1
ATOM 3067 C C . GLY B 1 148 ? 12.992 9.523 8.273 1 96.12 148 GLY B C 1
ATOM 3068 O O . GLY B 1 148 ? 12.602 9.07 7.199 1 96.12 148 GLY B O 1
ATOM 3069 N N . PHE B 1 149 ? 13.352 10.758 8.477 1 97.88 149 PHE B N 1
ATOM 3070 C CA . PHE B 1 149 ? 13.141 11.75 7.422 1 97.88 149 PHE B CA 1
ATOM 3071 C C . PHE B 1 149 ? 14.188 12.852 7.496 1 97.88 149 PHE B C 1
ATOM 3073 O O . PHE B 1 149 ? 14.5 13.352 8.578 1 97.88 149 PHE B O 1
ATOM 3080 N N . SER B 1 150 ? 14.703 13.156 6.355 1 97.94 150 SER B N 1
ATOM 3081 C CA . SER B 1 150 ? 15.477 14.383 6.207 1 97.94 150 SER B CA 1
ATOM 3082 C C . SER B 1 150 ? 15.281 14.992 4.82 1 97.94 150 SER B C 1
ATOM 3084 O O . SER B 1 150 ? 14.898 14.297 3.881 1 97.94 150 SER B O 1
ATOM 3086 N N . PHE B 1 151 ? 15.484 16.344 4.746 1 98.25 151 PHE B N 1
ATOM 3087 C CA . PHE B 1 151 ? 15.281 17.047 3.494 1 98.25 151 PHE B CA 1
ATOM 3088 C C . PHE B 1 151 ? 16.375 18.078 3.27 1 98.25 151 PHE B C 1
ATOM 3090 O O . PHE B 1 151 ? 16.703 18.859 4.172 1 98.25 151 PHE B O 1
ATOM 3097 N N . ALA B 1 152 ? 16.953 18.016 2.092 1 97 152 ALA B N 1
ATOM 3098 C CA . ALA B 1 152 ? 17.938 19.016 1.668 1 97 152 ALA B CA 1
ATOM 3099 C C . ALA B 1 152 ? 17.969 19.125 0.147 1 97 152 ALA B C 1
ATOM 3101 O O . ALA B 1 152 ? 17.938 18.125 -0.561 1 97 152 ALA B O 1
ATOM 3102 N N . ASP B 1 153 ? 17.969 20.359 -0.436 1 94.94 153 ASP B N 1
ATOM 3103 C CA . ASP B 1 153 ? 18.219 20.656 -1.844 1 94.94 153 ASP B CA 1
ATOM 3104 C C . ASP B 1 153 ? 17.219 19.906 -2.742 1 94.94 153 ASP B C 1
ATOM 3106 O O . ASP B 1 153 ? 17.625 19.281 -3.727 1 94.94 153 ASP B O 1
ATOM 3110 N N . GLY B 1 154 ? 16.062 19.844 -2.318 1 95.88 154 GLY B N 1
ATOM 3111 C CA . GLY B 1 154 ? 15.016 19.25 -3.148 1 95.88 154 GLY B CA 1
ATOM 3112 C C . GLY B 1 154 ? 14.961 17.75 -3.074 1 95.88 154 GLY B C 1
ATOM 3113 O O . GLY B 1 154 ? 14.234 17.109 -3.838 1 95.88 154 GLY B O 1
ATOM 3114 N N . VAL B 1 155 ? 15.711 17.172 -2.08 1 96.5 155 VAL B N 1
ATOM 3115 C CA . VAL B 1 155 ? 15.797 15.719 -1.978 1 96.5 155 VAL B CA 1
ATOM 3116 C C . VAL B 1 155 ? 15.352 15.273 -0.587 1 96.5 155 VAL B C 1
ATOM 3118 O O . VAL B 1 155 ? 15.797 15.82 0.421 1 96.5 155 VAL B O 1
ATOM 3121 N N . VAL B 1 156 ? 14.438 14.242 -0.625 1 97.44 156 VAL B N 1
ATOM 3122 C CA . VAL B 1 156 ? 14.031 13.578 0.61 1 97.44 156 VAL B CA 1
ATOM 3123 C C . VAL B 1 156 ? 14.891 12.344 0.845 1 97.44 156 VAL B C 1
ATOM 3125 O O . VAL B 1 156 ? 15.062 11.523 -0.056 1 97.44 156 VAL B O 1
ATOM 3128 N N . THR B 1 157 ? 15.492 12.25 2.002 1 96.19 157 THR B N 1
ATOM 3129 C CA . THR B 1 157 ? 16.094 11.008 2.465 1 96.19 157 THR B CA 1
ATOM 3130 C C . THR B 1 157 ? 15.188 10.32 3.486 1 96.19 157 THR B C 1
ATOM 3132 O O . THR B 1 157 ? 14.984 10.836 4.586 1 96.19 157 THR B O 1
ATOM 3135 N N . ALA B 1 158 ? 14.695 9.148 3.098 1 95.31 158 ALA B N 1
ATOM 3136 C CA . ALA B 1 158 ? 13.711 8.445 3.918 1 95.31 158 ALA B CA 1
ATOM 3137 C C . ALA B 1 158 ? 14.289 7.133 4.453 1 95.31 158 ALA B C 1
ATOM 3139 O O . ALA B 1 158 ? 14.805 6.32 3.689 1 95.31 158 ALA B O 1
ATOM 3140 N N . LYS B 1 159 ? 14.242 6.969 5.762 1 93.62 159 LYS B N 1
ATOM 3141 C CA . LYS B 1 159 ? 14.508 5.676 6.379 1 93.62 159 LYS B CA 1
ATOM 3142 C C . LYS B 1 159 ? 13.219 4.867 6.543 1 93.62 159 LYS B C 1
ATOM 3144 O O . LYS B 1 159 ? 12.227 5.379 7.055 1 93.62 159 LYS B O 1
ATOM 3149 N N . ARG B 1 160 ? 13.344 3.621 6.113 1 91.44 160 ARG B N 1
ATOM 3150 C CA . ARG B 1 160 ? 12.172 2.756 6.133 1 91.44 160 ARG B CA 1
ATOM 3151 C C . ARG B 1 160 ? 12.422 1.513 6.98 1 91.44 160 ARG B C 1
ATOM 3153 O O . ARG B 1 160 ? 13.555 1.027 7.062 1 91.44 160 ARG B O 1
ATOM 3160 N N . GLU B 1 161 ? 11.367 1.059 7.625 1 84.38 161 GLU B N 1
ATOM 3161 C CA . GLU B 1 161 ? 11.406 -0.223 8.32 1 84.38 161 GLU B CA 1
ATOM 3162 C C . GLU B 1 161 ? 10.945 -1.361 7.418 1 84.38 161 GLU B C 1
ATOM 3164 O O . GLU B 1 161 ? 9.867 -1.298 6.836 1 84.38 161 GLU B O 1
ATOM 3169 N N . LEU B 1 162 ? 11.82 -2.361 7.266 1 76.69 162 LEU B N 1
ATOM 3170 C CA . LEU B 1 162 ? 11.547 -3.543 6.453 1 76.69 162 LEU B CA 1
ATOM 3171 C C . LEU B 1 162 ? 11.32 -4.77 7.336 1 76.69 162 LEU B C 1
ATOM 3173 O O . LEU B 1 162 ? 11.406 -4.68 8.562 1 76.69 162 LEU B O 1
ATOM 3177 N N . GLU B 1 163 ? 10.891 -5.82 6.695 1 70.69 163 GLU B N 1
ATOM 3178 C CA . GLU B 1 163 ? 10.641 -7.047 7.449 1 70.69 163 GLU B CA 1
ATOM 3179 C C . GLU B 1 163 ? 11.938 -7.625 8.008 1 70.69 163 GLU B C 1
ATOM 3181 O O . GLU B 1 163 ? 13.008 -7.438 7.422 1 70.69 163 GLU B O 1
ATOM 3186 N N . GLY B 1 164 ? 11.844 -8.312 9.148 1 65.75 164 GLY B N 1
ATOM 3187 C CA . GLY B 1 164 ? 12.992 -8.977 9.742 1 65.75 164 GLY B CA 1
ATOM 3188 C C . GLY B 1 164 ? 13.969 -8.016 10.391 1 65.75 164 GLY B C 1
ATOM 3189 O O . GLY B 1 164 ? 15.141 -8.352 10.602 1 65.75 164 GLY B O 1
ATOM 3190 N N . GLY B 1 165 ? 13.547 -6.801 10.57 1 66.94 165 GLY B N 1
ATOM 3191 C CA . GLY B 1 165 ? 14.406 -5.832 11.234 1 66.94 165 GLY B CA 1
ATOM 3192 C C . GLY B 1 165 ? 15.328 -5.098 10.281 1 66.94 165 GLY B C 1
ATOM 3193 O O . GLY B 1 165 ? 16.094 -4.227 10.703 1 66.94 165 GLY B O 1
ATOM 3194 N N . LEU B 1 166 ? 15.273 -5.418 9.023 1 67.62 166 LEU B N 1
ATOM 3195 C CA . LEU B 1 166 ? 16.062 -4.703 8.023 1 67.62 166 LEU B CA 1
ATOM 3196 C C . LEU B 1 166 ? 15.578 -3.264 7.879 1 67.62 166 LEU B C 1
ATOM 3198 O O . LEU B 1 166 ? 14.414 -2.967 8.141 1 67.62 166 LEU B O 1
ATOM 3202 N N . LYS B 1 167 ? 16.641 -2.438 7.645 1 78.56 167 LYS B N 1
ATOM 3203 C CA . LYS B 1 167 ? 16.328 -1.041 7.363 1 78.56 167 LYS B CA 1
ATOM 3204 C C . LYS B 1 167 ? 16.875 -0.618 6.004 1 78.56 167 LYS B C 1
ATOM 3206 O O . LYS B 1 167 ? 17.906 -1.145 5.551 1 78.56 167 LYS B O 1
ATOM 3211 N N . GLY B 1 168 ? 16.094 0.203 5.359 1 85.75 168 GLY B N 1
ATOM 3212 C CA . GLY B 1 168 ? 16.516 0.763 4.086 1 85.75 168 GLY B CA 1
ATOM 3213 C C . GLY B 1 168 ? 16.406 2.275 4.035 1 85.75 168 GLY B C 1
ATOM 3214 O O . GLY B 1 168 ? 15.609 2.873 4.754 1 85.75 168 GLY B O 1
ATOM 3215 N N . VAL B 1 169 ? 17.375 2.832 3.309 1 90.88 169 VAL B N 1
ATOM 3216 C CA . VAL B 1 169 ? 17.312 4.27 3.053 1 90.88 169 VAL B CA 1
ATOM 3217 C C . VAL B 1 169 ? 17.062 4.516 1.568 1 90.88 169 VAL B C 1
ATOM 3219 O O . VAL B 1 169 ? 17.719 3.928 0.708 1 90.88 169 VAL B O 1
ATOM 3222 N N . VAL B 1 170 ? 16.078 5.371 1.326 1 92.19 170 VAL B N 1
ATOM 3223 C CA . VAL B 1 170 ? 15.766 5.715 -0.057 1 92.19 170 VAL B CA 1
ATOM 3224 C C . VAL B 1 170 ? 15.828 7.227 -0.244 1 92.19 170 VAL B C 1
ATOM 3226 O O . VAL B 1 170 ? 15.523 7.984 0.679 1 92.19 170 VAL B O 1
ATOM 3229 N N . LYS B 1 171 ? 16.266 7.586 -1.413 1 93.38 171 LYS B N 1
ATOM 3230 C CA . LYS B 1 171 ? 16.266 8.992 -1.816 1 93.38 171 LYS B CA 1
ATOM 3231 C C . LYS B 1 171 ? 15.211 9.258 -2.889 1 93.38 171 LYS B C 1
ATOM 3233 O O . LYS B 1 171 ? 15.094 8.5 -3.855 1 93.38 171 LYS B O 1
ATOM 3238 N N . LEU B 1 172 ? 14.469 10.359 -2.635 1 95.5 172 LEU B N 1
ATOM 3239 C CA . LEU B 1 172 ? 13.43 10.781 -3.561 1 95.5 172 LEU B CA 1
ATOM 3240 C C . LEU B 1 172 ? 13.633 12.234 -3.979 1 95.5 172 LEU B C 1
ATOM 3242 O O . LEU B 1 172 ? 13.805 13.109 -3.129 1 95.5 172 LEU B O 1
ATOM 3246 N N . LYS B 1 173 ? 13.57 12.43 -5.23 1 94.88 173 LYS B N 1
ATOM 3247 C CA . LYS B 1 173 ? 13.484 13.812 -5.691 1 94.88 173 LYS B CA 1
ATOM 3248 C C . LYS B 1 173 ? 12.047 14.32 -5.637 1 94.88 173 LYS B C 1
ATOM 3250 O O . LYS B 1 173 ? 11.109 13.586 -5.945 1 94.88 173 LYS B O 1
ATOM 3255 N N . THR B 1 174 ? 11.922 15.531 -5.285 1 96.94 174 THR B N 1
ATOM 3256 C CA . THR B 1 174 ? 10.594 16.125 -5.336 1 96.94 174 THR B CA 1
ATOM 3257 C C . THR B 1 174 ? 10.188 16.422 -6.777 1 96.94 174 THR B C 1
ATOM 3259 O O . THR B 1 174 ? 11.039 16.703 -7.625 1 96.94 174 THR B O 1
ATOM 3262 N N . PRO B 1 175 ? 8.883 16.328 -7.09 1 97.81 175 PRO B N 1
ATOM 3263 C CA . PRO B 1 175 ? 7.75 16.094 -6.195 1 97.81 175 PRO B CA 1
ATOM 3264 C C . PRO B 1 175 ? 7.648 14.633 -5.75 1 97.81 175 PRO B C 1
ATOM 3266 O O . PRO B 1 175 ? 8 13.727 -6.512 1 97.81 175 PRO B O 1
ATOM 3269 N N . ALA B 1 176 ? 7.191 14.43 -4.523 1 98.31 176 ALA B N 1
ATOM 3270 C CA . ALA B 1 176 ? 7.156 13.094 -3.93 1 98.31 176 ALA B CA 1
ATOM 3271 C C . ALA B 1 176 ? 6.031 12.977 -2.906 1 98.31 176 ALA B C 1
ATOM 3273 O O . ALA B 1 176 ? 5.477 13.984 -2.465 1 98.31 176 ALA B O 1
ATOM 3274 N N . LEU B 1 177 ? 5.648 11.727 -2.652 1 98.5 177 LEU B N 1
ATOM 3275 C CA . LEU B 1 177 ? 4.711 11.406 -1.583 1 98.5 177 LEU B CA 1
ATOM 3276 C C . LEU B 1 177 ? 5.324 10.406 -0.609 1 98.5 177 LEU B C 1
ATOM 3278 O O . LEU B 1 177 ? 5.965 9.438 -1.027 1 98.5 177 LEU B O 1
ATOM 3282 N N . VAL B 1 178 ? 5.176 10.648 0.703 1 98.19 178 VAL B N 1
ATOM 3283 C CA . VAL B 1 178 ? 5.672 9.727 1.715 1 98.19 178 VAL B CA 1
ATOM 3284 C C . VAL B 1 178 ? 4.547 9.367 2.684 1 98.19 178 VAL B C 1
ATOM 3286 O O . VAL B 1 178 ? 3.709 10.203 3.01 1 98.19 178 VAL B O 1
ATOM 3289 N N . THR B 1 179 ? 4.527 8.133 3.123 1 97.75 179 THR B N 1
ATOM 3290 C CA . THR B 1 179 ? 3.582 7.711 4.152 1 97.75 179 THR B CA 1
ATOM 3291 C C . THR B 1 179 ? 4.293 7.492 5.484 1 97.75 179 THR B C 1
ATOM 3293 O O . THR B 1 179 ? 5.383 6.918 5.527 1 97.75 179 THR B O 1
ATOM 3296 N N . CYS B 1 180 ? 3.67 7.883 6.539 1 98 180 CYS B N 1
ATOM 3297 C CA . CYS B 1 180 ? 4.312 7.977 7.848 1 98 180 CYS B CA 1
ATOM 3298 C C . CYS B 1 180 ? 3.73 6.949 8.812 1 98 180 CYS B C 1
ATOM 3300 O O . CYS B 1 180 ? 2.545 6.621 8.734 1 98 180 CYS B O 1
ATOM 3302 N N . GLN B 1 181 ? 4.594 6.508 9.703 1 94.44 181 GLN B N 1
ATOM 3303 C CA . GLN B 1 181 ? 4.129 5.551 10.703 1 94.44 181 GLN B CA 1
ATOM 3304 C C . GLN B 1 181 ? 4.859 5.738 12.031 1 94.44 181 GLN B C 1
ATOM 3306 O O . GLN B 1 181 ? 5.699 6.633 12.156 1 94.44 181 GLN B O 1
ATOM 3311 N N . LEU B 1 182 ? 4.465 4.895 12.969 1 93.12 182 LEU B N 1
ATOM 3312 C CA . LEU B 1 182 ? 5.066 4.887 14.305 1 93.12 182 LEU B CA 1
ATOM 3313 C C . LEU B 1 182 ? 6.586 4.785 14.211 1 93.12 182 LEU B C 1
ATOM 3315 O O . LEU B 1 182 ? 7.113 4 13.422 1 93.12 182 LEU B O 1
ATOM 3319 N N . GLY B 1 183 ? 7.34 5.609 15.023 1 93.31 183 GLY B N 1
ATOM 3320 C CA . GLY B 1 183 ? 8.797 5.586 15.055 1 93.31 183 GLY B CA 1
ATOM 3321 C C . GLY B 1 183 ? 9.422 6.75 14.305 1 93.31 183 GLY B C 1
ATOM 3322 O O . GLY B 1 183 ? 10.609 7.031 14.469 1 93.31 183 GLY B O 1
ATOM 3323 N N . LEU B 1 184 ? 8.617 7.43 13.562 1 96.81 184 LEU B N 1
ATOM 3324 C CA . LEU B 1 184 ? 9.125 8.539 12.766 1 96.81 184 LEU B CA 1
ATOM 3325 C C . LEU B 1 184 ? 9.461 9.734 13.648 1 96.81 184 LEU B C 1
ATOM 3327 O O . LEU B 1 184 ? 10.508 10.359 13.484 1 96.81 184 LEU B O 1
ATOM 3331 N N . ASN B 1 185 ? 8.523 10.055 14.555 1 97.75 185 ASN B N 1
ATOM 3332 C CA . ASN B 1 185 ? 8.625 11.211 15.438 1 97.75 185 ASN B CA 1
ATOM 3333 C C . ASN B 1 185 ? 7.684 11.094 16.625 1 97.75 185 ASN B C 1
ATOM 3335 O O . ASN B 1 185 ? 7.066 10.047 16.844 1 97.75 185 ASN B O 1
ATOM 3339 N N . VAL B 1 186 ? 7.711 12.109 17.484 1 97.75 186 VAL B N 1
ATOM 3340 C CA . VAL B 1 186 ? 6.773 12.258 18.594 1 97.75 186 VAL B CA 1
ATOM 3341 C C . VAL B 1 186 ? 5.879 13.477 18.359 1 97.75 186 VAL B C 1
ATOM 3343 O O . VAL B 1 186 ? 6.32 14.617 18.516 1 97.75 186 VAL B O 1
ATOM 3346 N N . PRO B 1 187 ? 4.645 13.234 17.984 1 98.38 187 PRO B N 1
ATOM 3347 C CA . PRO B 1 187 ? 3.758 14.359 17.688 1 98.38 187 PRO B CA 1
ATOM 3348 C C . PRO B 1 187 ? 3.602 15.32 18.859 1 98.38 187 PRO B C 1
ATOM 3350 O O . PRO B 1 187 ? 3.377 14.883 20 1 98.38 187 PRO B O 1
ATOM 3353 N N . ARG B 1 188 ? 3.639 16.625 18.594 1 97.88 188 ARG B N 1
ATOM 3354 C CA . ARG B 1 188 ? 3.512 17.656 19.641 1 97.88 188 ARG B CA 1
ATOM 3355 C C . ARG B 1 188 ? 2.053 17.844 20.031 1 97.88 188 ARG B C 1
ATOM 3357 O O . ARG B 1 188 ? 1.146 17.547 19.25 1 97.88 188 ARG B O 1
ATOM 3364 N N . TYR B 1 189 ? 1.886 18.328 21.156 1 96 189 TYR B N 1
ATOM 3365 C CA . TYR B 1 189 ? 0.584 18.844 21.562 1 96 189 TYR B CA 1
ATOM 3366 C C . TYR B 1 189 ? 0.476 20.344 21.281 1 96 189 TYR B C 1
ATOM 3368 O O . TYR B 1 189 ? 1.415 21.094 21.531 1 96 189 TYR B O 1
ATOM 3376 N N . PRO B 1 190 ? -0.671 20.688 20.766 1 96.25 190 PRO B N 1
ATOM 3377 C CA . PRO B 1 190 ? -0.825 22.125 20.562 1 96.25 190 PRO B CA 1
ATOM 3378 C C . PRO B 1 190 ? -0.853 22.906 21.875 1 96.25 190 PRO B C 1
ATOM 3380 O O . PRO B 1 190 ? -1.425 22.438 22.859 1 96.25 190 PRO B O 1
ATOM 3383 N N . THR B 1 191 ? -0.25 24.062 21.812 1 95.19 191 THR B N 1
ATOM 3384 C CA . THR B 1 191 ? -0.31 24.969 22.953 1 95.19 191 THR B CA 1
ATOM 3385 C C . THR B 1 191 ? -1.56 25.828 22.906 1 95.19 191 THR B C 1
ATOM 3387 O O . THR B 1 191 ? -2.164 26 21.844 1 95.19 191 THR B O 1
ATOM 3390 N N . LEU B 1 192 ? -1.894 26.422 24.016 1 95.25 192 LEU B N 1
ATOM 3391 C CA . LEU B 1 192 ? -3.09 27.266 24.094 1 95.25 192 LEU B CA 1
ATOM 3392 C C . LEU B 1 192 ? -2.986 28.453 23.141 1 95.25 192 LEU B C 1
ATOM 3394 O O . LEU B 1 192 ? -3.916 28.719 22.375 1 95.25 192 LEU B O 1
ATOM 3398 N N . PRO B 1 193 ? -1.899 29.172 23.125 1 96 193 PRO B N 1
ATOM 3399 C CA . PRO B 1 193 ? -1.786 30.281 22.172 1 96 193 PRO B CA 1
ATOM 3400 C C . PRO B 1 193 ? -1.948 29.828 20.719 1 96 193 PRO B C 1
ATOM 3402 O O . PRO B 1 193 ? -2.594 30.5 19.922 1 96 193 PRO B O 1
ATOM 3405 N N . ASN B 1 194 ? -1.402 28.688 20.375 1 95.25 194 ASN B N 1
ATOM 3406 C CA . ASN B 1 194 ? -1.504 28.172 19.016 1 95.25 194 ASN B CA 1
ATOM 3407 C C . ASN B 1 194 ? -2.936 27.766 18.672 1 95.25 194 ASN B C 1
ATOM 3409 O O . ASN B 1 194 ? -3.369 27.906 17.531 1 95.25 194 ASN B O 1
ATOM 3413 N N . ILE B 1 195 ? -3.564 27.25 19.656 1 96.31 195 ILE B N 1
ATOM 3414 C CA . ILE B 1 195 ? -4.965 26.891 19.484 1 96.31 195 ILE B CA 1
ATOM 3415 C C . ILE B 1 195 ? -5.781 28.141 19.156 1 96.31 195 ILE B C 1
ATOM 3417 O O . ILE B 1 195 ? -6.629 28.125 18.266 1 96.31 195 ILE B O 1
ATOM 3421 N N . MET B 1 196 ? -5.523 29.219 19.797 1 96.25 196 MET B N 1
ATOM 3422 C CA . MET B 1 196 ? -6.234 30.469 19.594 1 96.25 196 MET B CA 1
ATOM 3423 C C . MET B 1 196 ? -5.934 31.047 18.203 1 96.25 196 MET B C 1
ATOM 3425 O O . MET B 1 196 ? -6.832 31.531 17.516 1 96.25 196 MET B O 1
ATOM 3429 N N . LYS B 1 197 ? -4.754 30.969 17.812 1 95.69 197 LYS B N 1
ATOM 3430 C CA . LYS B 1 197 ? -4.348 31.453 16.5 1 95.69 197 LYS B CA 1
ATOM 3431 C C . LYS B 1 197 ? -4.973 30.625 15.383 1 95.69 197 LYS B C 1
ATOM 3433 O O . LYS B 1 197 ? -5.316 31.156 14.32 1 95.69 197 LYS B O 1
ATOM 3438 N N . ALA B 1 198 ? -5.039 29.359 15.633 1 95.94 198 ALA B N 1
ATOM 3439 C CA . ALA B 1 198 ? -5.602 28.438 14.648 1 95.94 198 ALA B CA 1
ATOM 3440 C C . ALA B 1 198 ? -7.051 28.797 14.328 1 95.94 198 ALA B C 1
ATOM 3442 O O . ALA B 1 198 ? -7.516 28.578 13.203 1 95.94 198 ALA B O 1
ATOM 3443 N N . LYS B 1 199 ? -7.742 29.328 15.312 1 94.88 199 LYS B N 1
ATOM 3444 C CA . LYS B 1 199 ? -9.141 29.688 15.125 1 94.88 199 LYS B CA 1
ATOM 3445 C C . LYS B 1 199 ? -9.297 30.75 14.047 1 94.88 199 LYS B C 1
ATOM 3447 O O . LYS B 1 199 ? -10.352 30.859 13.414 1 94.88 199 LYS B O 1
ATOM 3452 N N . LYS B 1 200 ? -8.258 31.453 13.789 1 96.06 200 LYS B N 1
ATOM 3453 C CA . LYS B 1 200 ? -8.305 32.562 12.828 1 96.06 200 LYS B CA 1
ATOM 3454 C C . LYS B 1 200 ? -7.809 32.094 11.453 1 96.06 200 LYS B C 1
ATOM 3456 O O . LYS B 1 200 ? -7.957 32.812 10.469 1 96.06 200 LYS B O 1
ATOM 3461 N N . LYS B 1 201 ? -7.199 31 11.336 1 96.75 201 LYS B N 1
ATOM 3462 C CA . LYS B 1 201 ? -6.664 30.516 10.07 1 96.75 201 LYS B CA 1
ATOM 3463 C C . LYS B 1 201 ? -7.781 30.047 9.148 1 96.75 201 LYS B C 1
ATOM 3465 O O . LYS B 1 201 ? -8.789 29.516 9.609 1 96.75 201 LYS B O 1
ATOM 3470 N N . GLU B 1 202 ? -7.543 30.188 7.922 1 96.19 202 GLU B N 1
ATOM 3471 C CA . GLU B 1 202 ? -8.547 29.891 6.906 1 96.19 202 GLU B CA 1
ATOM 3472 C C . GLU B 1 202 ? -8.688 28.375 6.703 1 96.19 202 GLU B C 1
ATOM 3474 O O . GLU B 1 202 ? -7.688 27.656 6.656 1 96.19 202 GLU B O 1
ATOM 3479 N N . ILE B 1 203 ? -9.898 27.984 6.633 1 98.44 203 ILE B N 1
ATOM 3480 C CA . ILE B 1 203 ? -10.25 26.656 6.148 1 98.44 203 ILE B CA 1
ATOM 3481 C C . ILE B 1 203 ? -11.172 26.781 4.938 1 98.44 203 ILE B C 1
ATOM 3483 O O . ILE B 1 203 ? -12.344 27.156 5.074 1 98.44 203 ILE B O 1
ATOM 3487 N N . ALA B 1 204 ? -10.656 26.516 3.781 1 98.25 204 ALA B N 1
ATOM 3488 C CA . ALA B 1 204 ? -11.461 26.547 2.564 1 98.25 204 ALA B CA 1
ATOM 3489 C C . ALA B 1 204 ? -12.352 25.312 2.467 1 98.25 204 ALA B C 1
ATOM 3491 O O . ALA B 1 204 ? -11.906 24.188 2.727 1 98.25 204 ALA B O 1
ATOM 3492 N N . ALA B 1 205 ? -13.609 25.547 2.121 1 98.19 205 ALA B N 1
ATOM 3493 C CA . ALA B 1 205 ? -14.555 24.453 1.921 1 98.19 205 ALA B CA 1
ATOM 3494 C C . ALA B 1 205 ? -14.781 24.188 0.435 1 98.19 205 ALA B C 1
ATOM 3496 O O . ALA B 1 205 ? -15.055 25.109 -0.331 1 98.19 205 ALA B O 1
ATOM 3497 N N . ILE B 1 206 ? -14.664 22.922 0.042 1 97.44 206 ILE B N 1
ATOM 3498 C CA . ILE B 1 206 ? -14.891 22.484 -1.333 1 97.44 206 ILE B CA 1
ATOM 3499 C C . ILE B 1 206 ? -15.898 21.344 -1.355 1 97.44 206 ILE B C 1
ATOM 3501 O O . ILE B 1 206 ? -15.719 20.328 -0.672 1 97.44 206 ILE B O 1
ATOM 3505 N N . PRO B 1 207 ? -17 21.469 -2.191 1 96.69 207 PRO B N 1
ATOM 3506 C CA . PRO B 1 207 ? -17.906 20.328 -2.318 1 96.69 207 PRO B CA 1
ATOM 3507 C C . PRO B 1 207 ? -17.219 19.109 -2.936 1 96.69 207 PRO B C 1
ATOM 3509 O O . PRO B 1 207 ? -16.562 19.219 -3.979 1 96.69 207 PRO B O 1
ATOM 3512 N N . GLY B 1 208 ? -17.375 17.969 -2.283 1 95 208 GLY B N 1
ATOM 3513 C CA . GLY B 1 208 ? -16.75 16.734 -2.758 1 95 208 GLY B CA 1
ATOM 3514 C C . GLY B 1 208 ? -17.125 16.406 -4.188 1 95 208 GLY B C 1
ATOM 3515 O O . GLY B 1 208 ? -16.297 15.883 -4.945 1 95 208 GLY B O 1
ATOM 3516 N N . VAL B 1 209 ? -18.281 16.734 -4.617 1 91.88 209 VAL B N 1
ATOM 3517 C CA . VAL B 1 209 ? -18.812 16.406 -5.934 1 91.88 209 VAL B CA 1
ATOM 3518 C C . VAL B 1 209 ? -18.031 17.156 -7.012 1 91.88 209 VAL B C 1
ATOM 3520 O O . VAL B 1 209 ? -17.969 16.719 -8.164 1 91.88 209 VAL B O 1
ATOM 3523 N N . ASP B 1 210 ? -17.359 18.281 -6.66 1 92.25 210 ASP B N 1
ATOM 3524 C CA . ASP B 1 210 ? -16.625 19.094 -7.609 1 92.25 210 ASP B CA 1
ATOM 3525 C C . ASP B 1 210 ? -15.266 18.484 -7.938 1 92.25 210 ASP B C 1
ATOM 3527 O O . ASP B 1 210 ? -14.648 18.828 -8.945 1 92.25 210 ASP B O 1
ATOM 3531 N N . VAL B 1 211 ? -14.844 17.484 -7.082 1 92.5 211 VAL B N 1
ATOM 3532 C CA . VAL B 1 211 ? -13.484 16.984 -7.262 1 92.5 211 VAL B CA 1
ATOM 3533 C C . VAL B 1 211 ? -13.5 15.469 -7.434 1 92.5 211 VAL B C 1
ATOM 3535 O O . VAL B 1 211 ? -12.484 14.859 -7.77 1 92.5 211 VAL B O 1
ATOM 3538 N N . LEU B 1 212 ? -14.57 14.875 -7.219 1 88.56 212 LEU B N 1
ATOM 3539 C CA . LEU B 1 212 ? -14.664 13.445 -7.492 1 88.56 212 LEU B CA 1
ATOM 3540 C C . LEU B 1 212 ? -14.898 13.188 -8.977 1 88.56 212 LEU B C 1
ATOM 3542 O O . LEU B 1 212 ? -15.945 13.562 -9.516 1 88.56 212 LEU B O 1
ATOM 3546 N N . LYS B 1 213 ? -13.93 12.438 -9.617 1 84.69 213 LYS B N 1
ATOM 3547 C CA . LYS B 1 213 ? -14.016 12.219 -11.055 1 84.69 213 LYS B CA 1
ATOM 3548 C C . LYS B 1 213 ? -14.055 10.734 -11.391 1 84.69 213 LYS B C 1
ATOM 3550 O O . LYS B 1 213 ? -14.242 10.359 -12.547 1 84.69 213 LYS B O 1
ATOM 3555 N N . GLU B 1 214 ? -13.93 9.906 -10.383 1 85.62 214 GLU B N 1
ATOM 3556 C CA . GLU B 1 214 ? -13.812 8.477 -10.641 1 85.62 214 GLU B CA 1
ATOM 3557 C C . GLU B 1 214 ? -14.969 7.699 -10.016 1 85.62 214 GLU B C 1
ATOM 3559 O O . GLU B 1 214 ? -15.484 8.086 -8.969 1 85.62 214 GLU B O 1
ATOM 3564 N N . GLU B 1 215 ? -15.344 6.66 -10.617 1 85.44 215 GLU B N 1
ATOM 3565 C CA . GLU B 1 215 ? -16.328 5.738 -10.07 1 85.44 215 GLU B CA 1
ATOM 3566 C C . GLU B 1 215 ? -15.695 4.762 -9.086 1 85.44 215 GLU B C 1
ATOM 3568 O O . GLU B 1 215 ? -14.484 4.539 -9.125 1 85.44 215 GLU B O 1
ATOM 3573 N N . ALA B 1 216 ? -16.609 4.188 -8.273 1 85.44 216 ALA B N 1
ATOM 3574 C CA . ALA B 1 216 ? -16.141 3.201 -7.305 1 85.44 216 ALA B CA 1
ATOM 3575 C C . ALA B 1 216 ? -15.703 1.918 -8 1 85.44 216 ALA B C 1
ATOM 3577 O O . ALA B 1 216 ? -16.344 1.464 -8.953 1 85.44 216 ALA B O 1
ATOM 3578 N N . LEU B 1 217 ? -14.641 1.382 -7.539 1 83.56 217 LEU B N 1
ATOM 3579 C CA . LEU B 1 217 ? -14.148 0.127 -8.102 1 83.56 217 LEU B CA 1
ATOM 3580 C C . LEU B 1 217 ? -14.422 -1.035 -7.148 1 83.56 217 LEU B C 1
ATOM 3582 O O . LEU B 1 217 ? -14.375 -2.199 -7.555 1 83.56 217 LEU B O 1
ATOM 3586 N N . ALA B 1 218 ? -14.648 -0.731 -5.859 1 82.31 218 ALA B N 1
ATOM 3587 C CA . ALA B 1 218 ? -14.875 -1.729 -4.816 1 82.31 218 ALA B CA 1
ATOM 3588 C C . ALA B 1 218 ? -15.922 -1.246 -3.814 1 82.31 218 ALA B C 1
ATOM 3590 O O . ALA B 1 218 ? -16.109 -0.04 -3.633 1 82.31 218 ALA B O 1
ATOM 3591 N N . ALA B 1 219 ? -16.594 -2.244 -3.246 1 82.44 219 ALA B N 1
ATOM 3592 C CA . ALA B 1 219 ? -17.594 -1.892 -2.24 1 82.44 219 ALA B CA 1
ATOM 3593 C C . ALA B 1 219 ? -17.391 -2.689 -0.956 1 82.44 219 ALA B C 1
ATOM 3595 O O . ALA B 1 219 ? -17.078 -3.881 -1.003 1 82.44 219 ALA B O 1
ATOM 3596 N N . THR B 1 220 ? -17.531 -1.941 0.174 1 78.5 220 THR B N 1
ATOM 3597 C CA . THR B 1 220 ? -17.562 -2.652 1.446 1 78.5 220 THR B CA 1
ATOM 3598 C C . THR B 1 220 ? -18.875 -3.422 1.603 1 78.5 220 THR B C 1
ATOM 3600 O O . THR B 1 220 ? -19.953 -2.842 1.499 1 78.5 220 THR B O 1
ATOM 3603 N N . ALA B 1 221 ? -18.719 -4.637 1.845 1 82.81 221 ALA B N 1
ATOM 3604 C CA . ALA B 1 221 ? -19.906 -5.477 1.963 1 82.81 221 ALA B CA 1
ATOM 3605 C C . ALA B 1 221 ? -20.359 -5.59 3.416 1 82.81 221 ALA B C 1
ATOM 3607 O O . ALA B 1 221 ? -21.547 -5.57 3.701 1 82.81 221 ALA B O 1
ATOM 3608 N N . SER B 1 222 ? -19.375 -5.691 4.324 1 78.31 222 SER B N 1
ATOM 3609 C CA . SER B 1 222 ? -19.703 -5.801 5.738 1 78.31 222 SER B CA 1
ATOM 3610 C C . SER B 1 222 ? -18.5 -5.469 6.617 1 78.31 222 SER B C 1
ATOM 3612 O O . SER B 1 222 ? -17.359 -5.578 6.176 1 78.31 222 SER B O 1
ATOM 3614 N N . VAL B 1 223 ? -18.891 -4.957 7.754 1 73.38 223 VAL B N 1
ATOM 3615 C CA . VAL B 1 223 ? -17.906 -4.719 8.797 1 73.38 223 VAL B CA 1
ATOM 3616 C C . VAL B 1 223 ? -18.359 -5.371 10.102 1 73.38 223 VAL B C 1
ATOM 3618 O O . VAL B 1 223 ? -19.531 -5.309 10.453 1 73.38 223 VAL B O 1
ATOM 3621 N N . TYR B 1 224 ? -17.406 -6.113 10.68 1 74.44 224 TYR B N 1
ATOM 3622 C CA . TYR B 1 224 ? -17.797 -6.754 11.922 1 74.44 224 TYR B CA 1
ATOM 3623 C C . TYR B 1 224 ? -16.641 -6.797 12.906 1 74.44 224 TYR B C 1
ATOM 3625 O O . TYR B 1 224 ? -15.469 -6.812 12.5 1 74.44 224 TYR B O 1
ATOM 3633 N N . PRO B 1 225 ? -16.953 -6.664 14.188 1 66.56 225 PRO B N 1
ATOM 3634 C CA . PRO B 1 225 ? -15.906 -6.742 15.219 1 66.56 225 PRO B CA 1
ATOM 3635 C C . PRO B 1 225 ? -15.258 -8.125 15.297 1 66.56 225 PRO B C 1
ATOM 3637 O O . PRO B 1 225 ? -15.867 -9.117 14.883 1 66.56 225 PRO B O 1
ATOM 3640 N N . PRO B 1 226 ? -13.93 -8.117 15.594 1 60.09 226 PRO B N 1
ATOM 3641 C CA . PRO B 1 226 ? -13.297 -9.422 15.766 1 60.09 226 PRO B CA 1
ATOM 3642 C C . PRO B 1 226 ? -14.07 -10.344 16.703 1 60.09 226 PRO B C 1
ATOM 3644 O O . PRO B 1 226 ? -14.734 -9.867 17.625 1 60.09 226 PRO B O 1
ATOM 3647 N N . ALA B 1 227 ? -14.359 -11.484 16.062 1 53.44 227 ALA B N 1
ATOM 3648 C CA . ALA B 1 227 ? -14.969 -12.422 17 1 53.44 227 ALA B CA 1
ATOM 3649 C C . ALA B 1 227 ? -14.203 -12.461 18.328 1 53.44 227 ALA B C 1
ATOM 3651 O O . ALA B 1 227 ? -12.969 -12.43 18.328 1 53.44 227 ALA B O 1
ATOM 3652 N N . ARG B 1 228 ? -14.844 -11.906 19.266 1 42.06 228 ARG B N 1
ATOM 3653 C CA . ARG B 1 228 ? -14.211 -12.023 20.578 1 42.06 228 ARG B CA 1
ATOM 3654 C C . ARG B 1 228 ? -13.445 -13.344 20.703 1 42.06 228 ARG B C 1
ATOM 3656 O O . ARG B 1 228 ? -14.047 -14.414 20.656 1 42.06 228 ARG B O 1
ATOM 3663 N N . LYS B 1 229 ? -12.398 -13.523 19.781 1 41.22 229 LYS B N 1
ATOM 3664 C CA . LYS B 1 229 ? -11.688 -14.719 20.219 1 41.22 229 LYS B CA 1
ATOM 3665 C C . LYS B 1 229 ? -11.727 -14.852 21.734 1 41.22 229 LYS B C 1
ATOM 3667 O O . LYS B 1 229 ? -11.844 -13.859 22.453 1 41.22 229 LYS B O 1
ATOM 3672 N N . GLY B 1 230 ? -12.047 -15.992 22.219 1 36.78 230 GLY B N 1
ATOM 3673 C CA . GLY B 1 230 ? -12.023 -16.281 23.656 1 36.78 230 GLY B CA 1
ATOM 3674 C C . GLY B 1 230 ? -11.047 -15.406 24.422 1 36.78 230 GLY B C 1
ATOM 3675 O O . GLY B 1 230 ? -10.18 -14.766 23.828 1 36.78 230 GLY B O 1
ATOM 3676 N N . GLY B 1 231 ? -11.297 -15.227 25.75 1 34.28 231 GLY B N 1
ATOM 3677 C CA . GLY B 1 231 ? -10.797 -14.594 26.953 1 34.28 231 GLY B CA 1
ATOM 3678 C C . GLY B 1 231 ? -9.281 -14.539 27.016 1 34.28 231 GLY B C 1
ATOM 3679 O O . GLY B 1 231 ? -8.609 -15.531 26.734 1 34.28 231 GLY B O 1
ATOM 3680 N N . GLY B 1 232 ? -8.656 -13.508 26.359 1 37.72 232 GLY B N 1
ATOM 3681 C CA . GLY B 1 232 ? -7.406 -13.352 27.078 1 37.72 232 GLY B CA 1
ATOM 3682 C C . GLY B 1 232 ? -7.445 -13.953 28.469 1 37.72 232 GLY B C 1
ATOM 3683 O O . GLY B 1 232 ? -8.453 -13.844 29.172 1 37.72 232 GLY B O 1
ATOM 3684 N N . ILE B 1 233 ? -7.016 -15.133 28.469 1 38.19 233 ILE B N 1
ATOM 3685 C CA . ILE B 1 233 ? -6.973 -15.695 29.812 1 38.19 233 ILE B CA 1
ATOM 3686 C C . ILE B 1 233 ? -6.359 -14.68 30.766 1 38.19 233 ILE B C 1
ATOM 3688 O O . ILE B 1 233 ? -5.211 -14.266 30.609 1 38.19 233 ILE B O 1
ATOM 3692 N N . VAL B 1 234 ? -7.16 -13.828 31.219 1 39.41 234 VAL B N 1
ATOM 3693 C CA . VAL B 1 234 ? -6.676 -13.07 32.375 1 39.41 234 VAL B CA 1
ATOM 3694 C C . VAL B 1 234 ? -6.152 -14.031 33.438 1 39.41 234 VAL B C 1
ATOM 3696 O O . VAL B 1 234 ? -6.906 -14.859 33.938 1 39.41 234 VAL B O 1
ATOM 3699 N N . LEU B 1 2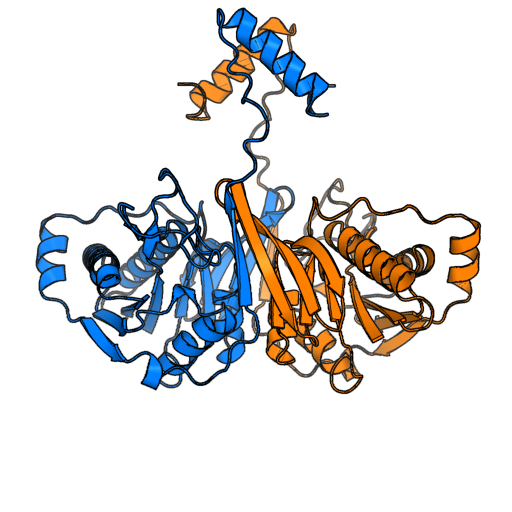35 ? -4.871 -14.305 33.344 1 42.47 235 LEU B N 1
ATOM 3700 C CA . LEU B 1 235 ? -4.285 -15.078 34.438 1 42.47 235 LEU B CA 1
ATOM 3701 C C . LEU B 1 235 ? -4.438 -14.352 35.75 1 42.47 235 LEU B C 1
ATOM 3703 O O . LEU B 1 235 ? -4.055 -13.188 35.875 1 42.47 235 LEU B O 1
ATOM 3707 N N . GLU B 1 236 ? -5.465 -14.672 36.406 1 41.69 236 GLU B N 1
ATOM 3708 C CA . GLU B 1 236 ? -5.617 -14.219 37.781 1 41.69 236 GLU B CA 1
ATOM 3709 C C . GLU B 1 236 ? -4.84 -15.117 38.75 1 41.69 236 GLU B C 1
ATOM 3711 O O . GLU B 1 236 ? -4.711 -16.312 38.5 1 41.69 236 GLU B O 1
ATOM 3716 N N . GLY B 1 237 ? -3.965 -14.703 39.562 1 49.41 237 GLY B N 1
ATOM 3717 C CA . GLY B 1 237 ? -3.164 -15.32 40.625 1 49.41 237 GLY B CA 1
ATOM 3718 C C . GLY B 1 237 ? -1.9 -14.539 40.938 1 49.41 237 GLY B C 1
ATOM 3719 O O . GLY B 1 237 ? -1.722 -13.414 40.469 1 49.41 237 GLY B O 1
ATOM 3720 N N . ASP B 1 238 ? -1.233 -15.031 41.875 1 52.16 238 ASP B N 1
ATOM 3721 C CA . ASP B 1 238 ? 0.009 -14.344 42.188 1 52.16 238 ASP B CA 1
ATOM 3722 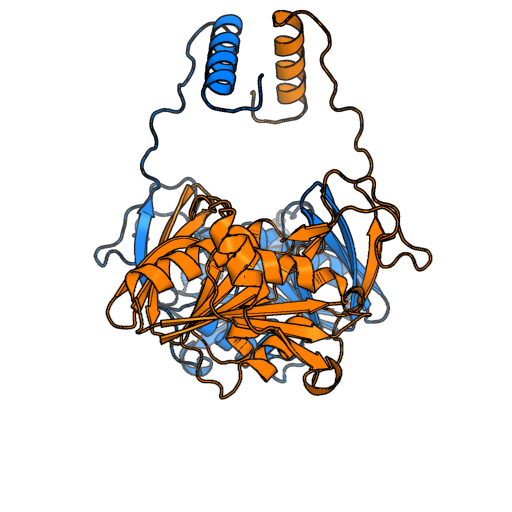C C . ASP B 1 238 ? 0.973 -14.344 41 1 52.16 238 ASP B C 1
ATOM 3724 O O . ASP B 1 238 ? 0.841 -15.164 40.094 1 52.16 238 ASP B O 1
ATOM 3728 N N . LEU B 1 239 ? 1.731 -13.352 40.969 1 48.12 239 LEU B N 1
ATOM 3729 C CA . LEU B 1 239 ? 2.678 -13.086 39.906 1 48.12 239 LEU B CA 1
ATOM 3730 C C . LEU B 1 239 ? 3.285 -14.383 39.375 1 48.12 239 LEU B C 1
ATOM 3732 O O . LEU B 1 239 ? 3.426 -14.57 38.156 1 48.12 239 LEU B O 1
ATOM 3736 N N . ASN B 1 240 ? 3.531 -15.219 40.281 1 51.19 240 ASN B N 1
ATOM 3737 C CA . ASN B 1 240 ? 4.176 -16.484 39.906 1 51.19 240 ASN B CA 1
ATOM 3738 C C . ASN B 1 240 ? 3.234 -17.391 39.125 1 51.19 240 ASN B C 1
ATOM 3740 O O . ASN B 1 240 ? 3.645 -18.016 38.156 1 51.19 240 ASN B O 1
ATOM 3744 N N . GLU B 1 241 ? 2.008 -17.328 39.531 1 55.06 241 GLU B N 1
ATOM 3745 C CA . GLU B 1 241 ? 1.028 -18.203 38.906 1 55.06 241 GLU B CA 1
ATOM 3746 C C . GLU B 1 241 ? 0.662 -17.703 37.5 1 55.06 241 GLU B C 1
ATOM 3748 O O . GLU B 1 241 ? 0.508 -18.484 36.562 1 55.06 241 GLU B O 1
ATOM 3753 N N . MET B 1 242 ? 0.628 -16.484 37.5 1 52.94 242 MET B N 1
ATOM 3754 C CA . MET B 1 242 ? 0.253 -15.883 36.25 1 52.94 242 MET B CA 1
ATOM 3755 C C . MET B 1 242 ? 1.353 -16.078 35.188 1 52.94 242 MET B C 1
ATOM 3757 O O . MET B 1 242 ? 1.067 -16.328 34.031 1 52.94 242 MET B O 1
ATOM 3761 N N . ALA B 1 243 ? 2.533 -16 35.656 1 57.69 243 ALA B N 1
ATOM 3762 C CA . ALA B 1 243 ? 3.684 -16.234 34.781 1 57.69 243 ALA B CA 1
ATOM 3763 C C . ALA B 1 243 ? 3.689 -17.672 34.25 1 57.69 243 ALA B C 1
ATOM 3765 O O . ALA B 1 243 ? 3.951 -17.906 33.062 1 57.69 243 ALA B O 1
ATOM 3766 N N . ASP B 1 244 ? 3.438 -18.547 35.094 1 58.47 244 ASP B N 1
ATOM 3767 C CA . ASP B 1 244 ? 3.393 -19.969 34.688 1 58.47 244 ASP B CA 1
ATOM 3768 C C . ASP B 1 244 ? 2.285 -20.219 33.688 1 58.47 244 ASP B C 1
ATOM 3770 O O . ASP B 1 244 ? 2.486 -20.938 32.719 1 58.47 244 ASP B O 1
ATOM 3774 N N . LYS B 1 245 ? 1.229 -19.562 33.938 1 61.91 245 LYS B N 1
ATOM 3775 C CA . LYS B 1 245 ? 0.1 -19.75 33.031 1 61.91 245 LYS B CA 1
ATOM 3776 C C . LYS B 1 245 ? 0.377 -19.109 31.688 1 61.91 245 LYS B C 1
ATOM 3778 O O . LYS B 1 245 ? 0.039 -19.672 30.641 1 61.91 245 LYS B O 1
ATOM 3783 N N . LEU B 1 246 ? 0.951 -17.984 31.891 1 60.47 246 LEU B N 1
ATOM 3784 C CA . LEU B 1 246 ? 1.312 -17.328 30.641 1 60.47 246 LEU B CA 1
ATOM 3785 C C . LEU B 1 246 ? 2.299 -18.172 29.844 1 60.47 246 LEU B C 1
ATOM 3787 O O . LEU B 1 246 ? 2.152 -18.312 28.625 1 60.47 246 LEU B O 1
ATOM 3791 N N . LEU B 1 247 ? 3.273 -18.688 30.516 1 58.28 247 LEU B N 1
ATOM 3792 C CA . LEU B 1 247 ? 4.254 -19.562 29.875 1 58.28 247 LEU B CA 1
ATOM 3793 C C . LEU B 1 247 ? 3.582 -20.797 29.297 1 58.28 247 LEU B C 1
ATOM 3795 O O . LEU B 1 247 ? 3.951 -21.266 28.203 1 58.28 247 LEU B O 1
ATOM 3799 N N . GLY B 1 248 ? 2.695 -21.25 29.969 1 60.41 248 GLY B N 1
ATOM 3800 C CA . GLY B 1 248 ? 1.941 -22.391 29.469 1 60.41 248 GLY B CA 1
ATOM 3801 C C . GLY B 1 248 ? 1.164 -22.094 28.203 1 60.41 248 GLY B C 1
ATOM 3802 O O . GLY B 1 248 ? 1.192 -22.875 27.25 1 60.41 248 GLY B O 1
ATOM 3803 N N . ILE B 1 249 ? 0.583 -21 28.344 1 60.97 249 ILE B N 1
ATOM 3804 C CA . ILE B 1 249 ? -0.234 -20.609 27.203 1 60.97 249 ILE B CA 1
ATOM 3805 C C . ILE B 1 249 ? 0.664 -20.344 25.984 1 60.97 249 ILE B C 1
ATOM 3807 O O . ILE B 1 249 ? 0.348 -20.75 24.875 1 60.97 249 ILE B O 1
ATOM 3811 N N . LEU B 1 250 ? 1.665 -19.594 26.281 1 54.88 250 LEU B N 1
ATOM 3812 C CA . LEU B 1 250 ? 2.59 -19.281 25.188 1 54.88 250 LEU B CA 1
ATOM 3813 C C . LEU B 1 250 ? 3.201 -20.562 24.625 1 54.88 250 LEU B C 1
ATOM 3815 O O . LEU B 1 250 ? 3.412 -20.672 23.406 1 54.88 250 LEU B O 1
ATOM 3819 N N . LYS B 1 251 ? 3.547 -21.5 25.453 1 54 251 LYS B N 1
ATOM 3820 C CA . LYS B 1 251 ? 4.055 -22.797 25.031 1 54 251 LYS B CA 1
ATOM 3821 C C . LYS B 1 251 ? 3.016 -23.547 24.188 1 54 251 LYS B C 1
ATOM 3823 O O . LYS B 1 251 ? 3.359 -24.203 23.219 1 54 251 LYS B O 1
ATOM 3828 N N . GLU B 1 252 ? 1.879 -23.422 24.703 1 55.69 252 GLU B N 1
ATOM 3829 C CA . GLU B 1 252 ? 0.812 -24.156 24.031 1 55.69 252 GLU B CA 1
ATOM 3830 C C . GLU B 1 252 ? 0.395 -23.453 22.734 1 55.69 252 GLU B C 1
ATOM 3832 O O . GLU B 1 252 ? 0.115 -24.109 21.734 1 55.69 252 GLU B O 1
ATOM 3837 N N . LYS B 1 253 ? 0.313 -22.203 23.016 1 50.91 253 LYS B N 1
ATOM 3838 C CA . LYS B 1 253 ? -0.306 -21.547 21.875 1 50.91 253 LYS B CA 1
ATOM 3839 C C . LYS B 1 253 ? 0.749 -20.953 20.953 1 50.91 253 LYS B C 1
ATOM 3841 O O . LYS B 1 253 ? 0.456 -20.609 19.797 1 50.91 253 LYS B O 1
ATOM 3846 N N . THR B 1 254 ? 1.848 -20.516 21.469 1 48.19 254 THR B N 1
ATOM 3847 C CA . THR B 1 254 ? 2.854 -19.953 20.578 1 48.19 254 THR B CA 1
ATOM 3848 C C . THR B 1 254 ? 4.105 -20.812 20.547 1 48.19 254 THR B C 1
ATOM 3850 O O . THR B 1 254 ? 4.453 -21.453 21.547 1 48.19 254 THR B O 1
ATOM 3853 N N . ALA B 1 255 ? 4.551 -21.281 19.375 1 43.44 255 ALA B N 1
ATOM 3854 C CA . ALA B 1 255 ? 5.809 -22.016 19.203 1 43.44 255 ALA B CA 1
ATOM 3855 C C . ALA B 1 255 ? 6.98 -21.219 19.781 1 43.44 255 ALA B C 1
ATOM 3857 O O . ALA B 1 255 ? 8.141 -21.594 19.594 1 43.44 255 ALA B O 1
ATOM 3858 N N . VAL B 1 256 ? 6.82 -20.188 20.375 1 39.12 256 VAL B N 1
ATOM 3859 C CA . VAL B 1 256 ? 7.965 -19.375 20.781 1 39.12 256 VAL B CA 1
ATOM 3860 C C . VAL B 1 256 ? 8.695 -20.047 21.938 1 39.12 256 VAL B C 1
ATOM 3862 O O . VAL B 1 256 ? 9.914 -19.906 22.078 1 39.12 256 VAL B O 1
ATOM 3865 N N . VAL B 1 257 ? 7.852 -20.594 22.906 1 39.97 257 VAL B N 1
ATOM 3866 C CA . VAL B 1 257 ? 8.594 -21.172 24.031 1 39.97 257 VAL B CA 1
ATOM 3867 C C . VAL B 1 257 ? 8.656 -22.688 23.859 1 39.97 257 VAL B C 1
ATOM 3869 O O . VAL B 1 257 ? 7.617 -23.359 23.844 1 39.97 257 VAL B O 1
ATOM 3872 N N . ARG B 1 258 ? 9.586 -23.078 22.875 1 35.94 258 ARG B N 1
ATOM 3873 C CA . ARG B 1 258 ? 9.953 -24.484 22.953 1 35.94 258 ARG B CA 1
ATOM 3874 C C . ARG B 1 258 ? 10.805 -24.766 24.172 1 35.94 258 ARG B C 1
ATOM 3876 O O . ARG B 1 258 ? 11.641 -23.938 24.562 1 35.94 258 ARG B O 1
#

Secondary structure (DSSP, 8-state):
-EEEEEE-EEE-TTS---B-TTSSSB--TT--EEE-HHHHHHHHHHHHHHHHHGGG-EEEEEEEESTTHHHHHHHHHHHT-SEEEEEE-TTGGG--HHHHHHHHHHHHTTTT-SEEEEES--TTT----HHHHHHHHHT-EEEEEEEEEEEETTEEEEEEE-GGG-EEEEEEESSEEEEE-TTS--PPPPPHHHHHHHTTS-EEEEEGGGT------EEEEEEE-----S------S-HHHHHHHHHHHHHHH-TT--/-EEEEEE-EEE-TTS---B-TTSSSB--TT--EEE-HHHHHHHHHHHHHHHHHGGG-EEEEEEEESTTHHHHHHHHHHHT-SEEEEEE-TTGGG--HHHHHHHHHHHHTTTT-SEEEEES--TTT----HHHHHHHHHT-EEEEEEEEEEEETTEEEEEEE-GGG-EEEEEEESSEEEEE-TTS--PPPPPHHHHHHHTTS-EEEEEGGGT-----SEEEEEEE-----S------S-HHHHHHHHHHHHHHH-TT--

InterPro domains:
  IPR012255 Electron transfer flavoprotein, beta subunit [PIRSF000090] (1-256)
  IPR012255 Electron transfer flavoprotein, beta subunit [PTHR21294] (1-256)
  IPR014729 Rossmann-like alpha/beta/alpha sandwich fold [G3DSA:3.40.50.620] (1-256)
  IPR014730 Electron transfer flavoprotein, alpha/beta-subunit, N-terminal [PF01012] (26-206)
  IPR014730 Electron transfer flavoprotein, alpha/beta-subunit, N-terminal [SM00893] (23-215)
  IPR033948 Electron transfer flavoprotein, beta subunit, N-terminal [cd01714] (1-203)

Organism: Geobacter metallireducens (strain ATCC 53774 / DSM 7210 / GS-15) (NCBI:txid269799)

Sequence (516 aa):
MKVLVCIKQVPDMESRFKANSSGNWYDEADLAFRMNEYDEYAVEQAVQLREQLGDAADVTVLSIGPDRVVEALKKALAMGCDRGVHVQDPAVSLKDPWQIASIIATYAKDKGFDLIFTGMQSQDRGSAQVGVAVAEQLGYSCATTLVGFSFADGVVTAKRELEGGLKGVVKLKTPALVTCQLGLNVPRYPTLPNIMKAKKKEIAAIPGVDVLKEEALAATASVYPPARKGGGIVLEGDLNEMADKLLGILKEKTAVVRMKVLVCIKQVPDMESRFKANSSGNWYDEADLAFRMNEYDEYAVEQAVQLREQLGDAADVTVLSIGPDRVVEALKKALAMGCDRGVHVQDPAVSLKDPWQIASIIATYAKDKGFDLIFTGMQSQDRGSAQVGVAVAEQLGYSCATTLVGFSFADGVVTAKRELEGGLKGVVKLKTPALVTCQLGLNVPRYPTLPNIMKAKKKEIAAIPGVDVLKEEALAATASVYPPARKGGGIVLEGDLNEMADKLLGILKEKTAVVR